Protein AF-0000000065806830 (afdb_homodimer)

Nearest PDB structures (foldseek):
  2q0o-assembly1_B  TM=5.823E-01  e=2.367E-11  Sinorhizobium fredii NGR234
  1l3l-assembly2_C  TM=5.482E-01  e=2.672E-09  Agrobacterium tumefaciens
  1l3l-assembly2_A  TM=5.047E-01  e=4.049E-09  Agrobacterium tumefaciens
  1h0m-assembly2_D  TM=5.345E-01  e=2.026E-08  Agrobacterium tumefaciens
  1h0m-assembly1_A  TM=5.020E-01  e=5.824E-09  Agrobacterium tumefaciens

Sequence (484 aa):
MSAVDYGREALDFIEGLGVYRKVPDAMNALEAAFGRFGFETIIVTGLPNPDQRFAQMVLAKRWPAGWFNLYTQNNYDRFDPVVRLCRQSVNPFEWSEAPYDAELEPSAAEVMNRAGDFRMSRGFIVPIHGLTGYEAAVSLGGVHLDLNPRSKPALHLMAMYGFDHIRRLLEPTPYPSTRLTPREREVISWASQGKSAWEIGEILHITQRTAEEHLATAARKLGAVNRTHAVALAIRHKIINPMSAVDYGREALDFIEGLGVYRKVPDAMNALEAAFGRFGFETIIVTGLPNPDQRFAQMVLAKRWPAGWFNLYTQNNYDRFDPVVRLCRQSVNPFEWSEAPYDAELEPSAAEVMNRAGDFRMSRGFIVPIHGLTGYEAAVSLGGVHLDLNPRSKPALHLMAMYGFDHIRRLLEPTPYPSTRLTPREREVISWASQGKSAWEIGEILHITQRTAEEHLATAARKLGAVNRTHAVALAIRHKIINP

Structure (mmCIF, N/CA/C/O backbone):
data_AF-0000000065806830-model_v1
#
loop_
_entity.id
_entity.type
_entity.pdbx_description
1 polymer 'Transcriptional activator protein BjaR1'
#
loop_
_atom_site.group_PDB
_atom_site.id
_atom_site.type_symbol
_atom_site.label_atom_id
_atom_site.label_alt_id
_atom_site.label_comp_id
_atom_site.label_asym_id
_atom_site.label_entity_id
_atom_site.label_seq_id
_atom_site.pdbx_PDB_ins_code
_atom_site.Cartn_x
_atom_site.Cartn_y
_atom_site.Cartn_z
_atom_site.occupancy
_atom_site.B_iso_or_equiv
_atom_site.auth_seq_id
_atom_site.auth_comp_id
_atom_site.auth_asym_id
_atom_site.auth_atom_id
_atom_site.pdbx_PDB_model_num
ATOM 1 N N . MET A 1 1 ? -0.466 -34.75 -9.484 1 36.22 1 MET A N 1
ATOM 2 C CA . MET A 1 1 ? -0.962 -33.438 -9.961 1 36.22 1 MET A CA 1
ATOM 3 C C . MET A 1 1 ? 0.112 -32.375 -9.844 1 36.22 1 MET A C 1
ATOM 5 O O . MET A 1 1 ? 0.771 -32.25 -8.805 1 36.22 1 MET A O 1
ATOM 9 N N . SER A 1 2 ? 0.752 -32.031 -10.906 1 46.97 2 SER A N 1
ATOM 10 C CA . SER A 1 2 ? 2.01 -31.297 -10.992 1 46.97 2 SER A CA 1
ATOM 11 C C . SER A 1 2 ? 1.993 -30.062 -10.094 1 46.97 2 SER A C 1
ATOM 13 O O . SER A 1 2 ? 0.976 -29.375 -10 1 46.97 2 SER A O 1
ATOM 15 N N . ALA A 1 3 ? 2.791 -30.031 -9.125 1 61.47 3 ALA A N 1
ATOM 16 C CA . ALA A 1 3 ? 2.844 -29 -8.078 1 61.47 3 ALA A CA 1
ATOM 17 C C . ALA A 1 3 ? 2.742 -27.609 -8.68 1 61.47 3 ALA A C 1
ATOM 19 O O . ALA A 1 3 ? 3.457 -27.281 -9.625 1 61.47 3 ALA A O 1
ATOM 20 N N . VAL A 1 4 ? 1.528 -27.031 -8.617 1 78.06 4 VAL A N 1
ATOM 21 C CA . VAL A 1 4 ? 1.275 -25.703 -9.141 1 78.06 4 VAL A CA 1
ATOM 22 C C . VAL A 1 4 ? 2.471 -24.797 -8.852 1 78.06 4 VAL A C 1
ATOM 24 O O . VAL A 1 4 ? 2.973 -24.766 -7.727 1 78.06 4 VAL A O 1
ATOM 27 N N . ASP A 1 5 ? 3.148 -24.391 -10 1 90.12 5 ASP A N 1
ATOM 28 C CA . ASP A 1 5 ? 4.168 -23.359 -9.859 1 90.12 5 ASP A CA 1
ATOM 29 C C . ASP A 1 5 ? 3.529 -21.984 -9.648 1 90.12 5 ASP A C 1
ATOM 31 O O . ASP A 1 5 ? 3.25 -21.266 -10.617 1 90.12 5 ASP A O 1
ATOM 35 N N . TYR A 1 6 ? 3.316 -21.641 -8.391 1 93.06 6 TYR A N 1
ATOM 36 C CA . TYR A 1 6 ? 2.582 -20.438 -8.016 1 93.06 6 TYR A CA 1
ATOM 37 C C . TYR A 1 6 ? 3.25 -19.188 -8.578 1 93.06 6 TYR A C 1
ATOM 39 O O . TYR A 1 6 ? 2.572 -18.266 -9.039 1 93.06 6 TYR A O 1
ATOM 47 N N . GLY A 1 7 ? 4.605 -19.188 -8.547 1 92.38 7 GLY A N 1
ATOM 48 C CA . GLY A 1 7 ? 5.336 -18.047 -9.078 1 92.38 7 GLY A CA 1
ATOM 49 C C . GLY A 1 7 ? 5.137 -17.859 -10.57 1 92.38 7 GLY A C 1
ATOM 50 O O . GLY A 1 7 ? 4.934 -16.734 -11.039 1 92.38 7 GLY A O 1
ATOM 51 N N . ARG A 1 8 ? 5.184 -18.938 -11.242 1 90.81 8 ARG A N 1
ATOM 52 C CA . ARG A 1 8 ? 4.98 -18.875 -12.688 1 90.81 8 ARG A CA 1
ATOM 53 C C . ARG A 1 8 ? 3.562 -18.438 -13.023 1 90.81 8 ARG A C 1
ATOM 55 O O . ARG A 1 8 ? 3.361 -17.625 -13.93 1 90.81 8 ARG A O 1
ATOM 62 N N . GLU A 1 9 ? 2.59 -18.984 -12.328 1 92.38 9 GLU A N 1
ATOM 63 C CA . GLU A 1 9 ? 1.198 -18.609 -12.555 1 92.38 9 GLU A CA 1
ATOM 64 C C . GLU A 1 9 ? 0.989 -17.109 -12.336 1 92.38 9 GLU A C 1
ATOM 66 O O . GLU A 1 9 ? 0.324 -16.438 -13.133 1 92.38 9 GLU A O 1
ATOM 71 N N . ALA A 1 10 ? 1.582 -16.641 -11.289 1 94.81 10 ALA A N 1
ATOM 72 C CA . ALA A 1 10 ? 1.413 -15.227 -10.953 1 94.81 10 ALA A CA 1
ATOM 73 C C . ALA A 1 10 ? 2.051 -14.328 -12.008 1 94.81 10 ALA A C 1
ATOM 75 O O . ALA A 1 10 ? 1.421 -13.383 -12.492 1 94.81 10 ALA A O 1
ATOM 76 N N . LEU A 1 11 ? 3.271 -14.648 -12.422 1 94.06 11 LEU A N 1
ATOM 77 C CA . LEU A 1 11 ? 3.99 -13.797 -13.367 1 94.06 11 LEU A CA 1
ATOM 78 C C . LEU A 1 11 ? 3.383 -13.898 -14.758 1 94.06 11 LEU A C 1
ATOM 80 O O . LEU A 1 11 ? 3.348 -12.906 -15.5 1 94.06 11 LEU A O 1
ATOM 84 N N . ASP A 1 12 ? 2.906 -15.102 -15.141 1 93.94 12 ASP A N 1
ATOM 85 C CA . ASP A 1 12 ? 2.203 -15.258 -16.406 1 93.94 12 ASP A CA 1
ATOM 86 C C . ASP A 1 12 ? 0.93 -14.414 -16.438 1 93.94 12 ASP A C 1
ATOM 88 O O . ASP A 1 12 ? 0.632 -13.766 -17.453 1 93.94 12 ASP A O 1
ATOM 92 N N . PHE A 1 13 ? 0.23 -14.523 -15.383 1 94.75 13 PHE A N 1
ATOM 93 C CA . PHE A 1 13 ? -0.99 -13.734 -15.25 1 94.75 13 PHE A CA 1
ATOM 94 C C . PHE A 1 13 ? -0.694 -12.25 -15.414 1 94.75 13 PHE A C 1
ATOM 96 O O . PHE A 1 13 ? -1.342 -11.562 -16.203 1 94.75 13 PHE A O 1
ATOM 103 N N . ILE A 1 14 ? 0.285 -11.734 -14.719 1 95 14 ILE A N 1
ATOM 104 C CA . ILE A 1 14 ? 0.615 -10.312 -14.695 1 95 14 ILE A CA 1
ATOM 105 C C . ILE A 1 14 ? 1.078 -9.867 -16.078 1 95 14 ILE A C 1
ATOM 107 O O . ILE A 1 14 ? 0.663 -8.82 -16.578 1 95 14 ILE A O 1
ATOM 111 N N . GLU A 1 15 ? 1.884 -10.664 -16.656 1 91.81 15 GLU A N 1
ATOM 112 C CA . GLU A 1 15 ? 2.387 -10.344 -17.984 1 91.81 15 GLU A CA 1
ATOM 113 C C . GLU A 1 15 ? 1.25 -10.289 -19 1 91.81 15 GLU A C 1
ATOM 115 O O . GLU A 1 15 ? 1.298 -9.5 -19.953 1 91.81 15 GLU A O 1
ATOM 120 N N . GLY A 1 16 ? 0.19 -11.016 -18.797 1 92.69 16 GLY A N 1
ATOM 121 C CA . GLY A 1 16 ? -0.914 -11.117 -19.734 1 92.69 16 GLY A CA 1
ATOM 122 C C . GLY A 1 16 ? -1.986 -10.07 -19.516 1 92.69 16 GLY A C 1
ATOM 123 O O . GLY A 1 16 ? -2.857 -9.875 -20.375 1 92.69 16 GLY A O 1
ATOM 124 N N . LEU A 1 17 ? -1.942 -9.344 -18.406 1 93.31 17 LEU A N 1
ATOM 125 C CA . LEU A 1 17 ? -3.002 -8.406 -18.047 1 93.31 17 LEU A CA 1
ATOM 126 C C . LEU A 1 17 ? -3.123 -7.293 -19.078 1 93.31 17 LEU A C 1
ATOM 128 O O . LEU A 1 17 ? -4.223 -6.793 -19.328 1 93.31 17 LEU A O 1
ATOM 132 N N . GLY A 1 18 ? -1.998 -6.93 -19.719 1 90.38 18 GLY A N 1
ATOM 133 C CA . GLY A 1 18 ? -1.949 -5.781 -20.594 1 90.38 18 GLY A CA 1
ATOM 134 C C . GLY A 1 18 ? -2.791 -5.953 -21.844 1 90.38 18 GLY A C 1
ATOM 135 O O . GLY A 1 18 ? -3.15 -4.969 -22.5 1 90.38 18 GLY A O 1
ATOM 136 N N . VAL A 1 19 ? -3.176 -7.137 -22.188 1 92.5 19 VAL A N 1
ATOM 137 C CA . VAL A 1 19 ? -3.912 -7.43 -23.406 1 92.5 19 VAL A CA 1
ATOM 138 C C . VAL A 1 19 ? -5.387 -7.078 -23.219 1 92.5 19 VAL A C 1
ATOM 140 O O . VAL A 1 19 ? -6.086 -6.773 -24.188 1 92.5 19 VAL A O 1
ATOM 143 N N . TYR A 1 20 ? -5.832 -7.09 -22.016 1 94.5 20 TYR A N 1
ATOM 144 C CA . TYR A 1 20 ? -7.242 -6.836 -21.75 1 94.5 20 TYR A CA 1
ATOM 145 C C . TYR A 1 20 ? -7.516 -5.34 -21.641 1 94.5 20 TYR A C 1
ATOM 147 O O . TYR A 1 20 ? -6.949 -4.664 -20.766 1 94.5 20 TYR A O 1
ATOM 155 N N . ARG A 1 21 ? -8.461 -4.844 -22.469 1 93.19 21 ARG A N 1
ATOM 156 C CA . ARG A 1 21 ? -8.688 -3.404 -22.547 1 93.19 21 ARG A CA 1
ATOM 157 C C . ARG A 1 21 ? -10.07 -3.033 -22.031 1 93.19 21 ARG A C 1
ATOM 159 O O . ARG A 1 21 ? -10.445 -1.859 -22.031 1 93.19 21 ARG A O 1
ATOM 166 N N . LYS A 1 22 ? -10.797 -4.039 -21.703 1 94.62 22 LYS A N 1
ATOM 167 C CA . LYS A 1 22 ? -12.117 -3.84 -21.109 1 94.62 22 LYS A CA 1
ATOM 168 C C . LYS A 1 22 ? -12.234 -4.586 -19.781 1 94.62 22 LYS A C 1
ATOM 170 O O . LYS A 1 22 ? -11.703 -5.688 -19.625 1 94.62 22 LYS A O 1
ATOM 175 N N . VAL A 1 23 ? -12.984 -4.027 -18.891 1 95.56 23 VAL A N 1
ATOM 176 C CA . VAL A 1 23 ? -13.102 -4.555 -17.547 1 95.56 23 VAL A CA 1
ATOM 177 C C . VAL A 1 23 ? -13.656 -5.977 -17.594 1 95.56 23 VAL A C 1
ATOM 179 O O . VAL A 1 23 ? -13.117 -6.883 -16.953 1 95.56 23 VAL A O 1
ATOM 182 N N . PRO A 1 24 ? -14.695 -6.277 -18.375 1 96.06 24 PRO A N 1
ATOM 183 C CA . PRO A 1 24 ? -15.219 -7.645 -18.375 1 96.06 24 PRO A CA 1
ATOM 184 C C . PRO A 1 24 ? -14.188 -8.672 -18.828 1 96.06 24 PRO A C 1
ATOM 186 O O . PRO A 1 24 ? -14.117 -9.773 -18.266 1 96.06 24 PRO A O 1
ATOM 189 N N . ASP A 1 25 ? -13.391 -8.336 -19.797 1 96.62 25 ASP A N 1
ATOM 190 C CA . ASP A 1 25 ? -12.352 -9.242 -20.266 1 96.62 25 ASP A CA 1
ATOM 191 C C . ASP A 1 25 ? -11.281 -9.461 -19.203 1 96.62 25 ASP A C 1
ATOM 193 O O . ASP A 1 25 ? -10.82 -10.586 -18.984 1 96.62 25 ASP A O 1
ATOM 197 N N . ALA A 1 26 ? -10.898 -8.352 -18.562 1 97 26 ALA A N 1
ATOM 198 C CA . ALA A 1 26 ? -9.93 -8.445 -17.484 1 97 26 ALA A CA 1
ATOM 199 C C . ALA A 1 26 ? -10.469 -9.312 -16.344 1 97 26 ALA A C 1
ATOM 201 O O . ALA A 1 26 ? -9.734 -10.125 -15.773 1 97 26 ALA A O 1
ATOM 202 N N . MET A 1 27 ? -11.727 -9.164 -16.016 1 97.38 27 MET A N 1
ATOM 203 C CA . MET A 1 27 ? -12.328 -9.93 -14.93 1 97.38 27 MET A CA 1
ATOM 204 C C . MET A 1 27 ? -12.414 -11.406 -15.289 1 97.38 27 MET A C 1
ATOM 206 O O . MET A 1 27 ? -12.281 -12.273 -14.422 1 97.38 27 MET A O 1
ATOM 210 N N . ASN A 1 28 ? -12.625 -11.727 -16.578 1 97.06 28 ASN A N 1
ATOM 211 C CA . ASN A 1 28 ? -12.57 -13.117 -17.016 1 97.06 28 ASN A CA 1
ATOM 212 C C . ASN A 1 28 ? -11.195 -13.727 -16.766 1 97.06 28 ASN A C 1
ATOM 214 O O . ASN A 1 28 ? -11.094 -14.875 -16.328 1 97.06 28 ASN A O 1
ATOM 218 N N . ALA A 1 29 ? -10.227 -12.953 -17.078 1 96.38 29 ALA A N 1
ATOM 219 C CA . ALA A 1 29 ? -8.859 -13.414 -16.859 1 96.38 29 ALA A CA 1
ATOM 220 C C . ALA A 1 29 ? -8.578 -13.617 -15.375 1 96.38 29 ALA A C 1
ATOM 222 O O . ALA A 1 29 ? -7.953 -14.602 -14.984 1 96.38 29 ALA A O 1
ATOM 223 N N . LEU A 1 30 ? -9.031 -12.656 -14.508 1 97.19 30 LEU A N 1
ATOM 224 C CA . LEU A 1 30 ? -8.875 -12.773 -13.062 1 97.19 30 LEU A CA 1
ATOM 225 C C . LEU A 1 30 ? -9.578 -14.023 -12.539 1 97.19 30 LEU A C 1
ATOM 227 O O . LEU A 1 30 ? -9 -14.797 -11.766 1 97.19 30 LEU A O 1
ATOM 231 N N . GLU A 1 31 ? -10.75 -14.18 -13 1 96.75 31 GLU A N 1
ATOM 232 C CA . GLU A 1 31 ? -11.539 -15.336 -12.586 1 96.75 31 GLU A CA 1
ATOM 233 C C . GLU A 1 31 ? -10.836 -16.641 -12.945 1 96.75 31 GLU A C 1
ATOM 235 O O . GLU A 1 31 ? -10.773 -17.562 -12.125 1 96.75 31 GLU A O 1
ATOM 240 N N . ALA A 1 32 ? -10.344 -16.75 -14.172 1 96.5 32 ALA A N 1
ATOM 241 C CA . ALA A 1 32 ? -9.648 -17.953 -14.625 1 96.5 32 ALA A CA 1
ATOM 242 C C . ALA A 1 32 ? -8.375 -18.172 -13.82 1 96.5 32 ALA A C 1
ATOM 244 O O . ALA A 1 32 ? -8.094 -19.297 -13.383 1 96.5 32 ALA A O 1
ATOM 245 N N . ALA A 1 33 ? -7.633 -17.141 -13.602 1 96.5 33 ALA A N 1
ATOM 246 C CA . ALA A 1 33 ? -6.352 -17.25 -12.898 1 96.5 33 ALA A CA 1
ATOM 247 C C . ALA A 1 33 ? -6.555 -17.641 -11.438 1 96.5 33 ALA A C 1
ATOM 249 O O . ALA A 1 33 ? -5.922 -18.578 -10.945 1 96.5 33 ALA A O 1
ATOM 250 N N . PHE A 1 34 ? -7.457 -16.938 -10.719 1 97.06 34 PHE A N 1
ATOM 251 C CA . PHE A 1 34 ? -7.699 -17.234 -9.312 1 97.06 34 PHE A CA 1
ATOM 252 C C . PHE A 1 34 ? -8.414 -18.562 -9.156 1 97.06 34 PHE A C 1
ATOM 254 O O . PHE A 1 34 ? -8.281 -19.234 -8.125 1 97.06 34 PHE A O 1
ATOM 261 N N . GLY A 1 35 ? -9.18 -18.938 -10.211 1 96.25 35 GLY A N 1
ATOM 262 C CA . GLY A 1 35 ? -9.828 -20.234 -10.211 1 96.25 35 GLY A CA 1
ATOM 263 C C . GLY A 1 35 ? -8.859 -21.391 -10.102 1 96.25 35 GLY A C 1
ATOM 264 O O . GLY A 1 35 ? -9.188 -22.438 -9.539 1 96.25 35 GLY A O 1
ATOM 265 N N . ARG A 1 36 ? -7.66 -21.234 -10.602 1 94.44 36 ARG A N 1
ATOM 266 C CA . ARG A 1 36 ? -6.629 -22.266 -10.547 1 94.44 36 ARG A CA 1
ATOM 267 C C . ARG A 1 36 ? -6.176 -22.5 -9.109 1 94.44 36 ARG A C 1
ATOM 269 O O . ARG A 1 36 ? -5.59 -23.547 -8.812 1 94.44 36 ARG A O 1
ATOM 276 N N . PHE A 1 37 ? -6.52 -21.516 -8.273 1 95.75 37 PHE A N 1
ATOM 277 C CA . PHE A 1 37 ? -6.172 -21.641 -6.867 1 95.75 37 PHE A CA 1
ATOM 278 C C . PHE A 1 37 ? -7.387 -22.047 -6.043 1 95.75 37 PHE A C 1
ATOM 280 O O . PHE A 1 37 ? -7.324 -22.094 -4.812 1 95.75 37 PHE A O 1
ATOM 287 N N . GLY A 1 38 ? -8.547 -22.297 -6.691 1 95.19 38 GLY A N 1
ATOM 288 C CA . GLY A 1 38 ? -9.734 -22.797 -6.023 1 95.19 38 GLY A CA 1
ATOM 289 C C . GLY A 1 38 ? -10.758 -21.719 -5.723 1 95.19 38 GLY A C 1
ATOM 290 O O . GLY A 1 38 ? -11.82 -22 -5.176 1 95.19 38 GLY A O 1
ATOM 291 N N . PHE A 1 39 ? -10.461 -20.484 -6.066 1 96.62 39 PHE A N 1
ATOM 292 C CA . PHE A 1 39 ? -11.383 -19.391 -5.746 1 96.62 39 PHE A CA 1
ATOM 293 C C . PHE A 1 39 ? -12.555 -19.375 -6.719 1 96.62 39 PHE A C 1
ATOM 295 O O . PHE A 1 39 ? -12.383 -19.625 -7.914 1 96.62 39 PHE A O 1
ATOM 302 N N . GLU A 1 40 ? -13.688 -18.984 -6.219 1 96.88 40 GLU A N 1
ATOM 303 C CA . GLU A 1 40 ? -14.93 -19 -6.992 1 96.88 40 GLU A CA 1
ATOM 304 C C . GLU A 1 40 ? -15.531 -17.594 -7.094 1 96.88 40 GLU A C 1
ATOM 306 O O . GLU A 1 40 ? -16.359 -17.328 -7.969 1 96.88 40 GLU A O 1
ATOM 311 N N . THR A 1 41 ? -15.188 -16.812 -6.191 1 97.38 41 THR A N 1
ATOM 312 C CA . THR A 1 41 ? -15.742 -15.461 -6.172 1 97.38 41 THR A CA 1
ATOM 313 C C . THR A 1 41 ? -14.625 -14.43 -6.051 1 97.38 41 THR A C 1
ATOM 315 O O . THR A 1 41 ? -13.547 -14.727 -5.52 1 97.38 41 THR A O 1
ATOM 318 N N . ILE A 1 42 ? -14.875 -13.273 -6.602 1 98.12 42 ILE A N 1
ATOM 319 C CA . ILE A 1 42 ? -13.93 -12.164 -6.551 1 98.12 42 ILE A CA 1
ATOM 320 C C . ILE A 1 42 ? -14.695 -10.844 -6.426 1 98.12 42 ILE A C 1
ATOM 322 O O . ILE A 1 42 ? -15.734 -10.656 -7.059 1 98.12 42 ILE A O 1
ATOM 326 N N . ILE A 1 43 ? -14.18 -9.984 -5.59 1 98.25 43 ILE A N 1
ATOM 327 C CA . ILE A 1 43 ? -14.664 -8.609 -5.633 1 98.25 43 ILE A CA 1
ATOM 328 C C . ILE A 1 43 ? -13.492 -7.645 -5.547 1 98.25 43 ILE A C 1
ATOM 330 O O . ILE A 1 43 ? -12.547 -7.867 -4.781 1 98.25 43 ILE A O 1
ATOM 334 N N . VAL A 1 44 ? -13.422 -6.691 -6.465 1 97.31 44 VAL A N 1
ATOM 335 C CA . VAL A 1 44 ? -12.508 -5.555 -6.496 1 97.31 44 VAL A CA 1
ATOM 336 C C . VAL A 1 44 ? -13.25 -4.285 -6.098 1 97.31 44 VAL A C 1
ATOM 338 O O . VAL A 1 44 ? -14.133 -3.816 -6.828 1 97.31 44 VAL A O 1
ATOM 341 N N . THR A 1 45 ? -12.859 -3.725 -4.895 1 95.69 45 THR A N 1
ATOM 342 C CA . THR A 1 45 ? -13.727 -2.67 -4.391 1 95.69 45 THR A CA 1
ATOM 343 C C . THR A 1 45 ? -12.938 -1.68 -3.535 1 95.69 45 THR A C 1
ATOM 345 O O . THR A 1 45 ? -11.961 -2.055 -2.889 1 95.69 45 THR A O 1
ATOM 348 N N . GLY A 1 46 ? -13.359 -0.474 -3.648 1 91.81 46 GLY A N 1
ATOM 349 C CA . GLY A 1 46 ? -13.016 0.437 -2.57 1 91.81 46 GLY A CA 1
ATOM 350 C C . GLY A 1 46 ? -13.766 0.153 -1.283 1 91.81 46 GLY A C 1
ATOM 351 O O . GLY A 1 46 ? -14.781 -0.544 -1.292 1 91.81 46 GLY A O 1
ATOM 352 N N . LEU A 1 47 ? -13.172 0.591 -0.196 1 88.75 47 LEU A N 1
ATOM 353 C CA . LEU A 1 47 ? -13.859 0.507 1.085 1 88.75 47 LEU A CA 1
ATOM 354 C C . LEU A 1 47 ? -14.57 1.819 1.408 1 88.75 47 LEU A C 1
ATOM 356 O O . LEU A 1 47 ? -13.938 2.877 1.442 1 88.75 47 LEU A O 1
ATOM 360 N N . PRO A 1 48 ? -15.836 1.727 1.625 1 83.5 48 PRO A N 1
ATOM 361 C CA . PRO A 1 48 ? -16.609 2.957 1.775 1 83.5 48 PRO A CA 1
ATOM 362 C C . PRO A 1 48 ? -16.344 3.67 3.1 1 83.5 48 PRO A C 1
ATOM 364 O O . PRO A 1 48 ? -16.234 3.021 4.141 1 83.5 48 PRO A O 1
ATOM 367 N N . ASN A 1 49 ? -16.297 4.961 2.92 1 72.62 49 ASN A N 1
ATOM 368 C CA . ASN A 1 49 ? -16.391 5.793 4.117 1 72.62 49 ASN A CA 1
ATOM 369 C C . ASN A 1 49 ? -17.797 5.797 4.695 1 72.62 49 ASN A C 1
ATOM 371 O O . ASN A 1 49 ? -18.734 5.305 4.062 1 72.62 49 ASN A O 1
ATOM 375 N N . PRO A 1 50 ? -17.922 6.363 5.871 1 68.69 50 PRO A N 1
ATOM 376 C CA . PRO A 1 50 ? -19.234 6.316 6.504 1 68.69 50 PRO A CA 1
ATOM 377 C C . PRO A 1 50 ? -20.328 6.949 5.645 1 68.69 50 PRO A C 1
ATOM 379 O O . PRO A 1 50 ? -21.5 6.547 5.727 1 68.69 50 PRO A O 1
ATOM 382 N N . ASP A 1 51 ? -19.953 7.82 4.828 1 71.12 51 ASP A N 1
ATOM 383 C CA . ASP A 1 51 ? -20.953 8.531 4.023 1 71.12 51 ASP A CA 1
ATOM 384 C C . ASP A 1 51 ? -21.125 7.867 2.66 1 71.12 51 ASP A C 1
ATOM 386 O O . ASP A 1 51 ? -21.953 8.297 1.858 1 71.12 51 ASP A O 1
ATOM 390 N N . GLN A 1 52 ? -20.453 6.875 2.443 1 78.81 52 GLN A N 1
ATOM 391 C CA . GLN A 1 52 ? -20.5 6.195 1.152 1 78.81 52 GLN A CA 1
ATOM 392 C C . GLN A 1 52 ? -21.203 4.84 1.27 1 78.81 52 GLN A C 1
ATOM 394 O O . GLN A 1 52 ? -21.156 4.207 2.326 1 78.81 52 GLN A O 1
ATOM 399 N N . ARG A 1 53 ? -21.859 4.555 0.133 1 89.69 53 ARG A N 1
ATOM 400 C CA . ARG A 1 53 ? -22.469 3.234 0.045 1 89.69 53 ARG A CA 1
ATOM 401 C C . ARG A 1 53 ? -21.516 2.227 -0.58 1 89.69 53 ARG A C 1
ATOM 403 O O . ARG A 1 53 ? -20.797 2.549 -1.53 1 89.69 53 ARG A O 1
ATOM 410 N N . PHE A 1 54 ? -21.531 1.04 -0.055 1 92.75 54 PHE A N 1
ATOM 411 C CA . PHE A 1 54 ? -20.625 -0.016 -0.519 1 92.75 54 PHE A CA 1
ATOM 412 C C . PHE A 1 54 ? -20.797 -0.242 -2.018 1 92.75 54 PHE A C 1
ATOM 414 O O . PHE A 1 54 ? -19.797 -0.367 -2.74 1 92.75 54 PHE A O 1
ATOM 421 N N . ALA A 1 55 ? -22.047 -0.292 -2.48 1 93 55 ALA A N 1
ATOM 422 C CA . ALA A 1 55 ? -22.344 -0.597 -3.877 1 93 55 ALA A CA 1
ATOM 423 C C . ALA A 1 55 ? -21.656 0.398 -4.812 1 93 55 ALA A C 1
ATOM 425 O O . ALA A 1 55 ? -21.266 0.044 -5.926 1 93 55 ALA A O 1
ATOM 426 N N . GLN A 1 56 ? -21.422 1.545 -4.352 1 90.88 56 GLN A N 1
ATOM 427 C CA . GLN A 1 56 ? -20.828 2.6 -5.172 1 90.88 56 GLN A CA 1
ATOM 428 C C . GLN A 1 56 ? -19.312 2.461 -5.242 1 90.88 56 GLN A C 1
ATOM 430 O O . GLN A 1 56 ? -18.672 3.061 -6.105 1 90.88 56 GLN A O 1
ATOM 435 N N . MET A 1 57 ? -18.781 1.717 -4.34 1 91.38 57 MET A N 1
ATOM 436 C CA . MET A 1 57 ? -17.328 1.604 -4.246 1 91.38 57 MET A CA 1
ATOM 437 C C . MET A 1 57 ? -16.812 0.423 -5.066 1 91.38 57 MET A C 1
ATOM 439 O O . MET A 1 57 ? -15.617 0.319 -5.34 1 91.38 57 MET A O 1
ATOM 443 N N . VAL A 1 58 ? -17.734 -0.455 -5.473 1 95.31 58 VAL A N 1
ATOM 444 C CA . VAL A 1 58 ? -17.359 -1.681 -6.168 1 95.31 58 VAL A CA 1
ATOM 445 C C . VAL A 1 58 ? -16.906 -1.351 -7.59 1 95.31 58 VAL A C 1
ATOM 447 O O . VAL A 1 58 ? -17.656 -0.765 -8.367 1 95.31 58 VAL A O 1
ATOM 450 N N . LEU A 1 59 ? -15.703 -1.734 -7.902 1 93.06 59 LEU A N 1
ATOM 451 C CA . LEU A 1 59 ? -15.164 -1.52 -9.242 1 93.06 59 LEU A CA 1
ATOM 452 C C . LEU A 1 59 ? -15.555 -2.662 -10.172 1 93.06 59 LEU A C 1
ATOM 454 O O . LEU A 1 59 ? -15.922 -2.43 -11.328 1 93.06 59 LEU A O 1
ATOM 458 N N . ALA A 1 60 ? -15.461 -3.879 -9.734 1 95.69 60 ALA A N 1
ATOM 459 C CA . ALA A 1 60 ? -15.812 -5.086 -10.469 1 95.69 60 ALA A CA 1
ATOM 460 C C . ALA A 1 60 ? -16.016 -6.27 -9.523 1 95.69 60 ALA A C 1
ATOM 462 O O . ALA A 1 60 ? -15.445 -6.301 -8.43 1 95.69 60 ALA A O 1
ATOM 463 N N . LYS A 1 61 ? -16.844 -7.184 -9.922 1 96.88 61 LYS A N 1
ATOM 464 C CA . LYS A 1 61 ? -17.109 -8.305 -9.023 1 96.88 61 LYS A CA 1
ATOM 465 C C . LYS A 1 61 ? -17.594 -9.531 -9.797 1 96.88 61 LYS A C 1
ATOM 467 O O . LYS A 1 61 ? -18.062 -9.406 -10.93 1 96.88 61 LYS A O 1
ATOM 472 N N . ARG A 1 62 ? -17.438 -10.695 -9.188 1 97.38 62 ARG A N 1
ATOM 473 C CA . ARG A 1 62 ? -18.031 -11.977 -9.562 1 97.38 62 ARG A CA 1
ATOM 474 C C . ARG A 1 62 ? -18.734 -12.633 -8.375 1 97.38 62 ARG A C 1
ATOM 476 O O . ARG A 1 62 ? -18.672 -13.852 -8.219 1 97.38 62 ARG A O 1
ATOM 483 N N . TRP A 1 63 ? -19.297 -11.789 -7.516 1 97.25 63 TRP A N 1
ATOM 484 C CA . TRP A 1 63 ? -20.094 -12.281 -6.398 1 97.25 63 TRP A CA 1
ATOM 485 C C . TRP A 1 63 ? -21.438 -12.805 -6.887 1 97.25 63 TRP A C 1
ATOM 487 O O . TRP A 1 63 ? -22 -12.289 -7.852 1 97.25 63 TRP A O 1
ATOM 497 N N . PRO A 1 64 ? -21.922 -13.891 -6.152 1 96.75 64 PRO A N 1
ATOM 498 C CA . PRO A 1 64 ? -23.328 -14.227 -6.438 1 96.75 64 PRO A CA 1
ATOM 499 C C . PRO A 1 64 ? -24.281 -13.055 -6.223 1 96.75 64 PRO A C 1
ATOM 501 O O . PRO A 1 64 ? -24.141 -12.312 -5.242 1 96.75 64 PRO A O 1
ATOM 504 N N . ALA A 1 65 ? -25.25 -12.938 -7.137 1 96.5 65 ALA A N 1
ATOM 505 C CA . ALA A 1 65 ? -26.172 -11.805 -7.09 1 96.5 65 ALA A CA 1
ATOM 506 C C . ALA A 1 65 ? -26.906 -11.75 -5.754 1 96.5 65 ALA A C 1
ATOM 508 O O . ALA A 1 65 ? -27.078 -10.68 -5.18 1 96.5 65 ALA A O 1
ATOM 509 N N . GLY A 1 66 ? -27.328 -12.898 -5.297 1 97.06 66 GLY A N 1
ATOM 510 C CA . GLY A 1 66 ? -28.031 -12.953 -4.027 1 97.06 66 GLY A CA 1
ATOM 511 C C . GLY A 1 66 ? -27.219 -12.422 -2.865 1 97.06 66 GLY A C 1
ATOM 512 O O . GLY A 1 66 ? -27.734 -11.688 -2.02 1 97.06 66 GLY A O 1
ATOM 513 N N . TRP A 1 67 ? -26 -12.773 -2.818 1 97.56 67 TRP A N 1
ATOM 514 C CA . TRP A 1 67 ? -25.125 -12.305 -1.745 1 97.56 67 TRP A CA 1
ATOM 515 C C . TRP A 1 67 ? -24.859 -10.812 -1.87 1 97.56 67 TRP A C 1
ATOM 517 O O . TRP A 1 67 ? -24.922 -10.078 -0.88 1 97.56 67 TRP A O 1
ATOM 527 N N . PHE A 1 68 ? -24.578 -10.383 -3.078 1 97.75 68 PHE A N 1
ATOM 528 C CA . PHE A 1 68 ? -24.312 -8.961 -3.277 1 97.75 68 PHE A CA 1
ATOM 529 C C . PHE A 1 68 ? -25.5 -8.125 -2.838 1 97.75 68 PHE A C 1
ATOM 531 O O . PHE A 1 68 ? -25.344 -7.102 -2.17 1 97.75 68 PHE A O 1
ATOM 538 N N . ASN A 1 69 ? -26.672 -8.547 -3.195 1 97.12 69 ASN A N 1
ATOM 539 C CA . ASN A 1 69 ? -27.891 -7.828 -2.826 1 97.12 69 ASN A CA 1
ATOM 540 C C . ASN A 1 69 ? -28.094 -7.805 -1.314 1 97.12 69 ASN A C 1
ATOM 542 O O . ASN A 1 69 ? -28.391 -6.758 -0.739 1 97.12 69 ASN A O 1
ATOM 546 N N . LEU A 1 70 ? -27.922 -8.922 -0.74 1 97.25 70 LEU A N 1
ATOM 547 C CA . LEU A 1 70 ? -28.078 -9.031 0.707 1 97.25 70 LEU A CA 1
ATOM 548 C C . LEU A 1 70 ? -27.047 -8.156 1.423 1 97.25 70 LEU A C 1
ATOM 550 O O . LEU A 1 70 ? -27.375 -7.438 2.361 1 97.25 70 LEU A O 1
ATOM 554 N N . TYR A 1 71 ? -25.812 -8.203 0.985 1 97.75 71 TYR A N 1
ATOM 555 C CA . TYR A 1 71 ? -24.688 -7.488 1.582 1 97.75 71 TYR A CA 1
ATOM 556 C C . TYR A 1 71 ? -24.906 -5.984 1.529 1 97.75 71 TYR A C 1
ATOM 558 O O . TYR A 1 71 ? -24.656 -5.277 2.508 1 97.75 71 TYR A O 1
ATOM 566 N N . THR A 1 72 ? -25.438 -5.527 0.392 1 96.5 72 THR A N 1
ATOM 567 C CA . THR A 1 72 ? -25.641 -4.102 0.181 1 96.5 72 THR A CA 1
ATOM 568 C C . THR A 1 72 ? -26.906 -3.619 0.904 1 96.5 72 THR A C 1
ATOM 570 O O . THR A 1 72 ? -26.891 -2.553 1.521 1 96.5 72 THR A O 1
ATOM 573 N N . GLN A 1 73 ? -27.906 -4.355 0.854 1 95.62 73 GLN A N 1
ATOM 574 C CA . GLN A 1 73 ? -29.188 -3.969 1.451 1 95.62 73 GLN A CA 1
ATOM 575 C C . GLN A 1 73 ? -29.078 -3.885 2.971 1 95.62 73 GLN A C 1
ATOM 577 O O . GLN A 1 73 ? -29.703 -3.02 3.594 1 95.62 73 GLN A O 1
ATOM 582 N N . ASN A 1 74 ? -28.266 -4.754 3.494 1 95.88 74 ASN A N 1
ATOM 583 C CA . ASN A 1 74 ? -28.172 -4.82 4.949 1 95.88 74 ASN A CA 1
ATOM 584 C C . ASN A 1 74 ? -26.953 -4.047 5.461 1 95.88 74 ASN A C 1
ATOM 586 O O . ASN A 1 74 ? -26.625 -4.121 6.645 1 95.88 74 ASN A O 1
ATOM 590 N N . ASN A 1 75 ? -26.219 -3.414 4.609 1 94.19 75 ASN A N 1
ATOM 591 C CA . ASN A 1 75 ? -25.016 -2.666 4.961 1 94.19 75 ASN A CA 1
ATOM 592 C C . ASN A 1 75 ? -24.016 -3.529 5.734 1 94.19 75 ASN A C 1
ATOM 594 O O . ASN A 1 75 ? -23.516 -3.123 6.789 1 94.19 75 ASN A O 1
ATOM 598 N N . TYR A 1 76 ? -23.812 -4.703 5.262 1 96.56 76 TYR A N 1
ATOM 599 C CA . TYR A 1 76 ? -22.953 -5.668 5.938 1 96.56 76 TYR A CA 1
ATOM 600 C C . TYR A 1 76 ? -21.531 -5.141 6.055 1 96.56 76 TYR A C 1
ATOM 602 O O . TYR A 1 76 ? -20.781 -5.535 6.953 1 96.56 76 TYR A O 1
ATOM 610 N N . ASP A 1 77 ? -21.156 -4.238 5.148 1 94.94 77 ASP A N 1
ATOM 611 C CA . ASP A 1 77 ? -19.812 -3.674 5.172 1 94.94 77 ASP A CA 1
ATOM 612 C C . ASP A 1 77 ? -19.531 -2.963 6.492 1 94.94 77 ASP A C 1
ATOM 614 O O . ASP A 1 77 ? -18.375 -2.867 6.922 1 94.94 77 ASP A O 1
ATOM 618 N N . ARG A 1 78 ? -20.5 -2.498 7.129 1 89.44 78 ARG A N 1
ATOM 619 C CA . ARG A 1 78 ? -20.359 -1.751 8.375 1 89.44 78 ARG A CA 1
ATOM 620 C C . ARG A 1 78 ? -20.094 -2.688 9.547 1 89.44 78 ARG A C 1
ATOM 622 O O . ARG A 1 78 ? -19.578 -2.264 10.578 1 89.44 78 ARG A O 1
ATOM 629 N N . PHE A 1 79 ? -20.422 -3.971 9.359 1 92.19 79 PHE A N 1
ATOM 630 C CA . PHE A 1 79 ? -20.328 -4.926 10.461 1 92.19 79 PHE A CA 1
ATOM 631 C C . PHE A 1 79 ? -19.359 -6.051 10.125 1 92.19 79 PHE A C 1
ATOM 633 O O . PHE A 1 79 ? -19.016 -6.859 10.992 1 92.19 79 PHE A O 1
ATOM 640 N N . ASP A 1 80 ? -18.875 -6.09 8.953 1 96.31 80 ASP A N 1
ATOM 641 C CA . ASP A 1 80 ? -18.031 -7.164 8.445 1 96.31 80 ASP A CA 1
ATOM 642 C C . ASP A 1 80 ? -16.672 -7.156 9.125 1 96.31 80 ASP A C 1
ATOM 644 O O . ASP A 1 80 ? -15.883 -6.223 8.93 1 96.31 80 ASP A O 1
ATOM 648 N N . PRO A 1 81 ? -16.359 -8.203 9.914 1 94.69 81 PRO A N 1
ATOM 649 C CA . PRO A 1 81 ? -15.062 -8.227 10.586 1 94.69 81 PRO A CA 1
ATOM 650 C C . PRO A 1 81 ? -13.891 -8.242 9.602 1 94.69 81 PRO A C 1
ATOM 652 O O . PRO A 1 81 ? -12.797 -7.785 9.93 1 94.69 81 PRO A O 1
ATOM 655 N N . VAL A 1 82 ? -14.117 -8.75 8.43 1 97.25 82 VAL A N 1
ATOM 656 C CA . VAL A 1 82 ? -13.078 -8.805 7.406 1 97.25 82 VAL A CA 1
ATOM 657 C C . VAL A 1 82 ? -12.758 -7.387 6.922 1 97.25 82 VAL A C 1
ATOM 659 O O . VAL A 1 82 ? -11.594 -7.023 6.777 1 97.25 82 VAL A O 1
ATOM 662 N N . VAL A 1 83 ? -13.773 -6.59 6.699 1 95 83 VAL A N 1
ATOM 663 C CA . VAL A 1 83 ? -13.586 -5.199 6.305 1 95 83 VAL A CA 1
ATOM 664 C C . VAL A 1 83 ? -12.875 -4.434 7.418 1 95 83 VAL A C 1
ATOM 666 O O . VAL A 1 83 ? -11.969 -3.645 7.152 1 95 83 VAL A O 1
ATOM 669 N N . ARG A 1 84 ? -13.289 -4.688 8.609 1 89.5 84 ARG A N 1
ATOM 670 C CA . ARG A 1 84 ? -12.68 -4.031 9.758 1 89.5 84 ARG A CA 1
ATOM 671 C C . ARG A 1 84 ? -11.188 -4.328 9.828 1 89.5 84 ARG A C 1
ATOM 673 O O . ARG A 1 84 ? -10.367 -3.416 9.984 1 89.5 84 ARG A O 1
ATOM 680 N N . LEU A 1 85 ? -10.867 -5.578 9.719 1 91.38 85 LEU A N 1
ATOM 681 C CA . LEU A 1 85 ? -9.461 -5.945 9.773 1 91.38 85 LEU A CA 1
ATOM 682 C C . LEU A 1 85 ? -8.711 -5.426 8.547 1 91.38 85 LEU A C 1
ATOM 684 O O . LEU A 1 85 ? -7.547 -5.047 8.641 1 91.38 85 LEU A O 1
ATOM 688 N N . CYS A 1 86 ? -9.344 -5.422 7.438 1 93 86 CYS A N 1
ATOM 689 C CA . CYS A 1 86 ? -8.742 -4.949 6.191 1 93 86 CYS A CA 1
ATOM 690 C C . CYS A 1 86 ? -8.266 -3.508 6.328 1 93 86 CYS A C 1
ATOM 692 O O . CYS A 1 86 ? -7.199 -3.152 5.832 1 93 86 CYS A O 1
ATOM 694 N N . ARG A 1 87 ? -8.984 -2.719 7.004 1 85.38 87 ARG A N 1
ATOM 695 C CA . ARG A 1 87 ? -8.656 -1.312 7.199 1 85.38 87 ARG A CA 1
ATOM 696 C C . ARG A 1 87 ? -7.453 -1.157 8.133 1 85.38 87 ARG A C 1
ATOM 698 O O . ARG A 1 87 ? -6.797 -0.115 8.133 1 85.38 87 ARG A O 1
ATOM 705 N N . GLN A 1 88 ? -7.219 -2.217 8.812 1 80.69 88 GLN A N 1
ATOM 706 C CA . GLN A 1 88 ? -6.18 -2.141 9.836 1 80.69 88 GLN A CA 1
ATOM 707 C C . GLN A 1 88 ? -4.941 -2.936 9.422 1 80.69 88 GLN A C 1
ATOM 709 O O . GLN A 1 88 ? -3.992 -3.062 10.195 1 80.69 88 GLN A O 1
ATOM 714 N N . SER A 1 89 ? -5.012 -3.447 8.273 1 85.38 89 SER A N 1
ATOM 715 C CA . SER A 1 89 ? -3.926 -4.328 7.859 1 85.38 89 SER A CA 1
ATOM 716 C C . SER A 1 89 ? -3.316 -3.863 6.539 1 85.38 89 SER A C 1
ATOM 718 O O . SER A 1 89 ? -4.008 -3.287 5.699 1 85.38 89 SER A O 1
ATOM 720 N N . VAL A 1 90 ? -2.061 -4.09 6.406 1 83.94 90 VAL A N 1
ATOM 721 C CA . VAL A 1 90 ? -1.388 -3.873 5.129 1 83.94 90 VAL A CA 1
ATOM 722 C C . VAL A 1 90 ? -1.181 -5.207 4.418 1 83.94 90 VAL A C 1
ATOM 724 O O . VAL A 1 90 ? -1.281 -5.285 3.191 1 83.94 90 VAL A O 1
ATOM 727 N N . ASN A 1 91 ? -0.962 -6.238 5.203 1 89.19 91 ASN A N 1
ATOM 728 C CA . ASN A 1 91 ? -0.733 -7.57 4.66 1 89.19 91 ASN A CA 1
ATOM 729 C C . ASN A 1 91 ? -2.047 -8.305 4.398 1 89.19 91 ASN A C 1
ATOM 731 O O . ASN A 1 91 ? -3.027 -8.102 5.117 1 89.19 91 ASN A O 1
ATOM 735 N N . PRO A 1 92 ? -2.021 -9.109 3.338 1 96.31 92 PRO A N 1
ATOM 736 C CA . PRO A 1 92 ? -3.207 -9.93 3.098 1 96.31 92 PRO A CA 1
ATOM 737 C C . PRO A 1 92 ? -3.486 -10.914 4.238 1 96.31 92 PRO A C 1
ATOM 739 O O . PRO A 1 92 ? -2.582 -11.234 5.012 1 96.31 92 PRO A O 1
ATOM 742 N N . PHE A 1 93 ? -4.715 -11.359 4.324 1 95.94 93 PHE A N 1
ATOM 743 C CA . PHE A 1 93 ? -5.07 -12.312 5.363 1 95.94 93 PHE A CA 1
ATOM 744 C C . PHE A 1 93 ? -6.27 -13.156 4.938 1 95.94 93 PHE A C 1
ATOM 746 O O . PHE A 1 93 ? -6.98 -12.797 3.994 1 95.94 93 PHE A O 1
ATOM 753 N N . GLU A 1 94 ? -6.367 -14.281 5.578 1 97.81 94 GLU A N 1
ATOM 754 C CA . GLU A 1 94 ? -7.547 -15.117 5.387 1 97.81 94 GLU A CA 1
ATOM 755 C C . GLU A 1 94 ? -8.75 -14.555 6.133 1 97.81 94 GLU A C 1
ATOM 757 O O . GLU A 1 94 ? -8.602 -13.992 7.223 1 97.81 94 GLU A O 1
ATOM 762 N N . TRP A 1 95 ? -9.984 -14.734 5.578 1 97.88 95 TRP A N 1
ATOM 763 C CA . TRP A 1 95 ? -11.195 -14.242 6.219 1 97.88 95 TRP A CA 1
ATOM 764 C C . TRP A 1 95 ? -11.289 -14.727 7.66 1 97.88 95 TRP A C 1
ATOM 766 O O . TRP A 1 95 ? -11.711 -13.977 8.547 1 97.88 95 TRP A O 1
ATOM 776 N N . SER A 1 96 ? -10.836 -15.906 7.898 1 95.56 96 SER A N 1
ATOM 777 C CA . SER A 1 96 ? -10.969 -16.547 9.203 1 95.56 96 SER A CA 1
ATOM 778 C C . SER A 1 96 ? -10.102 -15.844 10.25 1 95.56 96 SER A C 1
ATOM 780 O O . SER A 1 96 ? -10.281 -16.047 11.453 1 95.56 96 SER A O 1
ATOM 782 N N . GLU A 1 97 ? -9.156 -15.078 9.836 1 94.81 97 GLU A N 1
ATOM 783 C CA . GLU A 1 97 ? -8.258 -14.375 10.75 1 94.81 97 GLU A CA 1
ATOM 784 C C . GLU A 1 97 ? -8.898 -13.102 11.289 1 94.81 97 GLU A C 1
ATOM 786 O O . GLU A 1 97 ? -8.391 -12.492 12.234 1 94.81 97 GLU A O 1
ATOM 791 N N . ALA A 1 98 ? -10.008 -12.664 10.688 1 94.69 98 ALA A N 1
ATOM 792 C CA . ALA A 1 98 ? -10.695 -11.477 11.172 1 94.69 98 ALA A CA 1
ATOM 793 C C . ALA A 1 98 ? -11.406 -11.75 12.5 1 94.69 98 ALA A C 1
ATOM 795 O O . ALA A 1 98 ? -12.312 -12.578 12.562 1 94.69 98 ALA A O 1
ATOM 796 N N . PRO A 1 99 ? -11.008 -11.055 13.469 1 89.25 99 PRO A N 1
ATOM 797 C CA . PRO A 1 99 ? -11.57 -11.375 14.781 1 89.25 99 PRO A CA 1
ATOM 798 C C . PRO A 1 99 ? -12.961 -10.773 14.992 1 89.25 99 PRO A C 1
ATOM 800 O O . PRO A 1 99 ? -13.227 -9.656 14.547 1 89.25 99 PRO A O 1
ATOM 803 N N . TYR A 1 100 ? -13.797 -11.508 15.594 1 90.12 100 TYR A N 1
ATOM 804 C CA . TYR A 1 100 ? -15.07 -11.016 16.125 1 90.12 100 TYR A CA 1
ATOM 805 C C . TYR A 1 100 ? -15.641 -11.969 17.156 1 90.12 100 TYR A C 1
ATOM 807 O O . TYR A 1 100 ? -15.281 -13.148 17.188 1 90.12 100 TYR A O 1
ATOM 815 N N . ASP A 1 101 ? -16.406 -11.414 18.109 1 91.19 101 ASP A N 1
ATOM 816 C CA . ASP A 1 101 ? -17.141 -12.203 19.094 1 91.19 101 ASP A CA 1
ATOM 817 C C . ASP A 1 101 ? -18.562 -12.469 18.641 1 91.19 101 ASP A C 1
ATOM 819 O O . ASP A 1 101 ? -19.406 -11.562 18.641 1 91.19 101 ASP A O 1
ATOM 823 N N . ALA A 1 102 ? -18.844 -13.688 18.438 1 92.19 102 ALA A N 1
ATOM 824 C CA . ALA A 1 102 ? -20.141 -14.039 17.859 1 92.19 102 ALA A CA 1
ATOM 825 C C . ALA A 1 102 ? -21.281 -13.656 18.797 1 92.19 102 ALA A C 1
ATOM 827 O O . ALA A 1 102 ? -22.375 -13.297 18.344 1 92.19 102 ALA A O 1
ATOM 828 N N . GLU A 1 103 ? -21.047 -13.742 20.078 1 91.81 103 GLU A N 1
ATOM 829 C CA . GLU A 1 103 ? -22.078 -13.422 21.078 1 91.81 103 GLU A CA 1
ATOM 830 C C . GLU A 1 103 ? -22.234 -11.914 21.25 1 91.81 103 GLU A C 1
ATOM 832 O O . GLU A 1 103 ? -23.344 -11.406 21.328 1 91.81 103 GLU A O 1
ATOM 837 N N . LEU A 1 104 ? -21.156 -11.227 21.234 1 91.44 104 LEU A N 1
ATOM 838 C CA . LEU A 1 104 ? -21.172 -9.789 21.5 1 91.44 104 LEU A CA 1
ATOM 839 C C . LEU A 1 104 ? -21.359 -8.992 20.219 1 91.44 104 LEU A C 1
ATOM 841 O O . LEU A 1 104 ? -21.766 -7.824 20.266 1 91.44 104 LEU A O 1
ATOM 845 N N . GLU A 1 105 ? -21.109 -9.625 19.094 1 91.5 105 GLU A N 1
ATOM 846 C CA . GLU A 1 105 ? -21.234 -8.969 17.797 1 91.5 105 GLU A CA 1
ATOM 847 C C . GLU A 1 105 ? -22.109 -9.797 16.844 1 91.5 105 GLU A C 1
ATOM 849 O O . GLU A 1 105 ? -21.641 -10.242 15.797 1 91.5 105 GLU A O 1
ATOM 854 N N . PRO A 1 106 ? -23.328 -9.867 17.125 1 93.5 106 PRO A N 1
ATOM 855 C CA . PRO A 1 106 ? -24.219 -10.727 16.328 1 93.5 106 PRO A CA 1
ATOM 856 C C . PRO A 1 106 ? -24.281 -10.297 14.859 1 93.5 106 PRO A C 1
ATOM 858 O O . PRO A 1 106 ? -24.453 -11.141 13.977 1 93.5 106 PRO A O 1
ATOM 861 N N . SER A 1 107 ? -24.188 -9.023 14.641 1 95 107 SER A N 1
ATOM 862 C CA . SER A 1 107 ? -24.188 -8.555 13.258 1 95 107 SER A CA 1
ATOM 863 C C . SER A 1 107 ? -22.984 -9.055 12.492 1 95 107 SER A C 1
ATOM 865 O O . SER A 1 107 ? -23.094 -9.445 11.328 1 95 107 SER A O 1
ATOM 867 N N . ALA A 1 108 ? -21.844 -9.047 13.133 1 94.75 108 ALA A N 1
ATOM 868 C CA . ALA A 1 108 ? -20.641 -9.594 12.531 1 94.75 108 ALA A CA 1
ATOM 869 C C . ALA A 1 108 ? -20.781 -11.086 12.258 1 94.75 108 ALA A C 1
ATOM 871 O O . ALA A 1 108 ? -20.422 -11.57 11.188 1 94.75 108 ALA A O 1
ATOM 872 N N . ALA A 1 109 ? -21.328 -11.742 13.211 1 96 109 ALA A N 1
ATOM 873 C CA . ALA A 1 109 ? -21.562 -13.18 13.062 1 96 109 ALA A CA 1
ATOM 874 C C . ALA A 1 109 ? -22.516 -13.469 11.914 1 96 109 ALA A C 1
ATOM 876 O O . ALA A 1 109 ? -22.344 -14.438 11.18 1 96 109 ALA A O 1
ATOM 877 N N . GLU A 1 110 ? -23.484 -12.664 11.836 1 96.94 110 GLU A N 1
ATOM 878 C CA . GLU A 1 110 ? -24.453 -12.836 10.766 1 96.94 110 GLU A CA 1
ATOM 879 C C . GLU A 1 110 ? -23.797 -12.727 9.398 1 96.94 110 GLU A C 1
ATOM 881 O O . GLU A 1 110 ? -24.062 -13.523 8.5 1 96.94 110 GLU A O 1
ATOM 886 N N . VAL A 1 111 ? -22.984 -11.734 9.18 1 97.38 111 VAL A N 1
ATOM 887 C CA . VAL A 1 111 ? -22.281 -11.539 7.914 1 97.38 111 VAL A CA 1
ATOM 888 C C . VAL A 1 111 ? -21.5 -12.805 7.547 1 97.38 111 VAL A C 1
ATOM 890 O O . VAL A 1 111 ? -21.641 -13.32 6.438 1 97.38 111 VAL A O 1
ATOM 893 N N . MET A 1 112 ? -20.75 -13.289 8.492 1 96.62 112 MET A N 1
ATOM 894 C CA . MET A 1 112 ? -19.875 -14.43 8.242 1 96.62 112 MET A CA 1
ATOM 895 C C . MET A 1 112 ? -20.688 -15.695 7.988 1 96.62 112 MET A C 1
ATOM 897 O O . MET A 1 112 ? -20.359 -16.484 7.109 1 96.62 112 MET A O 1
ATOM 901 N N . ASN A 1 113 ? -21.75 -15.867 8.75 1 96 113 ASN A N 1
ATOM 902 C CA . ASN A 1 113 ? -22.594 -17.031 8.594 1 96 113 ASN A CA 1
ATOM 903 C C . ASN A 1 113 ? -23.328 -17.016 7.254 1 96 113 ASN A C 1
ATOM 905 O O . ASN A 1 113 ? -23.375 -18.016 6.543 1 96 113 ASN A O 1
ATOM 909 N N . ARG A 1 114 ? -23.891 -15.875 6.93 1 96.81 114 ARG A N 1
ATOM 910 C CA . ARG A 1 114 ? -24.672 -15.766 5.699 1 96.81 114 ARG A CA 1
ATOM 911 C C . ARG A 1 114 ? -23.781 -15.945 4.473 1 96.81 114 ARG A C 1
ATOM 913 O O . ARG A 1 114 ? -24.219 -16.484 3.451 1 96.81 114 ARG A O 1
ATOM 920 N N . ALA A 1 115 ? -22.578 -15.453 4.539 1 96.31 115 ALA A N 1
ATOM 921 C CA . ALA A 1 115 ? -21.641 -15.664 3.439 1 96.31 115 ALA A CA 1
ATOM 922 C C . ALA A 1 115 ? -21.5 -17.156 3.117 1 96.31 115 ALA A C 1
ATOM 924 O O . ALA A 1 115 ? -21.391 -17.531 1.949 1 96.31 115 ALA A O 1
ATOM 925 N N . GLY A 1 116 ? -21.516 -17.938 4.188 1 95.12 116 GLY A N 1
ATOM 926 C CA . GLY A 1 116 ? -21.422 -19.391 4.012 1 95.12 116 GLY A CA 1
ATOM 927 C C . GLY A 1 116 ? -22.547 -19.953 3.176 1 95.12 116 GLY A C 1
ATOM 928 O O . GLY A 1 116 ? -22.359 -20.953 2.467 1 95.12 116 GLY A O 1
ATOM 929 N N . ASP A 1 117 ? -23.672 -19.359 3.258 1 95.62 117 ASP A N 1
ATOM 930 C CA . ASP A 1 117 ? -24.844 -19.797 2.498 1 95.62 117 ASP A CA 1
ATOM 931 C C . ASP A 1 117 ? -24.625 -19.625 0.998 1 95.62 117 ASP A C 1
ATOM 933 O O . ASP A 1 117 ? -25.328 -20.234 0.187 1 95.62 117 ASP A O 1
ATOM 937 N N . PHE A 1 118 ? -23.703 -18.938 0.604 1 95.94 118 PHE A N 1
ATOM 938 C CA . PHE A 1 118 ? -23.438 -18.641 -0.802 1 95.94 118 PHE A CA 1
ATOM 939 C C . PHE A 1 118 ? -22.078 -19.188 -1.231 1 95.94 118 PHE A C 1
ATOM 941 O O . PHE A 1 118 ? -21.469 -18.656 -2.158 1 95.94 118 PHE A O 1
ATOM 948 N N . ARG A 1 119 ? -21.516 -20.141 -0.537 1 93.38 119 ARG A N 1
ATOM 949 C CA . ARG A 1 119 ? -20.25 -20.844 -0.806 1 93.38 119 ARG A CA 1
ATOM 950 C C . ARG A 1 119 ? -19.062 -19.906 -0.594 1 93.38 119 ARG A C 1
ATOM 952 O O . ARG A 1 119 ? -18.031 -20.062 -1.255 1 93.38 119 ARG A O 1
ATOM 959 N N . MET A 1 120 ? -19.219 -18.891 0.201 1 94.94 120 MET A N 1
ATOM 960 C CA . MET A 1 120 ? -18.156 -17.969 0.597 1 94.94 120 MET A CA 1
ATOM 961 C C . MET A 1 120 ? -17.734 -18.219 2.039 1 94.94 120 MET A C 1
ATOM 963 O O . MET A 1 120 ? -17.688 -17.297 2.848 1 94.94 120 MET A O 1
ATOM 967 N N . SER A 1 121 ? -17.406 -19.5 2.258 1 94.12 121 SER A N 1
ATOM 968 C CA . SER A 1 121 ? -17.094 -19.938 3.615 1 94.12 121 SER A CA 1
ATOM 969 C C . SER A 1 121 ? -15.633 -19.641 3.957 1 94.12 121 SER A C 1
ATOM 971 O O . SER A 1 121 ? -15.289 -19.453 5.125 1 94.12 121 SER A O 1
ATOM 973 N N . ARG A 1 122 ? -14.766 -19.688 2.955 1 96.5 122 ARG A N 1
ATOM 974 C CA . ARG A 1 122 ? -13.352 -19.344 3.111 1 96.5 122 ARG A CA 1
ATOM 975 C C . ARG A 1 122 ? -12.945 -18.266 2.115 1 96.5 122 ARG A C 1
ATOM 977 O O . ARG A 1 122 ? -13.57 -18.109 1.06 1 96.5 122 ARG A O 1
ATOM 984 N N . GLY A 1 123 ? -11.984 -17.484 2.518 1 97.94 123 GLY A N 1
ATOM 985 C CA . GLY A 1 123 ? -11.555 -16.453 1.599 1 97.94 123 GLY A CA 1
ATOM 986 C C . GLY A 1 123 ? -10.211 -15.844 1.968 1 97.94 123 GLY A C 1
ATOM 987 O O . GLY A 1 123 ? -9.641 -16.188 3.004 1 97.94 123 GLY A O 1
ATOM 988 N N . PHE A 1 124 ? -9.711 -15.117 1.105 1 98.5 124 PHE A N 1
ATOM 989 C CA . PHE A 1 124 ? -8.445 -14.406 1.177 1 98.5 124 PHE A CA 1
ATOM 990 C C . PHE A 1 124 ? -8.594 -12.969 0.679 1 98.5 124 PHE A C 1
ATOM 992 O O . PHE A 1 124 ? -9.188 -12.734 -0.378 1 98.5 124 PHE A O 1
ATOM 999 N N . ILE A 1 125 ? -8.188 -12.047 1.506 1 98.5 125 ILE A N 1
ATOM 1000 C CA . ILE A 1 125 ? -8.391 -10.648 1.127 1 98.5 125 ILE A CA 1
ATOM 1001 C C . ILE A 1 125 ? -7.051 -9.922 1.097 1 98.5 125 ILE A C 1
ATOM 1003 O O . ILE A 1 125 ? -6.191 -10.156 1.95 1 98.5 125 ILE A O 1
ATOM 1007 N N . VAL A 1 126 ? -6.852 -9.109 0.097 1 97.44 126 VAL A N 1
ATOM 1008 C CA . VAL A 1 126 ? -5.664 -8.281 -0.089 1 97.44 126 VAL A CA 1
ATOM 1009 C C . VAL A 1 126 ? -6.023 -6.809 0.078 1 97.44 126 VAL A C 1
ATOM 1011 O O . VAL A 1 126 ? -6.645 -6.211 -0.804 1 97.44 126 VAL A O 1
ATOM 1014 N N . PRO A 1 127 ? -5.582 -6.246 1.192 1 93.88 127 PRO A N 1
ATOM 1015 C CA . PRO A 1 127 ? -5.793 -4.805 1.345 1 9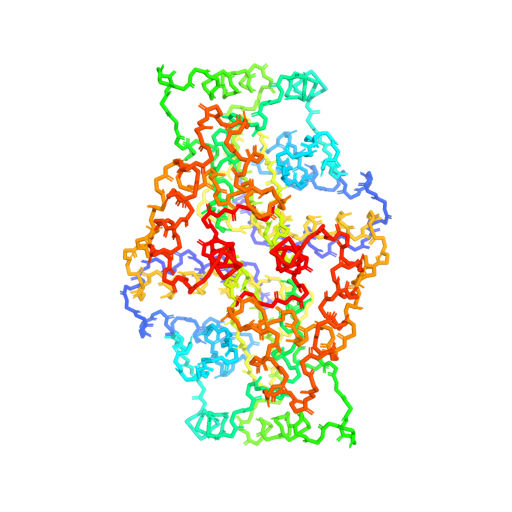3.88 127 PRO A CA 1
ATOM 1016 C C . PRO A 1 127 ? -4.957 -3.98 0.37 1 93.88 127 PRO A C 1
ATOM 1018 O O . PRO A 1 127 ? -3.805 -4.324 0.096 1 93.88 127 PRO A O 1
ATOM 1021 N N . ILE A 1 128 ? -5.582 -3.018 -0.152 1 89.25 128 ILE A N 1
ATOM 1022 C CA . ILE A 1 128 ? -4.895 -2.072 -1.025 1 89.25 128 ILE A CA 1
ATOM 1023 C C . ILE A 1 128 ? -5.027 -0.659 -0.463 1 89.25 128 ILE A C 1
ATOM 1025 O O . ILE A 1 128 ? -6.141 -0.135 -0.341 1 89.25 128 ILE A O 1
ATOM 1029 N N . HIS A 1 129 ? -3.887 -0.169 -0.101 1 80.44 129 HIS A N 1
ATOM 1030 C CA . HIS A 1 129 ? -3.859 1.203 0.393 1 80.44 129 HIS A CA 1
ATOM 1031 C C . HIS A 1 129 ? -3.199 2.139 -0.613 1 80.44 129 HIS A C 1
ATOM 1033 O O . HIS A 1 129 ? -2.113 1.846 -1.119 1 80.44 129 HIS A O 1
ATOM 1039 N N . GLY A 1 130 ? -3.98 3.082 -1.017 1 72.81 130 GLY A N 1
ATOM 1040 C CA . GLY A 1 130 ? -3.477 4.055 -1.973 1 72.81 130 GLY A CA 1
ATOM 1041 C C . GLY A 1 130 ? -2.986 5.336 -1.321 1 72.81 130 GLY A C 1
ATOM 1042 O O . GLY A 1 130 ? -2.67 5.348 -0.13 1 72.81 130 GLY A O 1
ATOM 1043 N N . LEU A 1 131 ? -2.713 6.102 -2.367 1 63.41 131 LEU A N 1
ATOM 1044 C CA . LEU A 1 131 ? -2.25 7.418 -1.942 1 63.41 131 LEU A CA 1
ATOM 1045 C C . LEU A 1 131 ? -3.383 8.211 -1.296 1 63.41 131 LEU A C 1
ATOM 1047 O O . LEU A 1 131 ? -4.559 7.969 -1.585 1 63.41 131 LEU A O 1
ATOM 1051 N N . THR A 1 132 ? -3.17 9 -0.391 1 56.97 132 THR A N 1
ATOM 1052 C CA . THR A 1 132 ? -4.09 9.977 0.185 1 56.97 132 THR A CA 1
ATOM 1053 C C . THR A 1 132 ? -5.215 9.281 0.941 1 56.97 132 THR A C 1
ATOM 1055 O O . THR A 1 132 ? -6.379 9.664 0.826 1 56.97 132 THR A O 1
ATOM 1058 N N . GLY A 1 133 ? -5.016 8.055 1.429 1 62.88 133 GLY A N 1
ATOM 1059 C CA . GLY A 1 133 ? -5.988 7.387 2.277 1 62.88 133 GLY A CA 1
ATOM 1060 C C . GLY A 1 133 ? -6.922 6.469 1.509 1 62.88 133 GLY A C 1
ATOM 1061 O O . GLY A 1 133 ? -7.867 5.918 2.078 1 62.88 133 GLY A O 1
ATOM 1062 N N . TYR A 1 134 ? -6.762 6.344 0.288 1 75 134 TYR A N 1
ATOM 1063 C CA . TYR A 1 134 ? -7.559 5.41 -0.495 1 75 134 TYR A CA 1
ATOM 1064 C C . TYR A 1 134 ? -7.461 3.998 0.073 1 75 134 TYR A C 1
ATOM 1066 O O . TYR A 1 134 ? -6.363 3.512 0.351 1 75 134 TYR A O 1
ATOM 1074 N N . GLU A 1 135 ? -8.625 3.514 0.378 1 83.81 135 GLU A N 1
ATOM 1075 C CA . GLU A 1 135 ? -8.711 2.146 0.886 1 83.81 135 GLU A CA 1
ATOM 1076 C C . GLU A 1 135 ? -9.5 1.251 -0.065 1 83.81 135 GLU A C 1
ATOM 1078 O O . GLU A 1 135 ? -10.617 1.592 -0.463 1 83.81 135 GLU A O 1
ATOM 1083 N N . ALA A 1 136 ? -8.922 0.262 -0.423 1 90.88 136 ALA A N 1
ATOM 1084 C CA . ALA A 1 136 ? -9.539 -0.706 -1.326 1 90.88 136 ALA A CA 1
ATOM 1085 C C . ALA A 1 136 ? -9.117 -2.131 -0.972 1 90.88 136 ALA A C 1
ATOM 1087 O O . ALA A 1 136 ? -8.359 -2.342 -0.027 1 90.88 136 ALA A O 1
ATOM 1088 N N . ALA A 1 137 ? -9.734 -3.084 -1.664 1 96.38 137 ALA A N 1
ATOM 1089 C CA . ALA A 1 137 ? -9.391 -4.48 -1.409 1 96.38 137 ALA A CA 1
ATOM 1090 C C . ALA A 1 137 ? -9.773 -5.363 -2.594 1 96.38 137 ALA A C 1
ATOM 1092 O O . ALA A 1 137 ? -10.672 -5.023 -3.367 1 96.38 137 ALA A O 1
ATOM 1093 N N . VAL A 1 138 ? -9.047 -6.367 -2.73 1 98 138 VAL A N 1
ATOM 1094 C CA . VAL A 1 138 ? -9.461 -7.523 -3.525 1 98 138 VAL A CA 1
ATOM 1095 C C . VAL A 1 138 ? -9.766 -8.703 -2.604 1 98 138 VAL A C 1
ATOM 1097 O O . VAL A 1 138 ? -8.891 -9.164 -1.868 1 98 138 VAL A O 1
ATOM 1100 N N . SER A 1 139 ? -10.969 -9.102 -2.604 1 98.31 139 SER A N 1
ATOM 1101 C CA . SER A 1 139 ? -11.383 -10.211 -1.757 1 98.31 139 SER A CA 1
ATOM 1102 C C . SER A 1 139 ? -11.789 -11.422 -2.592 1 98.31 139 SER A C 1
ATOM 1104 O O . SER A 1 139 ? -12.602 -11.297 -3.514 1 98.31 139 SER A O 1
ATOM 1106 N N . LEU A 1 140 ? -11.195 -12.484 -2.266 1 98 140 LEU A N 1
ATOM 1107 C CA . LEU A 1 140 ? -11.398 -13.742 -2.975 1 98 140 LEU A CA 1
ATOM 1108 C C . LEU A 1 140 ? -12.047 -14.781 -2.066 1 98 140 LEU A C 1
ATOM 1110 O O . LEU A 1 140 ? -11.703 -14.883 -0.888 1 98 140 LEU A O 1
ATOM 1114 N N . GLY A 1 141 ? -13.062 -15.477 -2.615 1 97.38 141 GLY A N 1
ATOM 1115 C CA . GLY A 1 141 ? -13.75 -16.453 -1.799 1 97.38 141 GLY A CA 1
ATOM 1116 C C . GLY A 1 141 ? -13.992 -17.766 -2.521 1 97.38 141 GLY A C 1
ATOM 1117 O O . GLY A 1 141 ? -13.883 -17.844 -3.748 1 97.38 141 GLY A O 1
ATOM 1118 N N . GLY A 1 142 ? -14.234 -18.828 -1.733 1 95.75 142 GLY A N 1
ATOM 1119 C CA . GLY A 1 142 ? -14.547 -20.172 -2.199 1 95.75 142 GLY A CA 1
ATOM 1120 C C . GLY A 1 142 ? -14.609 -21.188 -1.077 1 95.75 142 GLY A C 1
ATOM 1121 O O . GLY A 1 142 ? -14.719 -20.828 0.095 1 95.75 142 GLY A O 1
ATOM 1122 N N . VAL A 1 143 ? -14.633 -22.422 -1.499 1 94 143 VAL A N 1
ATOM 1123 C CA . VAL A 1 143 ? -14.805 -23.5 -0.523 1 94 143 VAL A CA 1
ATOM 1124 C C . VAL A 1 143 ? -13.484 -24.234 -0.325 1 94 143 VAL A C 1
ATOM 1126 O O . VAL A 1 143 ? -13.016 -24.391 0.806 1 94 143 VAL A O 1
ATOM 1129 N N . HIS A 1 144 ? -12.852 -24.719 -1.398 1 92.69 144 HIS A N 1
ATOM 1130 C CA . HIS A 1 144 ? -11.586 -25.438 -1.349 1 92.69 144 HIS A CA 1
ATOM 1131 C C . HIS A 1 144 ? -10.445 -24.609 -1.922 1 92.69 144 HIS A C 1
ATOM 1133 O O . HIS A 1 144 ? -10.117 -24.734 -3.104 1 92.69 144 HIS A O 1
ATOM 1139 N N . LEU A 1 145 ? -9.859 -23.875 -1.019 1 94.94 145 LEU A N 1
ATOM 1140 C CA . LEU A 1 145 ? -8.844 -22.906 -1.446 1 94.94 145 LEU A CA 1
ATOM 1141 C C . LEU A 1 145 ? -7.441 -23.469 -1.239 1 94.94 145 LEU A C 1
ATOM 1143 O O . LEU A 1 145 ? -7.18 -24.141 -0.237 1 94.94 145 LEU A O 1
ATOM 1147 N N . ASP A 1 146 ? -6.609 -23.266 -2.203 1 94.94 146 ASP A N 1
ATOM 1148 C CA . ASP A 1 146 ? -5.195 -23.609 -2.078 1 94.94 146 ASP A CA 1
ATOM 1149 C C . ASP A 1 146 ? -4.41 -22.469 -1.439 1 94.94 146 ASP A C 1
ATOM 1151 O O . ASP A 1 146 ? -3.758 -21.688 -2.137 1 94.94 146 ASP A O 1
ATOM 1155 N N . LEU A 1 147 ? -4.5 -22.344 -0.121 1 95.06 147 LEU A N 1
ATOM 1156 C CA . LEU A 1 147 ? -3.801 -21.312 0.636 1 95.06 147 LEU A CA 1
ATOM 1157 C C . LEU A 1 147 ? -2.654 -21.922 1.44 1 95.06 147 LEU A C 1
ATOM 1159 O O . LEU A 1 147 ? -2.879 -22.75 2.332 1 95.06 147 LEU A O 1
ATOM 1163 N N . ASN A 1 148 ? -1.55 -21.609 1.094 1 93.75 148 ASN A N 1
ATOM 1164 C CA . ASN A 1 148 ? -0.327 -22.031 1.761 1 93.75 148 ASN A CA 1
ATOM 1165 C C . ASN A 1 148 ? 0.761 -20.969 1.686 1 93.75 148 ASN A C 1
ATOM 1167 O O . ASN A 1 148 ? 0.571 -19.922 1.057 1 93.75 148 ASN A O 1
ATOM 1171 N N . PRO A 1 149 ? 1.887 -21.141 2.256 1 90.94 149 PRO A N 1
ATOM 1172 C CA . PRO A 1 149 ? 2.918 -20.094 2.336 1 90.94 149 PRO A CA 1
ATOM 1173 C C . PRO A 1 149 ? 3.449 -19.688 0.966 1 90.94 149 PRO A C 1
ATOM 1175 O O . PRO A 1 149 ? 4.008 -18.594 0.819 1 90.94 149 PRO A O 1
ATOM 1178 N N . ARG A 1 150 ? 3.277 -20.469 -0.041 1 91.75 150 ARG A N 1
ATOM 1179 C CA . ARG A 1 150 ? 3.779 -20.125 -1.368 1 91.75 150 ARG A CA 1
ATOM 1180 C C . ARG A 1 150 ? 2.68 -19.516 -2.229 1 91.75 150 ARG A C 1
ATOM 1182 O O . ARG A 1 150 ? 2.941 -18.625 -3.037 1 91.75 150 ARG A O 1
ATOM 1189 N N . SER A 1 151 ? 1.46 -20.016 -2.023 1 95.5 151 SER A N 1
ATOM 1190 C CA . SER A 1 151 ? 0.38 -19.484 -2.846 1 95.5 151 SER A CA 1
ATOM 1191 C C . SER A 1 151 ? -0.046 -18.109 -2.363 1 95.5 151 SER A C 1
ATOM 1193 O O . SER A 1 151 ? -0.44 -17.25 -3.166 1 95.5 151 SER A O 1
ATOM 1195 N N . LYS A 1 152 ? 0.092 -17.828 -1.082 1 96.69 152 LYS A N 1
ATOM 1196 C CA . LYS A 1 152 ? -0.407 -16.562 -0.518 1 96.69 152 LYS A CA 1
ATOM 1197 C C . LYS A 1 152 ? 0.334 -15.367 -1.101 1 96.69 152 LYS A C 1
ATOM 1199 O O . LYS A 1 152 ? -0.29 -14.43 -1.602 1 96.69 152 LYS A O 1
ATOM 1204 N N . PRO A 1 153 ? 1.635 -15.438 -1.148 1 95.31 153 PRO A N 1
ATOM 1205 C CA . PRO A 1 153 ? 2.312 -14.297 -1.775 1 95.31 153 PRO A CA 1
ATOM 1206 C C . PRO A 1 153 ? 2.012 -14.18 -3.268 1 95.31 153 PRO A C 1
ATOM 1208 O O . PRO A 1 153 ? 1.94 -13.07 -3.803 1 95.31 153 PRO A O 1
ATOM 1211 N N . ALA A 1 154 ? 1.89 -15.266 -3.953 1 95.44 154 ALA A N 1
ATOM 1212 C CA . ALA A 1 154 ? 1.531 -15.242 -5.371 1 95.44 154 ALA A CA 1
ATOM 1213 C C . ALA A 1 154 ? 0.165 -14.602 -5.582 1 95.44 154 ALA A C 1
ATOM 1215 O O . ALA A 1 154 ? 0.003 -13.75 -6.461 1 95.44 154 ALA A O 1
ATOM 1216 N N . LEU A 1 155 ? -0.752 -14.984 -4.738 1 97.25 155 LEU A N 1
ATOM 1217 C CA . LEU A 1 155 ? -2.1 -14.422 -4.793 1 97.25 155 LEU A CA 1
ATOM 1218 C C . LEU A 1 155 ? -2.084 -12.93 -4.477 1 97.25 155 LEU A C 1
ATOM 1220 O O . LEU A 1 155 ? -2.836 -12.156 -5.074 1 97.25 155 LEU A O 1
ATOM 1224 N N . HIS A 1 156 ? -1.249 -12.594 -3.537 1 96.81 156 HIS A N 1
ATOM 1225 C CA . HIS A 1 156 ? -1.077 -11.188 -3.178 1 96.81 156 HIS A CA 1
ATOM 1226 C C . HIS A 1 156 ? -0.666 -10.359 -4.387 1 96.81 156 HIS A C 1
ATOM 1228 O O . HIS A 1 156 ? -1.293 -9.344 -4.688 1 96.81 156 HIS A O 1
ATOM 1234 N N . LEU A 1 157 ? 0.323 -10.836 -5.016 1 95.56 157 LEU A N 1
ATOM 1235 C CA . LEU A 1 157 ? 0.847 -10.141 -6.188 1 95.56 157 LEU A CA 1
ATOM 1236 C C . LEU A 1 157 ? -0.206 -10.062 -7.289 1 95.56 157 LEU A C 1
ATOM 1238 O O . LEU A 1 157 ? -0.423 -9 -7.871 1 95.56 157 LEU A O 1
ATOM 1242 N N . MET A 1 158 ? -0.848 -11.141 -7.586 1 96.88 158 MET A N 1
ATOM 1243 C CA . MET A 1 158 ? -1.881 -11.20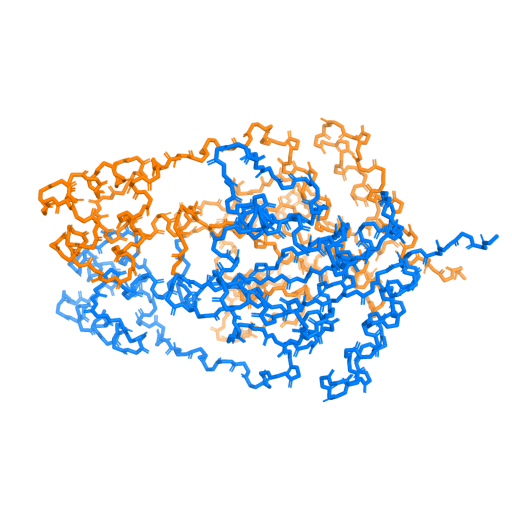3 -8.617 1 96.88 158 MET A CA 1
ATOM 1244 C C . MET A 1 158 ? -3.01 -10.227 -8.312 1 96.88 158 MET A C 1
ATOM 1246 O O . MET A 1 158 ? -3.484 -9.516 -9.203 1 96.88 158 MET A O 1
ATOM 1250 N N . ALA A 1 159 ? -3.412 -10.195 -7.066 1 97.62 159 ALA A N 1
ATOM 1251 C CA . ALA A 1 159 ? -4.504 -9.32 -6.652 1 97.62 159 ALA A CA 1
ATOM 1252 C C . ALA A 1 159 ? -4.117 -7.848 -6.801 1 97.62 159 ALA A C 1
ATOM 1254 O O . ALA A 1 159 ? -4.906 -7.039 -7.293 1 97.62 159 ALA A O 1
ATOM 1255 N N . MET A 1 160 ? -2.951 -7.516 -6.406 1 95.38 160 MET A N 1
ATOM 1256 C CA . MET A 1 160 ? -2.475 -6.141 -6.496 1 95.38 160 MET A CA 1
ATOM 1257 C C . MET A 1 160 ? -2.447 -5.668 -7.945 1 95.38 160 MET A C 1
ATOM 1259 O O . MET A 1 160 ? -2.963 -4.594 -8.266 1 95.38 160 MET A O 1
ATOM 1263 N N . TYR A 1 161 ? -1.879 -6.441 -8.781 1 95.06 161 TYR A N 1
ATOM 1264 C CA . TYR A 1 161 ? -1.749 -6.051 -10.18 1 95.06 161 TYR A CA 1
ATOM 1265 C C . TYR A 1 161 ? -3.094 -6.121 -10.891 1 95.06 161 TYR A C 1
ATOM 1267 O O . TYR A 1 161 ? -3.371 -5.324 -11.789 1 95.06 161 TYR A O 1
ATOM 1275 N N . GLY A 1 162 ? -3.863 -7.145 -10.539 1 96.88 162 GLY A N 1
ATOM 1276 C CA . GLY A 1 162 ? -5.223 -7.18 -11.062 1 96.88 162 GLY A CA 1
ATOM 1277 C C . GLY A 1 162 ? -6.031 -5.949 -10.703 1 96.88 162 GLY A C 1
ATOM 1278 O O . GLY A 1 162 ? -6.707 -5.375 -11.555 1 96.88 162 GLY A O 1
ATOM 1279 N N . PHE A 1 163 ? -5.949 -5.566 -9.477 1 95.25 163 PHE A N 1
ATOM 1280 C CA . PHE A 1 163 ? -6.625 -4.355 -9.023 1 95.25 163 PHE A CA 1
ATOM 1281 C C . PHE A 1 163 ? -6.176 -3.148 -9.844 1 95.25 163 PHE A C 1
ATOM 1283 O O . PHE A 1 163 ? -7.008 -2.375 -10.32 1 95.25 163 PHE A O 1
ATOM 1290 N N . ASP A 1 164 ? -4.906 -2.982 -9.914 1 91.44 164 ASP A N 1
ATOM 1291 C CA . ASP A 1 164 ? -4.355 -1.832 -10.625 1 91.44 164 ASP A CA 1
ATOM 1292 C C . ASP A 1 164 ? -4.84 -1.796 -12.07 1 91.44 164 ASP A C 1
ATOM 1294 O O . ASP A 1 164 ? -5.16 -0.729 -12.602 1 91.44 164 ASP A O 1
ATOM 1298 N N . HIS A 1 165 ? -4.879 -2.9 -12.672 1 94.25 165 HIS A N 1
ATOM 1299 C CA . HIS A 1 165 ? -5.32 -2.979 -14.062 1 94.25 165 HIS A CA 1
ATOM 1300 C C . HIS A 1 165 ? -6.789 -2.592 -14.203 1 94.25 165 HIS A C 1
ATOM 1302 O O . HIS A 1 165 ? -7.145 -1.785 -15.062 1 94.25 165 HIS A O 1
ATOM 1308 N N . ILE A 1 166 ? -7.633 -3.137 -13.336 1 95.12 166 ILE A N 1
ATOM 1309 C CA . ILE A 1 166 ? -9.062 -2.83 -13.352 1 95.12 166 ILE A CA 1
ATOM 1310 C C . ILE A 1 166 ? -9.273 -1.337 -13.117 1 95.12 166 ILE A C 1
ATOM 1312 O O . ILE A 1 166 ? -10.062 -0.697 -13.82 1 95.12 166 ILE A O 1
ATOM 1316 N N . ARG A 1 167 ? -8.617 -0.863 -12.141 1 90.62 167 ARG A N 1
ATOM 1317 C CA . ARG A 1 167 ? -8.734 0.554 -11.812 1 90.62 167 ARG A CA 1
ATOM 1318 C C . ARG A 1 167 ? -8.352 1.426 -13.008 1 90.62 167 ARG A C 1
ATOM 1320 O O . ARG A 1 167 ? -9.023 2.416 -13.297 1 90.62 167 ARG A O 1
ATOM 1327 N N . ARG A 1 168 ? -7.242 1.125 -13.656 1 87.38 168 ARG A N 1
ATOM 1328 C CA . ARG A 1 168 ? -6.777 1.887 -14.812 1 87.38 168 ARG A CA 1
ATOM 1329 C C . ARG A 1 168 ? -7.793 1.839 -15.945 1 87.38 168 ARG A C 1
ATOM 1331 O O . ARG A 1 168 ? -7.98 2.828 -16.656 1 87.38 168 ARG A O 1
ATOM 1338 N N . LEU A 1 169 ? -8.359 0.694 -16.156 1 90.5 169 LEU A N 1
ATOM 1339 C CA . LEU A 1 169 ? -9.352 0.542 -17.219 1 90.5 169 LEU A CA 1
ATOM 1340 C C . LEU A 1 169 ? -10.578 1.405 -16.938 1 90.5 169 LEU A C 1
ATOM 1342 O O . LEU A 1 169 ? -11.25 1.854 -17.875 1 90.5 169 LEU A O 1
ATOM 1346 N N . LEU A 1 170 ? -10.984 1.568 -15.664 1 87.5 170 LEU A N 1
ATOM 1347 C CA . LEU A 1 170 ? -12.164 2.34 -15.297 1 87.5 170 LEU A CA 1
ATOM 1348 C C . LEU A 1 170 ? -11.852 3.832 -15.273 1 87.5 170 LEU A C 1
ATOM 1350 O O . LEU A 1 170 ? -12.758 4.66 -15.406 1 87.5 170 LEU A O 1
ATOM 1354 N N . GLU A 1 171 ? -10.844 4.297 -14.633 1 67.69 171 GLU A N 1
ATOM 1355 C CA . GLU A 1 171 ? -10.477 5.699 -14.484 1 67.69 171 GLU A CA 1
ATOM 1356 C C . GLU A 1 171 ? -9.367 6.086 -15.453 1 67.69 171 GLU A C 1
ATOM 1358 O O . GLU A 1 171 ? -8.188 6.062 -15.094 1 67.69 171 GLU A O 1
ATOM 1363 N N . PRO A 1 172 ? -9.656 6.066 -16.891 1 49.31 172 PRO A N 1
ATOM 1364 C CA . PRO A 1 172 ? -8.469 6.473 -17.641 1 49.31 172 PRO A CA 1
ATOM 1365 C C . PRO A 1 172 ? -7.664 7.559 -16.938 1 49.31 172 PRO A C 1
ATOM 1367 O O . PRO A 1 172 ? -6.434 7.469 -16.844 1 49.31 172 PRO A O 1
ATOM 1370 N N . THR A 1 173 ? -8.172 8.883 -17.062 1 44.5 173 THR A N 1
ATOM 1371 C CA . THR A 1 173 ? -7.344 10.047 -16.781 1 44.5 173 THR A CA 1
ATOM 1372 C C . THR A 1 173 ? -7.117 10.195 -15.281 1 44.5 173 THR A C 1
ATOM 1374 O O . THR A 1 173 ? -8.07 10.148 -14.5 1 44.5 173 THR A O 1
ATOM 1377 N N . PRO A 1 174 ? -6.062 9.875 -14.844 1 43.22 174 PRO A N 1
ATOM 1378 C CA . PRO A 1 174 ? -5.785 10.102 -13.422 1 43.22 174 PRO A CA 1
ATOM 1379 C C . PRO A 1 174 ? -6.625 11.227 -12.828 1 43.22 174 PRO A C 1
ATOM 1381 O O . PRO A 1 174 ? -7.023 12.148 -13.539 1 43.22 174 PRO A O 1
ATOM 1384 N N . TYR A 1 175 ? -7.555 11 -11.945 1 36.84 175 TYR A N 1
ATOM 1385 C CA . TYR A 1 175 ? -8.25 12.07 -11.234 1 36.84 175 TYR A CA 1
ATOM 1386 C C . TYR A 1 175 ? -7.469 13.375 -11.312 1 36.84 175 TYR A C 1
ATOM 1388 O O . TYR A 1 175 ? -6.242 13.375 -11.203 1 36.84 175 TYR A O 1
ATOM 1396 N N . PRO A 1 176 ? -8.016 14.344 -12.016 1 36 176 PRO A N 1
ATOM 1397 C CA . PRO A 1 176 ? -7.406 15.664 -11.898 1 36 176 PRO A CA 1
ATOM 1398 C C . PRO A 1 176 ? -6.902 15.961 -10.492 1 36 176 PRO A C 1
ATOM 1400 O O . PRO A 1 176 ? -7.645 15.797 -9.516 1 36 176 PRO A O 1
ATOM 1403 N N . SER A 1 177 ? -5.867 15.586 -10.07 1 38.66 177 SER A N 1
ATOM 1404 C CA . SER A 1 177 ? -5.324 16.219 -8.875 1 38.66 177 SER A CA 1
ATOM 1405 C C . SER A 1 177 ? -5.949 17.594 -8.656 1 38.66 177 SER A C 1
ATOM 1407 O O . SER A 1 177 ? -5.918 18.453 -9.539 1 38.66 177 SER A O 1
ATOM 1409 N N . THR A 1 178 ? -7.273 17.812 -8.383 1 45.34 178 THR A N 1
ATOM 1410 C CA . THR A 1 178 ? -7.609 19.141 -7.867 1 45.34 178 THR A CA 1
ATOM 1411 C C . THR A 1 178 ? -6.352 19.875 -7.422 1 45.34 178 THR A C 1
ATOM 1413 O O . THR A 1 178 ? -5.898 19.719 -6.285 1 45.34 178 THR A O 1
ATOM 1416 N N . ARG A 1 179 ? -5.441 20.078 -8.281 1 53.06 179 ARG A N 1
ATOM 1417 C CA . ARG A 1 179 ? -4.043 20.484 -8.164 1 53.06 179 ARG A CA 1
ATOM 1418 C C . ARG A 1 179 ? -3.916 21.812 -7.43 1 53.06 179 ARG A C 1
ATOM 1420 O O . ARG A 1 179 ? -4.379 22.844 -7.922 1 53.06 179 ARG A O 1
ATOM 1427 N N . LEU A 1 180 ? -4.055 21.781 -6.098 1 63.97 180 LEU A N 1
ATOM 1428 C CA . LEU A 1 180 ? -3.561 22.953 -5.387 1 63.97 180 LEU A CA 1
ATOM 1429 C C . LEU A 1 180 ? -2.301 23.5 -6.051 1 63.97 180 LEU A C 1
ATOM 1431 O O . LEU A 1 180 ? -1.472 22.734 -6.547 1 63.97 180 LEU A O 1
ATOM 1435 N N . THR A 1 181 ? -2.42 24.875 -6.348 1 65.88 181 THR A N 1
ATOM 1436 C CA . THR A 1 181 ? -1.152 25.484 -6.742 1 65.88 181 THR A CA 1
ATOM 1437 C C . THR A 1 181 ? -0.056 25.156 -5.734 1 65.88 181 THR A C 1
ATOM 1439 O O . THR A 1 181 ? -0.344 24.734 -4.613 1 65.88 181 THR A O 1
ATOM 1442 N N . PRO A 1 182 ? 1.111 25.297 -6.16 1 68.81 182 PRO A N 1
ATOM 1443 C CA . PRO A 1 182 ? 2.205 25.031 -5.223 1 68.81 182 PRO A CA 1
ATOM 1444 C C . PRO A 1 182 ? 2.076 25.828 -3.93 1 68.81 182 PRO A C 1
ATOM 1446 O O . PRO A 1 182 ? 2.305 25.297 -2.842 1 68.81 182 PRO A O 1
ATOM 1449 N N . ARG A 1 183 ? 1.636 27.031 -4.066 1 78.94 183 ARG A N 1
ATOM 1450 C CA . ARG A 1 183 ? 1.51 27.875 -2.883 1 78.94 183 ARG A CA 1
ATOM 1451 C C . ARG A 1 183 ? 0.357 27.422 -1.998 1 78.94 183 ARG A C 1
ATOM 1453 O O . ARG A 1 183 ? 0.472 27.422 -0.771 1 78.94 183 ARG A O 1
ATOM 1460 N N . GLU A 1 184 ? -0.774 26.969 -2.57 1 80.31 184 GLU A N 1
ATOM 1461 C CA . GLU A 1 184 ? -1.914 26.453 -1.817 1 80.31 184 GLU A CA 1
ATOM 1462 C C . GLU A 1 184 ? -1.551 25.156 -1.076 1 80.31 184 GLU A C 1
ATOM 1464 O O . GLU A 1 184 ? -1.952 24.969 0.073 1 80.31 184 GLU A O 1
ATOM 1469 N N . ARG A 1 185 ? -0.796 24.438 -1.729 1 78.69 185 ARG A N 1
ATOM 1470 C CA . ARG A 1 185 ? -0.343 23.188 -1.122 1 78.69 185 ARG A CA 1
ATOM 1471 C C . ARG A 1 185 ? 0.573 23.469 0.067 1 78.69 185 ARG A C 1
ATOM 1473 O O . ARG A 1 185 ? 0.494 22.781 1.086 1 78.69 185 ARG A O 1
ATOM 1480 N N . GLU A 1 186 ? 1.424 24.422 -0.102 1 80.19 186 GLU A N 1
ATOM 1481 C CA . GLU A 1 186 ? 2.344 24.797 0.966 1 80.19 186 GLU A CA 1
ATOM 1482 C C . GLU A 1 186 ? 1.589 25.266 2.203 1 80.19 186 GLU A C 1
ATOM 1484 O O . GLU A 1 186 ? 1.893 24.844 3.322 1 80.19 186 GLU A O 1
ATOM 1489 N N . VAL A 1 187 ? 0.605 26.109 2 1 87.19 187 VAL A N 1
ATOM 1490 C CA . VAL A 1 187 ? -0.104 26.703 3.135 1 87.19 187 VAL A CA 1
ATOM 1491 C C . VAL A 1 187 ? -0.923 25.625 3.842 1 87.19 187 VAL A C 1
ATOM 1493 O O . VAL A 1 187 ? -0.993 25.594 5.074 1 87.19 187 VAL A O 1
ATOM 1496 N N . ILE A 1 188 ? -1.505 24.734 3.059 1 85.94 188 ILE A N 1
ATOM 1497 C CA . ILE A 1 188 ? -2.309 23.672 3.654 1 85.94 188 ILE A CA 1
ATOM 1498 C C . ILE A 1 188 ? -1.403 22.703 4.418 1 85.94 188 ILE A C 1
ATOM 1500 O O . ILE A 1 188 ? -1.792 22.172 5.461 1 85.94 188 ILE A O 1
ATOM 1504 N N . SER A 1 189 ? -0.235 22.562 3.91 1 82.25 189 SER A N 1
ATOM 1505 C CA . SER A 1 189 ? 0.735 21.703 4.57 1 82.25 189 SER A CA 1
ATOM 1506 C C . SER A 1 189 ? 1.136 22.25 5.934 1 82.25 189 SER A C 1
ATOM 1508 O O . SER A 1 189 ? 1.172 21.516 6.922 1 82.25 189 SER A O 1
ATOM 1510 N N . TRP A 1 190 ? 1.442 23.516 5.992 1 83.25 190 TRP A N 1
ATOM 1511 C CA . TRP A 1 190 ? 1.778 24.156 7.258 1 83.25 190 TRP A CA 1
ATOM 1512 C C . TRP A 1 190 ? 0.594 24.109 8.219 1 83.25 190 TRP A C 1
ATOM 1514 O O . TRP A 1 190 ? 0.767 23.891 9.422 1 83.25 190 TRP A O 1
ATOM 1524 N N . ALA A 1 191 ? -0.655 24.312 7.723 1 87.31 191 ALA A N 1
ATOM 1525 C CA . ALA A 1 191 ? -1.854 24.234 8.555 1 87.31 191 ALA A CA 1
ATOM 1526 C C . ALA A 1 191 ? -1.998 22.859 9.172 1 87.31 191 ALA A C 1
ATOM 1528 O O . ALA A 1 191 ? -2.387 22.719 10.336 1 87.31 191 ALA A O 1
ATOM 1529 N N . SER A 1 192 ? -1.653 21.875 8.359 1 84 192 SER A N 1
ATOM 1530 C CA . SER A 1 192 ? -1.753 20.5 8.828 1 84 192 SER A CA 1
ATOM 1531 C C . SER A 1 192 ? -0.789 20.234 9.977 1 84 192 SER A C 1
ATOM 1533 O O . SER A 1 192 ? -0.96 19.266 10.727 1 84 192 SER A O 1
ATOM 1535 N N . GLN A 1 193 ? 0.21 21.078 10.062 1 78.19 193 GLN A N 1
ATOM 1536 C CA . GLN A 1 193 ? 1.204 20.984 11.133 1 78.19 193 GLN A CA 1
ATOM 1537 C C . GLN A 1 193 ? 0.858 21.891 12.297 1 78.19 193 GLN A C 1
ATOM 1539 O O . GLN A 1 193 ? 1.703 22.156 13.156 1 78.19 193 GLN A O 1
ATOM 1544 N N . GLY A 1 194 ? -0.306 22.391 12.227 1 82.56 194 GLY A N 1
ATOM 1545 C CA . GLY A 1 194 ? -0.816 23.141 13.359 1 82.56 194 GLY A CA 1
ATOM 1546 C C . GLY A 1 194 ? -0.461 24.625 13.305 1 82.56 194 GLY A C 1
ATOM 1547 O O . GLY A 1 194 ? -0.736 25.375 14.242 1 82.56 194 GLY A O 1
ATOM 1548 N N . LYS A 1 195 ? 0.163 24.969 12.273 1 85.44 195 LYS A N 1
ATOM 1549 C CA . LYS A 1 195 ? 0.543 26.375 12.188 1 85.44 195 LYS A CA 1
ATOM 1550 C C . LYS A 1 195 ? -0.672 27.266 11.914 1 85.44 195 LYS A C 1
ATOM 1552 O O . LYS A 1 195 ? -1.53 26.906 11.102 1 85.44 195 LYS A O 1
ATOM 1557 N N . SER A 1 196 ? -0.742 28.359 12.672 1 87.31 196 SER A N 1
ATOM 1558 C CA . SER A 1 196 ? -1.781 29.359 12.438 1 87.31 196 SER A CA 1
ATOM 1559 C C . SER A 1 196 ? -1.512 30.141 11.164 1 87.31 196 SER A C 1
ATOM 1561 O O . SER A 1 196 ? -0.404 30.109 10.617 1 87.31 196 SER A O 1
ATOM 1563 N N . ALA A 1 197 ? -2.574 30.844 10.719 1 88.69 197 ALA A N 1
ATOM 1564 C CA . ALA A 1 197 ? -2.41 31.688 9.531 1 88.69 197 ALA A CA 1
ATOM 1565 C C . ALA A 1 197 ? -1.301 32.719 9.734 1 88.69 197 ALA A C 1
ATOM 1567 O O . ALA A 1 197 ? -0.556 33.031 8.805 1 88.69 197 ALA A O 1
ATOM 1568 N N . TRP A 1 198 ? -1.232 33.188 10.906 1 90.25 198 TRP A N 1
ATOM 1569 C CA . TRP A 1 198 ? -0.178 34.156 11.219 1 90.25 198 TRP A CA 1
ATOM 1570 C C . TRP A 1 198 ? 1.198 33.5 11.102 1 90.25 198 TRP A C 1
ATOM 1572 O O . TRP A 1 198 ? 2.09 34.062 10.445 1 90.25 198 TRP A O 1
ATOM 1582 N N . GLU A 1 199 ? 1.391 32.375 11.719 1 90.19 199 GLU A N 1
ATOM 1583 C CA . GLU A 1 199 ? 2.652 31.641 11.664 1 90.19 199 GLU A CA 1
ATOM 1584 C C . GLU A 1 199 ? 3.014 31.266 10.227 1 90.19 199 GLU A C 1
ATOM 1586 O O . GLU A 1 199 ? 4.176 31.359 9.828 1 90.19 199 GLU A O 1
ATOM 1591 N N . ILE A 1 200 ? 2.033 30.859 9.461 1 90.19 200 ILE A N 1
ATOM 1592 C CA . ILE A 1 200 ? 2.254 30.484 8.07 1 90.19 200 ILE A CA 1
ATOM 1593 C C . ILE A 1 200 ? 2.738 31.703 7.281 1 90.19 200 ILE A C 1
ATOM 1595 O O . ILE A 1 200 ? 3.656 31.594 6.465 1 90.19 200 ILE A O 1
ATOM 1599 N N . GLY A 1 201 ? 2.166 32.844 7.551 1 88.19 201 GLY A N 1
ATOM 1600 C CA . GLY A 1 201 ? 2.629 34.094 6.938 1 88.19 201 GLY A CA 1
ATOM 1601 C C . GLY A 1 201 ? 4.094 34.375 7.203 1 88.19 201 GLY A C 1
ATOM 1602 O O . GLY A 1 201 ? 4.844 34.719 6.285 1 88.19 201 GLY A O 1
ATOM 1603 N N . GLU A 1 202 ? 4.496 34.188 8.359 1 85.38 202 GLU A N 1
ATOM 1604 C CA . GLU A 1 202 ? 5.883 34.406 8.742 1 85.38 202 GLU A CA 1
ATOM 1605 C C . GLU A 1 202 ? 6.828 33.438 8.047 1 85.38 202 GLU A C 1
ATOM 1607 O O . GLU A 1 202 ? 7.895 33.844 7.566 1 85.38 202 GLU A O 1
ATOM 1612 N N . ILE A 1 203 ? 6.402 32.281 8 1 83.12 203 ILE A N 1
ATOM 1613 C CA . ILE A 1 203 ? 7.23 31.203 7.453 1 83.12 203 ILE A CA 1
ATOM 1614 C C . ILE A 1 203 ? 7.438 31.422 5.957 1 83.12 203 ILE A C 1
ATOM 1616 O O . ILE A 1 203 ? 8.547 31.25 5.445 1 83.12 203 ILE A O 1
ATOM 1620 N N . LEU A 1 204 ? 6.387 31.812 5.32 1 84.81 204 LEU A N 1
ATOM 1621 C CA . LEU A 1 204 ? 6.406 31.906 3.867 1 84.81 204 LEU A CA 1
ATOM 1622 C C . LEU A 1 204 ? 6.68 33.344 3.418 1 84.81 204 LEU A C 1
ATOM 1624 O O . LEU A 1 204 ? 6.688 33.625 2.221 1 84.81 204 LEU A O 1
ATOM 1628 N N . HIS A 1 205 ? 6.844 34.188 4.43 1 87.06 205 HIS A N 1
ATOM 1629 C CA . HIS A 1 205 ? 7.141 35.594 4.184 1 87.06 205 HIS A CA 1
ATOM 1630 C C . HIS A 1 205 ? 6.031 36.25 3.373 1 87.06 205 HIS A C 1
ATOM 1632 O O . HIS A 1 205 ? 6.301 36.906 2.369 1 87.06 205 HIS A O 1
ATOM 1638 N N . ILE A 1 206 ? 4.828 36.062 3.828 1 88.69 206 ILE A N 1
ATOM 1639 C CA . ILE A 1 206 ? 3.633 36.719 3.326 1 88.69 206 ILE A CA 1
ATOM 1640 C C . ILE A 1 206 ? 2.795 37.25 4.5 1 88.69 206 ILE A C 1
ATOM 1642 O O . ILE A 1 206 ? 3.119 36.969 5.66 1 88.69 206 ILE A O 1
ATOM 1646 N N . THR A 1 207 ? 1.854 38.031 4.152 1 89.69 207 THR A N 1
ATOM 1647 C CA . THR A 1 207 ? 1.007 38.562 5.219 1 89.69 207 THR A CA 1
ATOM 1648 C C . THR A 1 207 ? 0.03 37.469 5.707 1 89.69 207 THR A C 1
ATOM 1650 O O . THR A 1 207 ? -0.279 36.531 4.977 1 89.69 207 THR A O 1
ATOM 1653 N N . GLN A 1 208 ? -0.435 37.688 6.879 1 92 208 GLN A N 1
ATOM 1654 C CA . GLN A 1 208 ? -1.451 36.781 7.426 1 92 208 GLN A CA 1
ATOM 1655 C C . GLN A 1 208 ? -2.682 36.75 6.523 1 92 208 GLN A C 1
ATOM 1657 O O . GLN A 1 208 ? -3.271 35.688 6.324 1 92 208 GLN A O 1
ATOM 1662 N N . ARG A 1 209 ? -2.99 37.906 6.016 1 91.12 209 ARG A N 1
ATOM 1663 C CA . ARG A 1 209 ? -4.156 38 5.145 1 91.12 209 ARG A CA 1
ATOM 1664 C C . ARG A 1 209 ? -3.98 37.125 3.898 1 91.12 209 ARG A C 1
ATOM 1666 O O . ARG A 1 209 ? -4.895 36.406 3.508 1 91.12 209 ARG A O 1
ATOM 1673 N N . THR A 1 210 ? -2.893 37.188 3.314 1 91.06 210 THR A N 1
ATOM 1674 C CA . THR A 1 210 ? -2.594 36.406 2.127 1 91.06 210 THR A CA 1
ATOM 1675 C C . THR A 1 210 ? -2.611 34.906 2.455 1 91.06 210 THR A C 1
ATOM 1677 O O . THR A 1 210 ? -3.125 34.094 1.676 1 91.06 210 THR A O 1
ATOM 1680 N N . ALA A 1 211 ? -2.037 34.562 3.6 1 92 211 ALA A N 1
ATOM 1681 C CA . ALA A 1 211 ? -2.07 33.188 4.031 1 92 211 ALA A CA 1
ATOM 1682 C C . ALA A 1 211 ? -3.508 32.688 4.18 1 92 211 ALA A C 1
ATOM 1684 O O . ALA A 1 211 ? -3.836 31.562 3.752 1 92 211 ALA A O 1
ATOM 1685 N N . GLU A 1 212 ? -4.309 33.5 4.766 1 92.5 212 GLU A N 1
ATOM 1686 C CA . GLU A 1 212 ? -5.719 33.156 4.945 1 92.5 212 GLU A CA 1
ATOM 1687 C C . GLU A 1 212 ? -6.422 33 3.604 1 92.5 212 GLU A C 1
ATOM 1689 O O . GLU A 1 212 ? -7.254 32.094 3.449 1 92.5 212 GLU A O 1
ATOM 1694 N N . GLU A 1 213 ? -6.102 33.812 2.705 1 90.88 213 GLU A N 1
ATOM 1695 C CA . GLU A 1 213 ? -6.695 33.719 1.373 1 90.88 213 GLU A CA 1
ATOM 1696 C C . GLU A 1 213 ? -6.305 32.438 0.687 1 90.88 213 GLU A C 1
ATOM 1698 O O . GLU A 1 213 ? -7.152 31.75 0.088 1 90.88 213 GLU A O 1
ATOM 1703 N N . HIS A 1 214 ? -5.031 32.031 0.744 1 89.31 214 HIS A N 1
ATOM 1704 C CA . HIS A 1 214 ? -4.578 30.781 0.158 1 89.31 214 HIS A CA 1
ATOM 1705 C C . HIS A 1 214 ? -5.277 29.578 0.804 1 89.31 214 HIS A C 1
ATOM 1707 O O . HIS A 1 214 ? -5.656 28.641 0.116 1 89.31 214 HIS A O 1
ATOM 1713 N N . LEU A 1 215 ? -5.406 29.656 2.086 1 90.12 215 LEU A N 1
ATOM 1714 C CA . LEU A 1 215 ? -6.082 28.578 2.803 1 90.12 215 LEU A CA 1
ATOM 1715 C C . LEU A 1 215 ? -7.539 28.469 2.365 1 90.12 215 LEU A C 1
ATOM 1717 O O . LEU A 1 215 ? -8.039 27.359 2.154 1 90.12 215 LEU A O 1
ATOM 1721 N N . ALA A 1 216 ? -8.172 29.656 2.25 1 88.38 216 ALA A N 1
ATOM 1722 C CA . ALA A 1 216 ? -9.57 29.688 1.837 1 88.38 216 ALA A CA 1
ATOM 1723 C C . ALA A 1 216 ? -9.742 29.172 0.415 1 88.38 216 ALA A C 1
ATOM 1725 O O . ALA A 1 216 ? -10.664 28.406 0.135 1 88.38 216 ALA A O 1
ATOM 1726 N N . THR A 1 217 ? -8.891 29.578 -0.458 1 84.88 217 THR A N 1
ATOM 1727 C CA . THR A 1 217 ? -8.938 29.109 -1.842 1 84.88 217 THR A CA 1
ATOM 1728 C C . THR A 1 217 ? -8.688 27.609 -1.921 1 84.88 217 THR A C 1
ATOM 1730 O O . THR A 1 217 ? -9.383 26.906 -2.652 1 84.88 217 THR A O 1
ATOM 1733 N N . ALA A 1 218 ? -7.695 27.172 -1.186 1 83.19 218 ALA A N 1
ATOM 1734 C CA . ALA A 1 218 ? -7.41 25.734 -1.144 1 83.19 218 ALA A CA 1
ATOM 1735 C C . ALA A 1 218 ? -8.625 24.953 -0.658 1 83.19 218 ALA A C 1
ATOM 1737 O O . ALA A 1 218 ? -8.969 23.922 -1.225 1 83.19 218 ALA A O 1
ATOM 1738 N N . ALA A 1 219 ? -9.258 25.516 0.399 1 84.25 219 ALA A N 1
ATOM 1739 C CA . ALA A 1 219 ? -10.43 24.859 0.953 1 84.25 219 ALA A CA 1
ATOM 1740 C C . ALA A 1 219 ? -11.555 24.766 -0.082 1 84.25 219 ALA A C 1
ATOM 1742 O O . ALA A 1 219 ? -12.188 23.719 -0.235 1 84.25 219 ALA A O 1
ATOM 1743 N N . ARG A 1 220 ? -11.734 25.797 -0.79 1 80.56 220 ARG A N 1
ATOM 1744 C CA . ARG A 1 220 ? -12.766 25.844 -1.823 1 80.56 220 ARG A CA 1
ATOM 1745 C C . ARG A 1 220 ? -12.469 24.828 -2.93 1 80.56 220 ARG A C 1
ATOM 1747 O O . ARG A 1 220 ? -13.359 24.078 -3.34 1 80.56 220 ARG A O 1
ATOM 1754 N N . LYS A 1 221 ? -11.219 24.766 -3.363 1 77.31 221 LYS A N 1
ATOM 1755 C CA . LYS A 1 221 ? -10.828 23.859 -4.434 1 77.31 221 LYS A CA 1
ATOM 1756 C C . LYS A 1 221 ? -11.008 22.406 -4.008 1 77.31 221 LYS A C 1
ATOM 1758 O O . LYS A 1 221 ? -11.312 21.531 -4.836 1 77.31 221 LYS A O 1
ATOM 1763 N N . LEU A 1 222 ? -10.875 22.297 -2.732 1 75.88 222 LEU A N 1
ATOM 1764 C CA . LEU A 1 222 ? -10.961 20.938 -2.213 1 75.88 222 LEU A CA 1
ATOM 1765 C C . LEU A 1 222 ? -12.398 20.578 -1.85 1 75.88 222 LEU A C 1
ATOM 1767 O O . LEU A 1 222 ? -12.688 19.438 -1.478 1 75.88 222 LEU A O 1
ATOM 1771 N N . GLY A 1 223 ? -13.289 21.594 -1.808 1 75.25 223 GLY A N 1
ATOM 1772 C CA . GLY A 1 223 ? -14.672 21.391 -1.404 1 75.25 223 GLY A CA 1
ATOM 1773 C C . GLY A 1 223 ? -14.852 21.281 0.099 1 75.25 223 GLY A C 1
ATOM 1774 O O . GLY A 1 223 ? -15.727 20.562 0.579 1 75.25 223 GLY A O 1
ATOM 1775 N N . ALA A 1 224 ? -13.938 21.906 0.804 1 80.31 224 ALA A N 1
ATOM 1776 C CA . ALA A 1 224 ? -13.977 21.828 2.262 1 80.31 224 ALA A CA 1
ATOM 1777 C C . ALA A 1 224 ? -14.836 22.938 2.854 1 80.31 224 ALA A C 1
ATOM 1779 O O . ALA A 1 224 ? -14.938 24.031 2.283 1 80.31 224 ALA A O 1
ATOM 1780 N N . VAL A 1 225 ? -15.438 22.641 3.938 1 78 225 VAL A N 1
ATOM 1781 C CA . VAL A 1 225 ? -16.328 23.625 4.551 1 78 225 VAL A CA 1
ATOM 1782 C C . VAL A 1 225 ? -15.531 24.484 5.531 1 78 225 VAL A C 1
ATOM 1784 O O . VAL A 1 225 ? -15.977 25.578 5.902 1 78 225 VAL A O 1
ATOM 1787 N N . ASN A 1 226 ? -14.422 23.969 6.059 1 80.44 226 ASN A N 1
ATOM 1788 C CA . ASN A 1 226 ? -13.547 24.734 6.945 1 80.44 226 ASN A CA 1
ATOM 1789 C C . ASN A 1 226 ? -12.102 24.25 6.852 1 80.44 226 ASN A C 1
ATOM 1791 O O . ASN A 1 226 ? -11.805 23.328 6.094 1 80.44 226 ASN A O 1
ATOM 1795 N N . ARG A 1 227 ? -11.211 24.984 7.582 1 83.38 227 ARG A N 1
ATOM 1796 C CA . ARG A 1 227 ? -9.773 24.734 7.531 1 83.38 227 ARG A CA 1
ATOM 1797 C C . ARG A 1 227 ? -9.469 23.281 7.918 1 83.38 227 ARG A C 1
ATOM 1799 O O . ARG A 1 227 ? -8.633 22.641 7.281 1 83.38 227 ARG A O 1
ATOM 1806 N N . THR A 1 228 ? -10.133 22.844 8.953 1 80.75 228 THR A N 1
ATOM 1807 C CA . THR A 1 228 ? -9.914 21.484 9.43 1 80.75 228 THR A CA 1
ATOM 1808 C C . THR A 1 228 ? -10.297 20.469 8.359 1 80.75 228 THR A C 1
ATOM 1810 O O . THR A 1 228 ? -9.547 19.531 8.086 1 80.75 228 THR A O 1
ATOM 1813 N N . HIS A 1 229 ? -11.406 20.703 7.797 1 80.88 229 HIS A N 1
ATOM 1814 C CA . HIS A 1 229 ? -11.891 19.875 6.703 1 80.88 229 HIS A CA 1
ATOM 1815 C C . HIS A 1 229 ? -10.961 19.938 5.5 1 80.88 229 HIS A C 1
ATOM 1817 O O . HIS A 1 229 ? -10.672 18.906 4.871 1 80.88 229 HIS A O 1
ATOM 1823 N N . ALA A 1 230 ? -10.523 21.109 5.199 1 82.75 230 ALA A N 1
ATOM 1824 C CA . ALA A 1 230 ? -9.617 21.297 4.07 1 82.75 230 ALA A CA 1
ATOM 1825 C C . ALA A 1 230 ? -8.336 20.484 4.25 1 82.75 230 ALA A C 1
ATOM 1827 O O . ALA A 1 230 ? -7.887 19.812 3.322 1 82.75 230 ALA A O 1
ATOM 1828 N N . VAL A 1 231 ? -7.777 20.641 5.461 1 82.75 231 VAL A N 1
ATOM 1829 C CA . VAL A 1 231 ? -6.562 19.891 5.758 1 82.75 231 VAL A CA 1
ATOM 1830 C C . VAL A 1 231 ? -6.84 18.391 5.668 1 82.75 231 VAL A C 1
ATOM 1832 O O . VAL A 1 231 ? -6.051 17.641 5.09 1 82.75 231 VAL A O 1
ATOM 1835 N N . ALA A 1 232 ? -7.98 18.016 6.188 1 75.75 232 ALA A N 1
ATOM 1836 C CA . ALA A 1 232 ? -8.367 16.609 6.113 1 75.75 232 ALA A CA 1
ATOM 1837 C C . ALA A 1 232 ? -8.469 16.141 4.664 1 75.75 232 ALA A C 1
ATOM 1839 O O . ALA A 1 232 ? -7.941 15.094 4.301 1 75.75 232 ALA A O 1
ATOM 1840 N N . LEU A 1 233 ? -9.164 16.938 3.912 1 73.12 233 LEU A N 1
ATOM 1841 C CA . LEU A 1 233 ? -9.352 16.594 2.506 1 73.12 233 LEU A CA 1
ATOM 1842 C C . LEU A 1 233 ? -8.016 16.594 1.766 1 73.12 233 LEU A C 1
ATOM 1844 O O . LEU A 1 233 ? -7.777 15.727 0.917 1 73.12 233 LEU A O 1
ATOM 1848 N N . ALA A 1 234 ? -7.195 17.625 2.074 1 75.94 234 ALA A N 1
ATOM 1849 C CA . ALA A 1 234 ? -5.887 17.719 1.426 1 75.94 234 ALA A CA 1
ATOM 1850 C C . ALA A 1 234 ? -5.051 16.469 1.718 1 75.94 234 ALA A C 1
ATOM 1852 O O . ALA A 1 234 ? -4.352 15.969 0.836 1 75.94 234 ALA A O 1
ATOM 1853 N N . ILE A 1 235 ? -5.176 16.078 2.951 1 69.38 235 ILE A N 1
ATOM 1854 C CA . ILE A 1 235 ? -4.461 14.867 3.344 1 69.38 235 ILE A CA 1
ATOM 1855 C C . ILE A 1 235 ? -5.086 13.648 2.664 1 69.38 235 ILE A C 1
ATOM 1857 O O . ILE A 1 235 ? -4.375 12.812 2.102 1 69.38 235 ILE A O 1
ATOM 1861 N N . ARG A 1 236 ? -6.477 13.68 2.67 1 64.44 236 ARG A N 1
ATOM 1862 C CA . ARG A 1 236 ? -7.234 12.578 2.078 1 64.44 236 ARG A CA 1
ATOM 1863 C C . ARG A 1 236 ? -6.914 12.43 0.594 1 64.44 236 ARG A C 1
ATOM 1865 O O . ARG A 1 236 ? -6.773 11.312 0.092 1 64.44 236 ARG A O 1
ATOM 1872 N N . HIS A 1 237 ? -6.785 13.656 0.057 1 62.91 237 HIS A N 1
ATOM 1873 C CA . HIS A 1 237 ? -6.586 13.664 -1.388 1 62.91 237 HIS A CA 1
ATOM 1874 C C . HIS A 1 237 ? -5.105 13.695 -1.74 1 62.91 237 HIS A C 1
ATOM 1876 O O . HIS A 1 237 ? -4.742 13.914 -2.898 1 62.91 237 HIS A O 1
ATOM 1882 N N . LYS A 1 238 ? -4.254 13.547 -0.641 1 58.88 238 LYS A N 1
ATOM 1883 C CA . LYS A 1 238 ? -2.801 13.438 -0.727 1 58.88 238 LYS A CA 1
ATOM 1884 C C . LYS A 1 238 ? -2.195 14.656 -1.417 1 58.88 238 LYS A C 1
ATOM 1886 O O . LYS A 1 238 ? -1.25 14.523 -2.197 1 58.88 238 LYS A O 1
ATOM 1891 N N . ILE A 1 239 ? -2.914 15.711 -1.281 1 63.72 239 ILE A N 1
ATOM 1892 C CA . ILE A 1 239 ? -2.408 16.984 -1.764 1 63.72 239 ILE A CA 1
ATOM 1893 C C . ILE A 1 239 ? -1.255 17.453 -0.878 1 63.72 239 ILE A C 1
ATOM 1895 O O . ILE A 1 239 ? -0.301 18.078 -1.361 1 63.72 239 ILE A O 1
ATOM 1899 N N . ILE A 1 240 ? -1.427 17.094 0.392 1 65.31 240 ILE A N 1
ATOM 1900 C CA . ILE A 1 240 ? -0.348 17.406 1.325 1 65.31 240 ILE A CA 1
ATOM 1901 C C . ILE A 1 240 ? -0.031 16.172 2.17 1 65.31 240 ILE A C 1
ATOM 1903 O O . ILE A 1 240 ? -0.859 15.266 2.293 1 65.31 240 ILE A O 1
ATOM 1907 N N . ASN A 1 241 ? 1.219 16.047 2.42 1 55.56 241 ASN A N 1
ATOM 1908 C CA . ASN A 1 2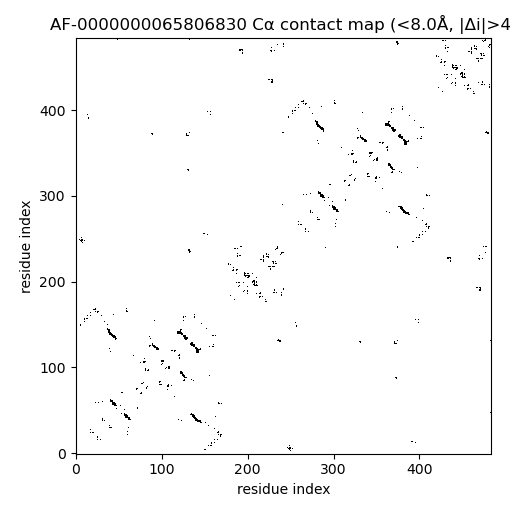41 ? 1.625 14.969 3.314 1 55.56 241 ASN A CA 1
ATOM 1909 C C . ASN A 1 241 ? 1.333 15.312 4.773 1 55.56 241 ASN A C 1
ATOM 1911 O O . ASN A 1 241 ? 1.484 16.469 5.188 1 55.56 241 ASN A O 1
ATOM 1915 N N . PRO A 1 242 ? 0.657 14.453 5.512 1 54.19 242 PRO A N 1
ATOM 1916 C CA . PRO A 1 242 ? 0.397 14.75 6.922 1 54.19 242 PRO A CA 1
ATOM 1917 C C . PRO A 1 242 ? 1.671 15.07 7.703 1 54.19 242 PRO A C 1
ATOM 1919 O O . PRO A 1 242 ? 2.76 14.641 7.312 1 54.19 242 PRO A O 1
ATOM 1922 N N . MET B 1 1 ? 22.531 -19.578 -20.391 1 35.94 1 MET B N 1
ATOM 1923 C CA . MET B 1 1 ? 22.375 -19.172 -19 1 35.94 1 MET B CA 1
ATOM 1924 C C . MET B 1 1 ? 20.922 -19.312 -18.547 1 35.94 1 MET B C 1
ATOM 1926 O O . MET B 1 1 ? 20.016 -18.859 -19.25 1 35.94 1 MET B O 1
ATOM 1930 N N . SER B 1 2 ? 20.547 -20.391 -17.922 1 45.22 2 SER B N 1
ATOM 1931 C CA . SER B 1 2 ? 19.203 -20.875 -17.656 1 45.22 2 SER B CA 1
ATOM 1932 C C . SER B 1 2 ? 18.281 -19.75 -17.234 1 45.22 2 SER B C 1
ATOM 1934 O O . SER B 1 2 ? 18.688 -18.844 -16.5 1 45.22 2 SER B O 1
ATOM 1936 N N . ALA B 1 3 ? 17.359 -19.469 -18.062 1 60.34 3 ALA B N 1
ATOM 1937 C CA . ALA B 1 3 ? 16.422 -18.359 -17.891 1 60.34 3 ALA B CA 1
ATOM 1938 C C . ALA B 1 3 ? 15.93 -18.281 -16.438 1 60.34 3 ALA B C 1
ATOM 1940 O O . ALA B 1 3 ? 15.453 -19.266 -15.883 1 60.34 3 ALA B O 1
ATOM 1941 N N . VAL B 1 4 ? 16.531 -17.375 -15.523 1 78.44 4 VAL B N 1
ATOM 1942 C CA . VAL B 1 4 ? 16.156 -17.125 -14.133 1 78.44 4 VAL B CA 1
ATOM 1943 C C . VAL B 1 4 ? 14.641 -17.234 -13.984 1 78.44 4 VAL B C 1
ATOM 1945 O O . VAL B 1 4 ? 13.891 -16.672 -14.781 1 78.44 4 VAL B O 1
ATOM 1948 N N . ASP B 1 5 ? 14.227 -18.281 -13.125 1 90.19 5 ASP B N 1
ATOM 1949 C CA . ASP B 1 5 ? 12.82 -18.344 -12.75 1 90.19 5 ASP B CA 1
ATOM 1950 C C . ASP B 1 5 ? 12.492 -17.328 -11.664 1 90.19 5 ASP B C 1
ATOM 1952 O O . ASP B 1 5 ? 12.602 -17.625 -10.477 1 90.19 5 ASP B O 1
ATOM 1956 N N . TYR B 1 6 ? 12.07 -16.125 -12.102 1 93.06 6 TYR B N 1
ATOM 1957 C CA . TYR B 1 6 ? 11.859 -14.992 -11.219 1 93.06 6 TYR B CA 1
ATOM 1958 C C . TYR B 1 6 ? 10.82 -15.312 -10.156 1 93.06 6 TYR B C 1
ATOM 1960 O O . TYR B 1 6 ? 10.969 -14.93 -8.992 1 93.06 6 TYR B O 1
ATOM 1968 N N . GLY B 1 7 ? 9.75 -16.031 -10.578 1 92.38 7 GLY B N 1
ATOM 1969 C CA . GLY B 1 7 ? 8.711 -16.406 -9.633 1 92.38 7 GLY B CA 1
ATOM 1970 C C . GLY B 1 7 ? 9.203 -17.344 -8.539 1 92.38 7 GLY B C 1
ATOM 1971 O O . GLY B 1 7 ? 8.883 -17.156 -7.367 1 92.38 7 GLY B O 1
ATOM 1972 N N . ARG B 1 8 ? 9.961 -18.266 -8.945 1 90.94 8 ARG B N 1
ATOM 1973 C CA . ARG B 1 8 ? 10.516 -19.203 -7.984 1 90.94 8 ARG B CA 1
ATOM 1974 C C . ARG B 1 8 ? 11.477 -18.516 -7.027 1 90.94 8 ARG B C 1
ATOM 1976 O O . ARG B 1 8 ? 11.453 -18.766 -5.82 1 90.94 8 ARG B O 1
ATOM 1983 N N . GLU B 1 9 ? 12.328 -17.656 -7.559 1 92.19 9 GLU B N 1
ATOM 1984 C CA . GLU B 1 9 ? 13.273 -16.922 -6.727 1 92.19 9 GLU B CA 1
ATOM 1985 C C . GLU B 1 9 ? 12.555 -16.078 -5.68 1 92.19 9 GLU B C 1
ATOM 1987 O O . GLU B 1 9 ? 12.945 -16.062 -4.512 1 92.19 9 GLU B O 1
ATOM 1992 N N . ALA B 1 10 ? 11.516 -15.453 -6.129 1 94.81 10 ALA B N 1
ATOM 1993 C CA . ALA B 1 10 ? 10.766 -14.578 -5.227 1 94.81 10 ALA B CA 1
ATOM 1994 C C . ALA B 1 10 ? 10.094 -15.383 -4.117 1 94.81 10 ALA B C 1
ATOM 1996 O O . ALA B 1 10 ? 10.203 -15.039 -2.938 1 94.81 10 ALA B O 1
ATOM 1997 N N . LEU B 1 11 ? 9.445 -16.484 -4.477 1 94.12 11 LEU B N 1
ATOM 1998 C CA . LEU B 1 11 ? 8.695 -17.266 -3.494 1 94.12 11 LEU B CA 1
ATOM 1999 C C . LEU B 1 11 ? 9.641 -18 -2.553 1 94.12 11 LEU B C 1
ATOM 2001 O O . LEU B 1 11 ? 9.336 -18.172 -1.368 1 94.12 11 LEU B O 1
ATOM 2005 N N . ASP B 1 12 ? 10.789 -18.484 -3.086 1 93.94 12 ASP B N 1
ATOM 2006 C CA . ASP B 1 12 ? 11.805 -19.094 -2.234 1 93.94 12 ASP B CA 1
ATOM 2007 C C . ASP B 1 12 ? 12.336 -18.094 -1.208 1 93.94 12 ASP B C 1
ATOM 2009 O O . ASP B 1 12 ? 12.508 -18.438 -0.036 1 93.94 12 ASP B O 1
ATOM 2013 N N . PHE B 1 13 ? 12.617 -16.953 -1.702 1 94.88 13 PHE B N 1
ATOM 2014 C CA . PHE B 1 13 ? 13.094 -15.891 -0.827 1 94.88 13 PHE B CA 1
ATOM 2015 C C . PHE B 1 13 ? 12.094 -15.617 0.289 1 94.88 13 PHE B C 1
ATOM 2017 O O . PHE B 1 13 ? 12.461 -15.594 1.466 1 94.88 13 PHE B O 1
ATOM 2024 N N . ILE B 1 14 ? 10.836 -15.445 -0.043 1 95.06 14 ILE B N 1
ATOM 2025 C CA . ILE B 1 14 ? 9.789 -15.078 0.905 1 95.06 14 ILE B CA 1
ATOM 2026 C C . ILE B 1 14 ? 9.602 -16.203 1.924 1 95.06 14 ILE B C 1
ATOM 2028 O O . ILE B 1 14 ? 9.492 -15.945 3.125 1 95.06 14 ILE B O 1
ATOM 2032 N N . GLU B 1 15 ? 9.586 -17.375 1.432 1 91.94 15 GLU B N 1
ATOM 2033 C CA . GLU B 1 15 ? 9.422 -18.516 2.312 1 91.94 15 GLU B CA 1
ATOM 2034 C C . GLU B 1 15 ? 10.578 -18.625 3.301 1 91.94 15 GLU B C 1
ATOM 2036 O O . GLU B 1 15 ? 10.398 -19.062 4.441 1 91.94 15 GLU B O 1
ATOM 2041 N N . GLY B 1 16 ? 11.742 -18.172 2.963 1 92.81 16 GLY B N 1
ATOM 2042 C CA . GLY B 1 16 ? 12.945 -18.297 3.775 1 92.81 16 GLY B CA 1
ATOM 2043 C C . GLY B 1 16 ? 13.125 -17.141 4.75 1 92.81 16 GLY B C 1
ATOM 2044 O O . GLY B 1 16 ? 13.953 -17.219 5.66 1 92.81 16 GLY B O 1
ATOM 2045 N N . LEU B 1 17 ? 12.359 -16.078 4.605 1 93.44 17 LEU B N 1
ATOM 2046 C CA . LEU B 1 17 ? 12.555 -14.867 5.402 1 93.44 17 LEU B CA 1
ATOM 2047 C C . LEU B 1 17 ? 12.336 -15.156 6.887 1 93.44 17 LEU B C 1
ATOM 2049 O O . LEU B 1 17 ? 12.984 -14.555 7.742 1 93.44 17 LEU B O 1
ATOM 2053 N N . GLY B 1 18 ? 11.453 -16.125 7.195 1 90.56 18 GLY B N 1
ATOM 2054 C CA . GLY B 1 18 ? 11.047 -16.391 8.562 1 90.56 18 GLY B CA 1
ATOM 2055 C C . GLY B 1 18 ? 12.172 -16.922 9.43 1 90.56 18 GLY B C 1
ATOM 2056 O O . GLY B 1 18 ? 12.102 -16.844 10.664 1 90.56 18 GLY B O 1
ATOM 2057 N N . VAL B 1 19 ? 13.227 -17.391 8.867 1 92.69 19 VAL B N 1
ATOM 2058 C CA . VAL B 1 19 ? 14.328 -18 9.602 1 92.69 19 VAL B CA 1
ATOM 2059 C C . VAL B 1 19 ? 15.219 -16.922 10.195 1 92.69 19 VAL B C 1
ATOM 2061 O O . VAL B 1 19 ? 15.883 -17.141 11.211 1 92.69 19 VAL B O 1
ATOM 2064 N N . TYR B 1 20 ? 15.219 -15.781 9.602 1 94.56 20 TYR B N 1
ATOM 2065 C CA . TYR B 1 20 ? 16.094 -14.703 10.055 1 94.56 20 TYR B CA 1
ATOM 2066 C C . TYR B 1 20 ? 15.445 -13.914 11.18 1 94.56 20 TYR B C 1
ATOM 2068 O O . TYR B 1 20 ? 14.375 -13.328 11.008 1 94.56 20 TYR B O 1
ATOM 2076 N N . ARG B 1 21 ? 16.172 -13.828 12.328 1 93.38 21 ARG B N 1
ATOM 2077 C CA . ARG B 1 21 ? 15.57 -13.227 13.516 1 93.38 21 ARG B CA 1
ATOM 2078 C C . ARG B 1 21 ? 16.281 -11.938 13.898 1 93.38 21 ARG B C 1
ATOM 2080 O O . ARG B 1 21 ? 15.938 -11.297 14.898 1 93.38 21 ARG B O 1
ATOM 2087 N N . LYS B 1 22 ? 17.297 -11.648 13.188 1 94.75 22 LYS B N 1
ATOM 2088 C CA . LYS B 1 22 ? 18.031 -10.398 13.367 1 94.75 22 LYS B CA 1
ATOM 2089 C C . LYS B 1 22 ? 18.141 -9.625 12.062 1 94.75 22 LYS B C 1
ATOM 2091 O O . LYS B 1 22 ? 18.297 -10.227 10.992 1 94.75 22 LYS B O 1
ATOM 2096 N N . VAL B 1 23 ? 18.156 -8.359 12.172 1 95.56 23 VAL B N 1
ATOM 2097 C CA . VAL B 1 23 ? 18.125 -7.48 11.008 1 95.56 23 VAL B CA 1
ATOM 2098 C C . VAL B 1 23 ? 19.359 -7.738 10.141 1 95.56 23 VAL B C 1
ATOM 2100 O O . VAL B 1 23 ? 19.25 -7.898 8.93 1 95.56 23 VAL B O 1
ATOM 2103 N N . PRO B 1 24 ? 20.578 -7.859 10.695 1 96.06 24 PRO B N 1
ATOM 2104 C CA . PRO B 1 24 ? 21.734 -8.086 9.844 1 96.06 24 PRO B CA 1
ATOM 2105 C C . PRO B 1 24 ? 21.641 -9.375 9.031 1 96.06 24 PRO B C 1
ATOM 2107 O O . PRO B 1 24 ? 22.031 -9.406 7.859 1 96.06 24 PRO B O 1
ATOM 2110 N N . ASP B 1 25 ? 21.109 -10.406 9.609 1 96.69 25 ASP B N 1
ATOM 2111 C CA . ASP B 1 25 ? 20.953 -11.672 8.898 1 96.69 25 ASP B CA 1
ATOM 2112 C C . ASP B 1 25 ? 19.922 -11.547 7.781 1 96.69 25 ASP B C 1
ATOM 2114 O O . ASP B 1 25 ? 20.125 -12.07 6.684 1 96.69 25 ASP B O 1
ATOM 2118 N N . ALA B 1 26 ? 18.828 -10.875 8.117 1 97 26 ALA B N 1
ATOM 2119 C CA . ALA B 1 26 ? 17.797 -10.641 7.105 1 97 26 ALA B CA 1
ATOM 2120 C C . ALA B 1 26 ? 18.359 -9.812 5.949 1 97 26 ALA B C 1
ATOM 2122 O O . ALA B 1 26 ? 18.062 -10.102 4.781 1 97 26 ALA B O 1
ATOM 2123 N N . MET B 1 27 ? 19.141 -8.812 6.25 1 97.31 27 MET B N 1
ATOM 2124 C CA . MET B 1 27 ? 19.719 -7.961 5.215 1 97.31 27 MET B CA 1
ATOM 2125 C C . MET B 1 27 ? 20.703 -8.742 4.352 1 97.31 27 MET B C 1
ATOM 2127 O O . MET B 1 27 ? 20.828 -8.484 3.15 1 97.31 27 MET B O 1
ATOM 2131 N N . ASN B 1 28 ? 21.438 -9.695 4.945 1 97.06 28 ASN B N 1
ATOM 2132 C CA . ASN B 1 28 ? 22.297 -10.57 4.156 1 97.06 28 ASN B CA 1
ATOM 2133 C C . ASN B 1 28 ? 21.484 -11.375 3.139 1 97.06 28 ASN B C 1
ATOM 2135 O O . ASN B 1 28 ? 21.906 -11.523 1.989 1 97.06 28 ASN B O 1
ATOM 2139 N N . ALA B 1 29 ? 20.391 -11.852 3.611 1 96.44 29 ALA B N 1
ATOM 2140 C CA . ALA B 1 29 ? 19.516 -12.625 2.729 1 96.44 29 ALA B CA 1
ATOM 2141 C C . ALA B 1 29 ? 18.969 -11.75 1.608 1 96.44 29 ALA B C 1
ATOM 2143 O O . ALA B 1 29 ? 18.922 -12.164 0.45 1 96.44 29 ALA B O 1
ATOM 2144 N N . LEU B 1 30 ? 18.531 -10.492 1.946 1 97.19 30 LEU B N 1
ATOM 2145 C CA . LEU B 1 30 ? 18.047 -9.547 0.946 1 97.19 30 LEU B CA 1
ATOM 2146 C C . LEU B 1 30 ? 19.125 -9.234 -0.083 1 97.19 30 LEU B C 1
ATOM 2148 O O . LEU B 1 30 ? 18.875 -9.266 -1.288 1 97.19 30 LEU B O 1
ATOM 2152 N N . GLU B 1 31 ? 20.266 -8.969 0.426 1 96.69 31 GLU B N 1
ATOM 2153 C CA . GLU B 1 31 ? 21.391 -8.656 -0.444 1 96.69 31 GLU B CA 1
ATOM 2154 C C . GLU B 1 31 ? 21.688 -9.797 -1.411 1 96.69 31 GLU B C 1
ATOM 2156 O O . GLU B 1 31 ? 21.891 -9.57 -2.604 1 96.69 31 GLU B O 1
ATOM 2161 N N . ALA B 1 32 ? 21.703 -11.047 -0.915 1 96.5 32 ALA B N 1
ATOM 2162 C CA . ALA B 1 32 ? 21.953 -12.211 -1.751 1 96.5 32 ALA B CA 1
ATOM 2163 C C . ALA B 1 32 ? 20.859 -12.406 -2.781 1 96.5 32 ALA B C 1
ATOM 2165 O O . ALA B 1 32 ? 21.125 -12.656 -3.957 1 96.5 32 ALA B O 1
ATOM 2166 N N . ALA B 1 33 ? 19.641 -12.266 -2.361 1 96.5 33 ALA B N 1
ATOM 2167 C CA . ALA B 1 33 ? 18.5 -12.492 -3.236 1 96.5 33 ALA B CA 1
ATOM 2168 C C . ALA B 1 33 ? 18.438 -11.438 -4.34 1 96.5 33 ALA B C 1
ATOM 2170 O O . ALA B 1 33 ? 18.312 -11.773 -5.52 1 96.5 33 ALA B O 1
ATOM 2171 N N . PHE B 1 34 ? 18.547 -10.141 -3.975 1 97.06 34 PHE B N 1
ATOM 2172 C CA . PHE B 1 34 ? 18.469 -9.07 -4.961 1 97.06 34 PHE B CA 1
ATOM 2173 C C . PHE B 1 34 ? 19.719 -9.055 -5.832 1 97.06 34 PHE B C 1
ATOM 2175 O O . PHE B 1 34 ? 19.672 -8.609 -6.98 1 97.06 34 PHE B O 1
ATOM 2182 N N . GLY B 1 35 ? 20.828 -9.555 -5.246 1 96.19 35 GLY B N 1
ATOM 2183 C CA . GLY B 1 35 ? 22.062 -9.672 -6.016 1 96.19 35 GLY B CA 1
ATOM 2184 C C . GLY B 1 35 ? 21.906 -10.57 -7.23 1 96.19 35 GLY B C 1
ATOM 2185 O O . GLY B 1 35 ? 22.578 -10.367 -8.242 1 96.19 35 GLY B O 1
ATOM 2186 N N . ARG B 1 36 ? 21.047 -11.539 -7.18 1 94.56 36 ARG B N 1
ATOM 2187 C CA . ARG B 1 36 ? 20.797 -12.453 -8.289 1 94.56 36 ARG B CA 1
ATOM 2188 C C . ARG B 1 36 ? 20.156 -11.727 -9.469 1 94.56 36 ARG B C 1
ATOM 2190 O O . ARG B 1 36 ? 20.188 -12.211 -10.602 1 94.56 36 ARG B O 1
ATOM 2197 N N . PHE B 1 37 ? 19.625 -10.547 -9.133 1 95.88 37 PHE B N 1
ATOM 2198 C CA . PHE B 1 37 ? 19 -9.742 -10.172 1 95.88 37 PHE B CA 1
ATOM 2199 C C . PHE B 1 37 ? 19.922 -8.602 -10.602 1 95.88 37 PHE B C 1
ATOM 2201 O O . PHE B 1 37 ? 19.516 -7.742 -11.391 1 95.88 37 PHE B O 1
ATOM 2208 N N . GLY B 1 38 ? 21.141 -8.531 -10.039 1 95.25 38 GLY B N 1
ATOM 2209 C CA . GLY B 1 38 ? 22.141 -7.566 -10.461 1 95.25 38 GLY B CA 1
ATOM 2210 C C . GLY B 1 38 ? 22.25 -6.375 -9.531 1 95.25 38 GLY B C 1
ATOM 2211 O O . GLY B 1 38 ? 23.094 -5.488 -9.742 1 95.25 38 GLY B O 1
ATOM 2212 N N . PHE B 1 39 ? 21.438 -6.332 -8.484 1 96.62 39 PHE B N 1
ATOM 2213 C CA . PHE B 1 39 ? 21.469 -5.18 -7.59 1 96.62 39 PHE B CA 1
ATOM 2214 C C . PHE B 1 39 ? 22.656 -5.246 -6.645 1 96.62 39 PHE B C 1
ATOM 2216 O O . PHE B 1 39 ? 23.016 -6.324 -6.172 1 96.62 39 PHE B O 1
ATOM 2223 N N . GLU B 1 40 ? 23.188 -4.102 -6.328 1 96.88 40 GLU B N 1
ATOM 2224 C CA . GLU B 1 40 ? 24.391 -3.998 -5.504 1 96.88 40 GLU B CA 1
ATOM 2225 C C . GLU B 1 40 ? 24.109 -3.221 -4.219 1 96.88 40 GLU B C 1
ATOM 2227 O O . GLU B 1 40 ? 24.859 -3.316 -3.254 1 96.88 40 GLU B O 1
ATOM 2232 N N . THR B 1 41 ? 23.141 -2.449 -4.262 1 97.38 41 THR B N 1
ATOM 2233 C CA . THR B 1 41 ? 22.812 -1.63 -3.1 1 97.38 41 THR B CA 1
ATOM 2234 C C . THR B 1 41 ? 21.328 -1.769 -2.74 1 97.38 41 THR B C 1
ATOM 2236 O O . THR B 1 41 ? 20.5 -2.082 -3.6 1 97.38 41 THR B O 1
ATOM 2239 N N . ILE B 1 42 ? 21.047 -1.605 -1.478 1 98.12 42 ILE B N 1
ATOM 2240 C CA . ILE B 1 42 ? 19.688 -1.67 -0.963 1 98.12 42 ILE B CA 1
ATOM 2241 C C . ILE B 1 42 ? 19.516 -0.665 0.174 1 98.12 42 ILE B C 1
ATOM 2243 O O . ILE B 1 42 ? 20.406 -0.498 1.003 1 98.12 42 ILE B O 1
ATOM 2247 N N . ILE B 1 43 ? 18.391 -0.008 0.164 1 98.19 43 ILE B N 1
ATOM 2248 C CA . ILE B 1 43 ? 18.031 0.745 1.358 1 98.19 43 ILE B CA 1
ATOM 2249 C C . ILE B 1 43 ? 16.547 0.522 1.676 1 98.19 43 ILE B C 1
ATOM 2251 O O . ILE B 1 43 ? 15.711 0.49 0.771 1 98.19 43 ILE B O 1
ATOM 2255 N N . VAL B 1 44 ? 16.25 0.152 2.906 1 97.31 44 VAL B N 1
ATOM 2256 C CA . VAL B 1 44 ? 14.914 0.049 3.498 1 97.31 44 VAL B CA 1
ATOM 2257 C C . VAL B 1 44 ? 14.672 1.233 4.43 1 97.31 44 VAL B C 1
ATOM 2259 O O . VAL B 1 44 ? 15.32 1.351 5.477 1 97.31 44 VAL B O 1
ATOM 2262 N N . THR B 1 45 ? 13.695 2.129 4.012 1 95.62 45 THR B N 1
ATOM 2263 C CA . THR B 1 45 ? 13.641 3.381 4.758 1 95.62 45 THR B CA 1
ATOM 2264 C C . THR B 1 45 ? 12.227 3.949 4.75 1 95.62 45 THR B C 1
ATOM 2266 O O . THR B 1 45 ? 11.477 3.748 3.793 1 95.62 45 THR B O 1
ATOM 2269 N N . GLY B 1 46 ? 11.914 4.547 5.844 1 91.81 46 GLY B N 1
ATOM 2270 C CA . GLY B 1 46 ? 10.812 5.496 5.777 1 91.81 46 GLY B CA 1
ATOM 2271 C C . GLY B 1 46 ? 11.164 6.762 5.02 1 91.81 46 GLY B C 1
ATOM 2272 O O . GLY B 1 46 ? 12.344 7.059 4.809 1 91.81 46 GLY B O 1
ATOM 2273 N N . LEU B 1 47 ? 10.156 7.402 4.508 1 88.75 47 LEU B N 1
ATOM 2274 C CA . LEU B 1 47 ? 10.359 8.711 3.887 1 88.75 47 LEU B CA 1
ATOM 2275 C C . LEU B 1 47 ? 10.086 9.836 4.883 1 88.75 47 LEU B C 1
ATOM 2277 O O . LEU B 1 47 ? 9 9.906 5.461 1 88.75 47 LEU B O 1
ATOM 2281 N N . PRO B 1 48 ? 11.055 10.664 5.066 1 83.44 48 PRO B N 1
ATOM 2282 C CA . PRO B 1 48 ? 10.938 11.672 6.125 1 83.44 48 PRO B CA 1
ATOM 2283 C C . PRO B 1 48 ? 9.938 12.773 5.781 1 83.44 48 PRO B C 1
ATOM 2285 O O . PRO B 1 48 ? 9.898 13.242 4.641 1 83.44 48 PRO B O 1
ATOM 2288 N N . ASN B 1 49 ? 9.25 13.102 6.828 1 72.69 49 ASN B N 1
ATOM 2289 C CA . ASN B 1 49 ? 8.5 14.352 6.758 1 72.69 49 ASN B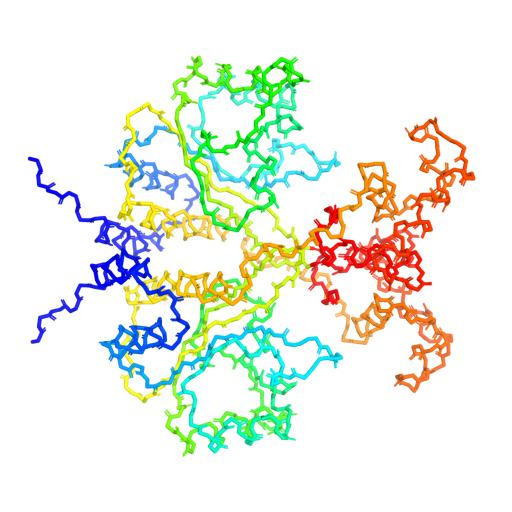 CA 1
ATOM 2290 C C . ASN B 1 49 ? 9.422 15.562 6.836 1 72.69 49 ASN B C 1
ATOM 2292 O O . ASN B 1 49 ? 10.609 15.43 7.129 1 72.69 49 ASN B O 1
ATOM 2296 N N . PRO B 1 50 ? 8.859 16.719 6.602 1 68.75 50 PRO B N 1
ATOM 2297 C CA . PRO B 1 50 ? 9.727 17.906 6.582 1 68.75 50 PRO B CA 1
ATOM 2298 C C . PRO B 1 50 ? 10.484 18.094 7.891 1 68.75 50 PRO B C 1
ATOM 2300 O O . PRO B 1 50 ? 11.578 18.656 7.895 1 68.75 50 PRO B O 1
ATOM 2303 N N . ASP B 1 51 ? 9.938 17.609 8.914 1 71.06 51 ASP B N 1
ATOM 2304 C CA . ASP B 1 51 ? 10.562 17.828 10.219 1 71.06 51 ASP B CA 1
ATOM 2305 C C . ASP B 1 51 ? 11.477 16.656 10.594 1 71.06 51 ASP B C 1
ATOM 2307 O O . ASP B 1 51 ? 12.125 16.688 11.641 1 71.06 51 ASP B O 1
ATOM 2311 N N . GLN B 1 52 ? 11.555 15.758 9.797 1 78.81 52 GLN B N 1
ATOM 2312 C CA . GLN B 1 52 ? 12.352 14.57 10.07 1 78.81 52 GLN B CA 1
ATOM 2313 C C . GLN B 1 52 ? 13.609 14.531 9.203 1 78.81 52 GLN B C 1
ATOM 2315 O O . GLN B 1 52 ? 13.609 15.062 8.094 1 78.81 52 GLN B O 1
ATOM 2320 N N . ARG B 1 53 ? 14.609 13.93 9.859 1 89.94 53 ARG B N 1
ATOM 2321 C CA . ARG B 1 53 ? 15.844 13.703 9.109 1 89.94 53 ARG B CA 1
ATOM 2322 C C . ARG B 1 53 ? 15.828 12.336 8.445 1 89.94 53 ARG B C 1
ATOM 2324 O O . ARG B 1 53 ? 15.375 11.352 9.039 1 89.94 53 ARG B O 1
ATOM 2331 N N . PHE B 1 54 ? 16.344 12.297 7.266 1 92.81 54 PHE B N 1
ATOM 2332 C CA . PHE B 1 54 ? 16.375 11.062 6.488 1 92.81 54 PHE B CA 1
ATOM 2333 C C . PHE B 1 54 ? 17.078 9.953 7.258 1 92.81 54 PHE B C 1
ATOM 2335 O O . PHE B 1 54 ? 16.594 8.82 7.301 1 92.81 54 PHE B O 1
ATOM 2342 N N . ALA B 1 55 ? 18.219 10.281 7.879 1 93 55 ALA B N 1
ATOM 2343 C CA . ALA B 1 55 ? 19.031 9.289 8.57 1 93 55 ALA B CA 1
ATOM 2344 C C . ALA B 1 55 ? 18.234 8.586 9.664 1 93 55 ALA B C 1
ATOM 2346 O O . ALA B 1 55 ? 18.453 7.402 9.938 1 93 55 ALA B O 1
ATOM 2347 N N . GLN B 1 56 ? 17.281 9.227 10.164 1 90.81 56 GLN B N 1
ATOM 2348 C CA . GLN B 1 56 ? 16.484 8.688 11.258 1 90.81 56 GLN B CA 1
ATOM 2349 C C . GLN B 1 56 ? 15.406 7.742 10.742 1 90.81 56 GLN B C 1
ATOM 2351 O O . GLN B 1 56 ? 14.836 6.969 11.516 1 90.81 56 GLN B O 1
ATOM 2356 N N . MET B 1 57 ? 15.117 7.84 9.5 1 91.38 57 MET B N 1
ATOM 2357 C CA . MET B 1 57 ? 14.023 7.062 8.93 1 91.38 57 MET B CA 1
ATOM 2358 C C . MET B 1 57 ? 14.531 5.73 8.383 1 91.38 57 MET B C 1
ATOM 2360 O O . MET B 1 57 ? 13.742 4.824 8.109 1 91.38 57 MET B O 1
ATOM 2364 N N . VAL B 1 58 ? 15.852 5.621 8.242 1 95.31 58 VAL B N 1
ATOM 2365 C CA . VAL B 1 58 ? 16.453 4.434 7.629 1 95.31 58 VAL B CA 1
ATOM 2366 C C . VAL B 1 58 ? 16.344 3.252 8.594 1 95.31 58 VAL B C 1
ATOM 2368 O O . VAL B 1 58 ? 16.828 3.314 9.719 1 95.31 58 VAL B O 1
ATOM 2371 N N . LEU B 1 59 ? 15.711 2.209 8.141 1 93 59 LEU B N 1
ATOM 2372 C CA . LEU B 1 59 ? 15.578 0.996 8.938 1 93 59 LEU B CA 1
ATOM 2373 C C . LEU B 1 59 ? 16.797 0.092 8.758 1 93 59 LEU B C 1
ATOM 2375 O O . LEU B 1 59 ? 17.297 -0.483 9.727 1 93 59 LEU B O 1
ATOM 2379 N N . ALA B 1 60 ? 17.266 -0.093 7.559 1 95.69 60 ALA B N 1
ATOM 2380 C CA . ALA B 1 60 ? 18.422 -0.899 7.203 1 95.69 60 ALA B CA 1
ATOM 2381 C C . ALA B 1 60 ? 18.953 -0.528 5.82 1 95.69 60 ALA B C 1
ATOM 2383 O O . ALA B 1 60 ? 18.203 -0.044 4.973 1 95.69 60 ALA B O 1
ATOM 2384 N N . LYS B 1 61 ? 20.219 -0.708 5.621 1 96.81 61 LYS B N 1
ATOM 2385 C CA . LYS B 1 61 ? 20.766 -0.312 4.332 1 96.81 61 LYS B CA 1
ATOM 2386 C C . LYS B 1 61 ? 22.047 -1.087 4.023 1 96.81 61 LYS B C 1
ATOM 2388 O O . LYS B 1 61 ? 22.688 -1.623 4.934 1 96.81 61 LYS B O 1
ATOM 2393 N N . ARG B 1 62 ? 22.406 -1.137 2.754 1 97.31 62 ARG B N 1
ATOM 2394 C CA . ARG B 1 62 ? 23.688 -1.573 2.211 1 97.31 62 ARG B CA 1
ATOM 2395 C C . ARG B 1 62 ? 24.234 -0.553 1.22 1 97.31 62 ARG B C 1
ATOM 2397 O O . ARG B 1 62 ? 24.828 -0.924 0.204 1 97.31 62 ARG B O 1
ATOM 2404 N N . TRP B 1 63 ? 23.938 0.71 1.494 1 97.25 63 TRP B N 1
ATOM 2405 C CA . TRP B 1 63 ? 24.5 1.797 0.698 1 97.25 63 TRP B CA 1
ATOM 2406 C C . TRP B 1 63 ? 25.984 1.982 1.001 1 97.25 63 TRP B C 1
ATOM 2408 O O . TRP B 1 63 ? 26.422 1.769 2.133 1 97.25 63 TRP B O 1
ATOM 2418 N N . PRO B 1 64 ? 26.75 2.393 -0.089 1 96.69 64 PRO B N 1
ATOM 2419 C CA . PRO B 1 64 ? 28.109 2.824 0.244 1 96.69 64 PRO B CA 1
ATOM 2420 C C . PRO B 1 64 ? 28.125 3.951 1.274 1 96.69 64 PRO B C 1
ATOM 2422 O O . PRO B 1 64 ? 27.328 4.879 1.2 1 96.69 64 PRO B O 1
ATOM 2425 N N . ALA B 1 65 ? 29.062 3.855 2.205 1 96.5 65 ALA B N 1
ATOM 2426 C CA . ALA B 1 65 ? 29.156 4.824 3.295 1 96.5 65 ALA B CA 1
ATOM 2427 C C . ALA B 1 65 ? 29.297 6.246 2.758 1 96.5 65 ALA B C 1
ATOM 2429 O O . ALA B 1 65 ? 28.672 7.176 3.268 1 96.5 65 ALA B O 1
ATOM 2430 N N . GLY B 1 66 ? 30.125 6.379 1.757 1 97 66 GLY B N 1
ATOM 2431 C CA . GLY B 1 66 ? 30.328 7.695 1.167 1 97 66 GLY B CA 1
ATOM 2432 C C . GLY B 1 66 ? 29.047 8.312 0.628 1 97 66 GLY B C 1
ATOM 2433 O O . GLY B 1 66 ? 28.797 9.5 0.821 1 97 66 GLY B O 1
ATOM 2434 N N . TRP B 1 67 ? 28.281 7.535 -0.035 1 97.56 67 TRP B N 1
ATOM 2435 C CA . TRP B 1 67 ? 27.031 8.031 -0.591 1 97.56 67 TRP B CA 1
ATOM 2436 C C . TRP B 1 67 ? 26.031 8.352 0.518 1 97.56 67 TRP B C 1
ATOM 2438 O O . TRP B 1 67 ? 25.391 9.406 0.49 1 97.56 67 TRP B O 1
ATOM 2448 N N . PHE B 1 68 ? 25.938 7.465 1.473 1 97.75 68 PHE B N 1
ATOM 2449 C CA . PHE B 1 68 ? 25.016 7.703 2.568 1 97.75 68 PHE B CA 1
ATOM 2450 C C . PHE B 1 68 ? 25.344 9 3.291 1 97.75 68 PHE B C 1
ATOM 2452 O O . PHE B 1 68 ? 24.453 9.789 3.602 1 97.75 68 PHE B O 1
ATOM 2459 N N . ASN B 1 69 ? 26.578 9.219 3.547 1 97.19 69 ASN B N 1
ATOM 2460 C CA . ASN B 1 69 ? 27.016 10.43 4.227 1 97.19 69 ASN B CA 1
ATOM 2461 C C . ASN B 1 69 ? 26.719 11.68 3.402 1 97.19 69 ASN B C 1
ATOM 2463 O O . ASN B 1 69 ? 26.203 12.664 3.93 1 97.19 69 ASN B O 1
ATOM 2467 N N . LEU B 1 70 ? 27.047 11.602 2.174 1 97.25 70 LEU B N 1
ATOM 2468 C CA . LEU B 1 70 ? 26.781 12.727 1.278 1 97.25 70 LEU B CA 1
ATOM 2469 C C . LEU B 1 70 ? 25.281 13.008 1.188 1 97.25 70 LEU B C 1
ATOM 2471 O O . LEU B 1 70 ? 24.859 14.164 1.261 1 97.25 70 LEU B O 1
ATOM 2475 N N . TYR B 1 71 ? 24.484 11.977 1.047 1 97.75 71 TYR B N 1
ATOM 2476 C CA . TYR B 1 71 ? 23.047 12.07 0.888 1 97.75 71 TYR B CA 1
ATOM 2477 C C . TYR B 1 71 ? 22.406 12.719 2.107 1 97.75 71 TYR B C 1
ATOM 2479 O O . TYR B 1 71 ? 21.516 13.578 1.973 1 97.75 71 TYR B O 1
ATOM 2487 N N . THR B 1 72 ? 22.891 12.336 3.283 1 96.5 72 THR B N 1
ATOM 2488 C CA . THR B 1 72 ? 22.312 12.828 4.531 1 96.5 72 THR B CA 1
ATOM 2489 C C . THR B 1 72 ? 22.812 14.242 4.832 1 96.5 72 THR B C 1
ATOM 2491 O O . THR B 1 72 ? 22.031 15.102 5.258 1 96.5 72 THR B O 1
ATOM 2494 N N . GLN B 1 73 ? 24.016 14.484 4.625 1 95.69 73 GLN B N 1
ATOM 2495 C CA . GLN B 1 73 ? 24.625 15.781 4.938 1 95.69 73 GLN B CA 1
ATOM 2496 C C . GLN B 1 73 ? 24.031 16.875 4.062 1 95.69 73 GLN B C 1
ATOM 2498 O O . GLN B 1 73 ? 23.859 18.016 4.52 1 95.69 73 GLN B O 1
ATOM 2503 N N . ASN B 1 74 ? 23.734 16.5 2.854 1 96 74 ASN B N 1
ATOM 2504 C CA . ASN B 1 74 ? 23.25 17.5 1.911 1 96 74 ASN B CA 1
ATOM 2505 C C . ASN B 1 74 ? 21.734 17.5 1.82 1 96 74 ASN B C 1
ATOM 2507 O O . ASN B 1 74 ? 21.156 18.188 0.962 1 96 74 ASN B O 1
ATOM 2511 N N . ASN B 1 75 ? 21.047 16.688 2.572 1 94.38 75 ASN B N 1
ATOM 2512 C CA . ASN B 1 75 ? 19.594 16.562 2.561 1 94.38 75 ASN B CA 1
ATOM 2513 C C . ASN B 1 75 ? 19.062 16.266 1.159 1 94.38 75 ASN B C 1
ATOM 2515 O O . ASN B 1 75 ? 18.141 16.922 0.689 1 94.38 75 ASN B O 1
ATOM 2519 N N . TYR B 1 76 ? 19.719 15.367 0.498 1 96.62 76 TYR B N 1
ATOM 2520 C CA . TYR B 1 76 ? 19.375 15.039 -0.881 1 96.62 76 TYR B CA 1
ATOM 2521 C C . TYR B 1 76 ? 17.953 14.539 -0.981 1 96.62 76 TYR B C 1
ATOM 2523 O O . TYR B 1 76 ? 17.312 14.648 -2.035 1 96.62 76 TYR B O 1
ATOM 2531 N N . ASP B 1 77 ? 17.422 13.984 0.12 1 95.06 77 ASP B N 1
ATOM 2532 C CA . ASP B 1 77 ? 16.062 13.469 0.13 1 95.06 77 ASP B CA 1
ATOM 2533 C C . ASP B 1 77 ? 15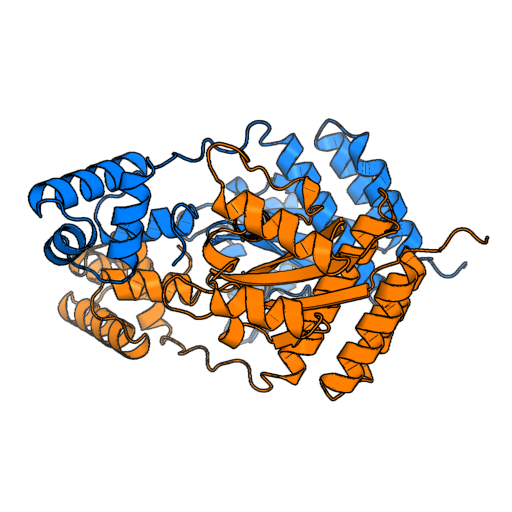.055 14.562 -0.214 1 95.06 77 ASP B C 1
ATOM 2535 O O . ASP B 1 77 ? 13.969 14.281 -0.738 1 95.06 77 ASP B O 1
ATOM 2539 N N . ARG B 1 78 ? 15.375 15.758 0.041 1 89.56 78 ARG B N 1
ATOM 2540 C CA . ARG B 1 78 ? 14.477 16.875 -0.188 1 89.56 78 ARG B CA 1
ATOM 2541 C C . ARG B 1 78 ? 14.438 17.266 -1.665 1 89.56 78 ARG B C 1
ATOM 2543 O O . ARG B 1 78 ? 13.484 17.906 -2.123 1 89.56 78 ARG B O 1
ATOM 2550 N N . PHE B 1 79 ? 15.445 16.828 -2.424 1 92.25 79 PHE B N 1
ATOM 2551 C CA . PHE B 1 79 ? 15.578 17.234 -3.816 1 92.25 79 PHE B CA 1
ATOM 2552 C C . PHE B 1 79 ? 15.547 16.031 -4.742 1 92.25 79 PHE B C 1
ATOM 2554 O O . PHE B 1 79 ? 15.469 16.172 -5.965 1 92.25 79 PHE B O 1
ATOM 2561 N N . ASP B 1 80 ? 15.539 14.875 -4.203 1 96.38 80 ASP B N 1
ATOM 2562 C CA . ASP B 1 80 ? 15.633 13.625 -4.953 1 96.38 80 ASP B CA 1
ATOM 2563 C C . ASP B 1 80 ? 14.359 13.375 -5.758 1 96.38 80 ASP B C 1
ATOM 2565 O O . ASP B 1 80 ? 13.289 13.148 -5.188 1 96.38 80 ASP B O 1
ATOM 2569 N N . PRO B 1 81 ? 14.477 13.406 -7.105 1 94.56 81 PRO B N 1
ATOM 2570 C CA . PRO B 1 81 ? 13.273 13.18 -7.914 1 94.56 81 PRO B CA 1
ATOM 2571 C C . PRO B 1 81 ? 12.672 11.797 -7.688 1 94.56 81 PRO B C 1
ATOM 2573 O O . PRO B 1 81 ? 11.461 11.609 -7.875 1 94.56 81 PRO B O 1
ATOM 2576 N N . VAL B 1 82 ? 13.469 10.852 -7.293 1 97.12 82 VAL B N 1
ATOM 2577 C CA . VAL B 1 82 ? 12.992 9.5 -7.027 1 97.12 82 VAL B CA 1
ATOM 2578 C C . VAL B 1 82 ? 12.109 9.492 -5.781 1 97.12 82 VAL B C 1
ATOM 2580 O O . VAL B 1 82 ? 11.039 8.875 -5.773 1 97.12 82 VAL B O 1
ATOM 2583 N N . VAL B 1 83 ? 12.523 10.188 -4.762 1 95 83 VAL B N 1
ATOM 2584 C CA . VAL B 1 83 ? 11.727 10.312 -3.545 1 95 83 VAL B CA 1
ATOM 2585 C C . VAL B 1 83 ? 10.422 11.039 -3.855 1 95 83 VAL B C 1
ATOM 2587 O O . VAL B 1 83 ? 9.352 10.633 -3.381 1 95 83 VAL B O 1
ATOM 2590 N N . ARG B 1 84 ? 10.523 12.055 -4.633 1 89.44 84 ARG B N 1
ATOM 2591 C CA . ARG B 1 84 ? 9.344 12.82 -5.012 1 89.44 84 ARG B CA 1
ATOM 2592 C C . ARG B 1 84 ? 8.32 11.938 -5.723 1 89.44 84 ARG B C 1
ATOM 2594 O O . ARG B 1 84 ? 7.141 11.945 -5.383 1 89.44 84 ARG B O 1
ATOM 2601 N N . LEU B 1 85 ? 8.789 11.211 -6.684 1 91.31 85 LEU B N 1
ATOM 2602 C CA . LEU B 1 85 ? 7.879 10.328 -7.41 1 91.31 85 LEU B CA 1
ATOM 2603 C C . LEU B 1 85 ? 7.379 9.203 -6.516 1 91.31 85 LEU B C 1
ATOM 2605 O O . LEU B 1 85 ? 6.23 8.773 -6.637 1 91.31 85 LEU B O 1
ATOM 2609 N N . CYS B 1 86 ? 8.203 8.727 -5.656 1 92.94 86 CYS B N 1
ATOM 2610 C CA . CYS B 1 86 ? 7.84 7.645 -4.742 1 92.94 86 CYS B CA 1
ATOM 2611 C C . CYS B 1 86 ? 6.633 8.031 -3.895 1 92.94 86 CYS B C 1
ATOM 2613 O O . CYS B 1 86 ? 5.754 7.203 -3.65 1 92.94 86 CYS B O 1
ATOM 2615 N N . ARG B 1 87 ? 6.566 9.227 -3.502 1 85.44 87 ARG B N 1
ATOM 2616 C CA . ARG B 1 87 ? 5.473 9.711 -2.672 1 85.44 87 ARG B CA 1
ATOM 2617 C C . ARG B 1 87 ? 4.176 9.805 -3.473 1 85.44 87 ARG B C 1
ATOM 2619 O O . ARG B 1 87 ? 3.086 9.844 -2.898 1 85.44 87 ARG B O 1
ATOM 2626 N N . GLN B 1 88 ? 4.367 9.781 -4.734 1 80.75 88 GLN B N 1
ATOM 2627 C CA . GLN B 1 88 ? 3.215 10 -5.602 1 80.75 88 GLN B CA 1
ATOM 2628 C C . GLN B 1 88 ? 2.814 8.711 -6.32 1 80.75 88 GLN B C 1
ATOM 2630 O O . GLN B 1 88 ? 1.91 8.719 -7.16 1 80.75 88 GLN B O 1
ATOM 2635 N N . SER B 1 89 ? 3.494 7.707 -6 1 85.38 89 SER B N 1
ATOM 2636 C CA . SER B 1 89 ? 3.258 6.469 -6.73 1 85.38 89 SER B CA 1
ATOM 2637 C C . SER B 1 89 ? 2.926 5.32 -5.785 1 85.38 89 SER B C 1
ATOM 2639 O O . SER B 1 89 ? 3.412 5.285 -4.652 1 85.38 89 SER B O 1
ATOM 2641 N N . VAL B 1 90 ? 2.119 4.441 -6.238 1 83.94 90 VAL B N 1
ATOM 2642 C CA . VAL B 1 90 ? 1.856 3.199 -5.516 1 83.94 90 VAL B CA 1
ATOM 2643 C C . VAL B 1 90 ? 2.648 2.057 -6.148 1 83.94 90 VAL B C 1
ATOM 2645 O O . VAL B 1 90 ? 3.135 1.168 -5.445 1 83.94 90 VAL B O 1
ATOM 2648 N N . ASN B 1 91 ? 2.814 2.137 -7.445 1 89.12 91 ASN B N 1
ATOM 2649 C CA . ASN B 1 91 ? 3.535 1.105 -8.188 1 89.12 91 ASN B CA 1
ATOM 2650 C C . ASN B 1 91 ? 5.039 1.358 -8.172 1 89.12 91 ASN B C 1
ATOM 2652 O O . ASN B 1 91 ? 5.48 2.51 -8.156 1 89.12 91 ASN B O 1
ATOM 2656 N N . PRO B 1 92 ? 5.781 0.259 -8.156 1 96.31 92 PRO B N 1
ATOM 2657 C CA . PRO B 1 92 ? 7.23 0.427 -8.273 1 96.31 92 PRO B CA 1
ATOM 2658 C C . PRO B 1 92 ? 7.648 1.064 -9.594 1 96.31 92 PRO B C 1
ATOM 2660 O O . PRO B 1 92 ? 6.895 1.021 -10.57 1 96.31 92 PRO B O 1
ATOM 2663 N N . PHE B 1 93 ? 8.82 1.646 -9.609 1 95.81 93 PHE B N 1
ATOM 2664 C CA . PHE B 1 93 ? 9.312 2.256 -10.836 1 95.81 93 PHE B CA 1
ATOM 2665 C C . PHE B 1 93 ? 10.844 2.285 -10.852 1 95.81 93 PHE B C 1
ATOM 2667 O O . PHE B 1 93 ? 11.477 2.113 -9.805 1 95.81 93 PHE B O 1
ATOM 2674 N N . GLU B 1 94 ? 11.352 2.389 -12.039 1 97.81 94 GLU B N 1
ATOM 2675 C CA . GLU B 1 94 ? 12.789 2.584 -12.188 1 97.81 94 GLU B CA 1
ATOM 2676 C C . GLU B 1 94 ? 13.188 4.02 -11.852 1 97.81 94 GLU B C 1
ATOM 2678 O O . GLU B 1 94 ? 12.438 4.957 -12.133 1 97.81 94 GLU B O 1
ATOM 2683 N N . TRP B 1 95 ? 14.406 4.219 -11.289 1 97.88 95 TRP B N 1
ATOM 2684 C CA . TRP B 1 95 ? 14.883 5.551 -10.938 1 97.88 95 TRP B CA 1
ATOM 2685 C C . TRP B 1 95 ? 14.789 6.496 -12.125 1 97.88 95 TRP B C 1
ATOM 2687 O O . TRP B 1 95 ? 14.43 7.664 -11.977 1 97.88 95 TRP B O 1
ATOM 2697 N N . SER B 1 96 ? 15.023 5.977 -13.289 1 95.5 96 SER B N 1
ATOM 2698 C CA . SER B 1 96 ? 15.078 6.785 -14.5 1 95.5 96 SER B CA 1
ATOM 2699 C C . SER B 1 96 ? 13.703 7.34 -14.867 1 95.5 96 SER B C 1
ATOM 2701 O O . SER B 1 96 ? 13.594 8.258 -15.68 1 95.5 96 SER B O 1
ATOM 2703 N N . GLU B 1 97 ? 12.672 6.785 -14.328 1 94.56 97 GLU B N 1
ATOM 2704 C CA . GLU B 1 97 ? 11.32 7.23 -14.625 1 94.56 97 GLU B CA 1
ATOM 2705 C C . GLU B 1 97 ? 10.945 8.461 -13.805 1 94.56 97 GLU B C 1
ATOM 2707 O O . GLU B 1 97 ? 9.93 9.109 -14.07 1 94.56 97 GLU B O 1
ATOM 2712 N N . ALA B 1 98 ? 11.75 8.805 -12.789 1 94.56 98 ALA B N 1
ATOM 2713 C CA . ALA B 1 98 ? 11.477 9.992 -11.984 1 94.56 98 ALA B CA 1
ATOM 2714 C C . ALA B 1 98 ? 11.789 11.266 -12.766 1 94.56 98 ALA B C 1
ATOM 2716 O O . ALA B 1 98 ? 12.938 11.508 -13.141 1 94.56 98 ALA B O 1
ATOM 2717 N N . PRO B 1 99 ? 10.805 12.031 -12.961 1 89.06 99 PRO B N 1
ATOM 2718 C CA . PRO B 1 99 ? 11.031 13.195 -13.82 1 89.06 99 PRO B CA 1
ATOM 2719 C C . PRO B 1 99 ? 11.711 14.344 -13.078 1 89.06 99 PRO B C 1
ATOM 2721 O O . PRO B 1 99 ? 11.43 14.578 -11.898 1 89.06 99 PRO B O 1
ATOM 2724 N N . TYR B 1 100 ? 12.594 14.977 -13.727 1 89.81 100 TYR B N 1
ATOM 2725 C CA . TYR B 1 100 ? 13.148 16.25 -13.289 1 89.81 100 TYR B CA 1
ATOM 2726 C C . TYR B 1 100 ? 13.812 16.984 -14.453 1 89.81 100 TYR B C 1
ATOM 2728 O O . TYR B 1 100 ? 14.18 16.375 -15.453 1 89.81 100 TYR B O 1
ATOM 2736 N N . ASP B 1 101 ? 13.805 18.328 -14.391 1 90.81 101 ASP B N 1
ATOM 2737 C CA . ASP B 1 101 ? 14.516 19.156 -15.352 1 90.81 101 ASP B CA 1
ATOM 2738 C C . ASP B 1 101 ? 15.914 19.516 -14.844 1 90.81 101 ASP B C 1
ATOM 2740 O O . ASP B 1 101 ? 16.062 20.328 -13.922 1 90.81 101 ASP B O 1
ATOM 2744 N N . ALA B 1 102 ? 16.859 19.047 -15.523 1 92 102 ALA B N 1
ATOM 2745 C CA . ALA B 1 102 ? 18.234 19.203 -15.047 1 92 102 ALA B CA 1
ATOM 2746 C C . ALA B 1 102 ? 18.625 20.672 -14.984 1 92 102 ALA B C 1
ATOM 2748 O O . ALA B 1 102 ? 19.422 21.078 -14.125 1 92 102 ALA B O 1
ATOM 2749 N N . GLU B 1 103 ? 18.109 21.469 -15.898 1 91.44 103 GLU B N 1
ATOM 2750 C CA . GLU B 1 103 ? 18.453 22.891 -15.945 1 91.44 103 GLU B CA 1
ATOM 2751 C C . GLU B 1 103 ? 17.672 23.672 -14.883 1 91.44 103 GLU B C 1
ATOM 2753 O O . GLU B 1 103 ? 18.234 24.547 -14.219 1 91.44 103 GLU B O 1
ATOM 2758 N N . LEU B 1 104 ? 16.469 23.344 -14.672 1 91.06 104 LEU B N 1
ATOM 2759 C CA . LEU B 1 104 ? 15.594 24.078 -13.773 1 91.06 104 LEU B CA 1
ATOM 2760 C C . LEU B 1 104 ? 15.695 23.547 -12.352 1 91.06 104 LEU B C 1
ATOM 2762 O O . LEU B 1 104 ? 15.344 24.234 -11.391 1 91.06 104 LEU B O 1
ATOM 2766 N N . GLU B 1 105 ? 16.188 22.328 -12.234 1 91.12 105 GLU B N 1
ATOM 2767 C CA . GLU B 1 105 ? 16.312 21.672 -10.93 1 91.12 105 GLU B CA 1
ATOM 2768 C C . GLU B 1 105 ? 17.734 21.141 -10.719 1 91.12 105 GLU B C 1
ATOM 2770 O O . GLU B 1 105 ? 17.922 19.938 -10.562 1 91.12 105 GLU B O 1
ATOM 2775 N N . PRO B 1 106 ? 18.656 22 -10.578 1 93.38 106 PRO B N 1
ATOM 2776 C CA . PRO B 1 106 ? 20.047 21.578 -10.477 1 93.38 106 PRO B CA 1
ATOM 2777 C C . PRO B 1 106 ? 20.312 20.688 -9.258 1 93.38 106 PRO B C 1
ATOM 2779 O O . PRO B 1 106 ? 21.172 19.797 -9.305 1 93.38 106 PRO B O 1
ATOM 2782 N N . SER B 1 107 ? 19.578 20.938 -8.211 1 95.06 107 SER B N 1
ATOM 2783 C CA . SER B 1 107 ? 19.75 20.094 -7.035 1 95.06 107 SER B CA 1
ATOM 2784 C C . SER B 1 107 ? 19.312 18.656 -7.312 1 95.06 107 SER B C 1
ATOM 2786 O O . SER B 1 107 ? 19.969 17.719 -6.871 1 95.06 107 SER B O 1
ATOM 2788 N N . ALA B 1 108 ? 18.234 18.516 -8.023 1 94.69 108 ALA B N 1
ATOM 2789 C CA . ALA B 1 108 ? 17.766 17.188 -8.43 1 94.69 108 ALA B CA 1
ATOM 2790 C C . ALA B 1 108 ? 18.797 16.516 -9.336 1 94.69 108 ALA B C 1
ATOM 2792 O O . ALA B 1 108 ? 19.094 15.328 -9.164 1 94.69 108 ALA B O 1
ATOM 2793 N N . ALA B 1 109 ? 19.297 17.281 -10.234 1 95.94 109 ALA B N 1
ATOM 2794 C CA . ALA B 1 109 ? 20.312 16.766 -11.148 1 95.94 109 ALA B CA 1
ATOM 2795 C C . ALA B 1 109 ? 21.562 16.328 -10.383 1 95.94 109 ALA B C 1
ATOM 2797 O O . ALA B 1 109 ? 22.188 15.32 -10.727 1 95.94 109 ALA B O 1
ATOM 2798 N N . GLU B 1 110 ? 21.891 17.109 -9.453 1 96.94 110 GLU B N 1
ATOM 2799 C CA . GLU B 1 110 ? 23.062 16.781 -8.648 1 96.94 110 GLU B CA 1
ATOM 2800 C C . GLU B 1 110 ? 22.906 15.438 -7.941 1 96.94 110 GLU B C 1
ATOM 2802 O O . GLU B 1 110 ? 23.828 14.625 -7.922 1 96.94 110 GLU B O 1
ATOM 2807 N N . VAL B 1 111 ? 21.781 15.188 -7.324 1 97.38 111 VAL B N 1
ATOM 2808 C CA . VAL B 1 111 ? 21.516 13.93 -6.625 1 97.38 111 VAL B CA 1
ATOM 2809 C C . VAL B 1 111 ? 21.719 12.758 -7.578 1 97.38 111 VAL B C 1
ATOM 2811 O O . VAL B 1 111 ? 22.438 11.812 -7.262 1 97.38 111 VAL B O 1
ATOM 2814 N N . MET B 1 112 ? 21.109 12.859 -8.727 1 96.62 112 MET B N 1
ATOM 2815 C CA . MET B 1 112 ? 21.141 11.766 -9.695 1 96.62 112 MET B CA 1
ATOM 2816 C C . MET B 1 112 ? 22.547 11.555 -10.234 1 96.62 112 MET B C 1
ATOM 2818 O O . MET B 1 112 ? 22.984 10.414 -10.398 1 96.62 112 MET B O 1
ATOM 2822 N N . ASN B 1 113 ? 23.234 12.641 -10.523 1 96.06 113 ASN B N 1
ATOM 2823 C CA . ASN B 1 113 ? 24.594 12.555 -11.039 1 96.06 113 ASN B CA 1
ATOM 2824 C C . ASN B 1 113 ? 25.547 11.977 -10 1 96.06 113 ASN B C 1
ATOM 2826 O O . ASN B 1 113 ? 26.344 11.094 -10.312 1 96.06 113 ASN B O 1
ATOM 2830 N N . ARG B 1 114 ? 25.438 12.469 -8.789 1 96.81 114 ARG B N 1
ATOM 2831 C CA . ARG B 1 114 ? 26.344 12.031 -7.738 1 96.81 114 ARG B CA 1
ATOM 2832 C C . ARG B 1 114 ? 26.125 10.555 -7.402 1 96.81 114 ARG B C 1
ATOM 2834 O O . ARG B 1 114 ? 27.062 9.844 -7.055 1 96.81 114 ARG B O 1
ATOM 2841 N N . ALA B 1 115 ? 24.906 10.117 -7.438 1 96.31 115 ALA B N 1
ATOM 2842 C CA . ALA B 1 115 ? 24.625 8.703 -7.223 1 96.31 115 ALA B CA 1
ATOM 2843 C C . ALA B 1 115 ? 25.438 7.828 -8.18 1 96.31 115 ALA B C 1
ATOM 2845 O O . ALA B 1 115 ? 25.906 6.758 -7.801 1 96.31 115 ALA B O 1
ATOM 2846 N N . GLY B 1 116 ? 25.547 8.336 -9.406 1 95.19 116 GLY B N 1
ATOM 2847 C CA . GLY B 1 116 ? 26.328 7.621 -10.406 1 95.19 116 GLY B CA 1
ATOM 2848 C C . GLY B 1 116 ? 27.766 7.406 -10 1 95.19 116 GLY B C 1
ATOM 2849 O O . GLY B 1 116 ? 28.391 6.406 -10.367 1 95.19 116 GLY B O 1
ATOM 2850 N N . ASP B 1 117 ? 28.297 8.32 -9.273 1 95.62 117 ASP B N 1
ATOM 2851 C CA . ASP B 1 117 ? 29.688 8.234 -8.805 1 95.62 117 ASP B CA 1
ATOM 2852 C C . ASP B 1 117 ? 29.859 7.059 -7.848 1 95.62 117 ASP B C 1
ATOM 2854 O O . ASP B 1 117 ? 30.984 6.621 -7.602 1 95.62 117 ASP B O 1
ATOM 2858 N N . PHE B 1 118 ? 28.875 6.523 -7.355 1 95.88 118 PHE B N 1
ATOM 2859 C CA . PHE B 1 118 ? 28.938 5.445 -6.375 1 95.88 118 PHE B CA 1
ATOM 2860 C C . PHE B 1 118 ? 28.312 4.172 -6.93 1 95.88 118 PHE B C 1
ATOM 2862 O O . PHE B 1 118 ? 27.812 3.34 -6.172 1 95.88 118 PHE B O 1
ATOM 2869 N N . ARG B 1 119 ? 28.172 4.023 -8.234 1 93.31 119 ARG B N 1
ATOM 2870 C CA . ARG B 1 119 ? 27.672 2.869 -8.969 1 93.31 119 ARG B CA 1
ATOM 2871 C C . ARG B 1 119 ? 26.156 2.711 -8.758 1 93.31 119 ARG B C 1
ATOM 2873 O O . ARG B 1 119 ? 25.641 1.595 -8.797 1 93.31 119 ARG B O 1
ATOM 2880 N N . MET B 1 120 ? 25.484 3.766 -8.406 1 94.88 120 MET B N 1
ATOM 2881 C CA . MET B 1 120 ? 24.031 3.816 -8.281 1 94.88 120 MET B CA 1
ATOM 2882 C C . MET B 1 120 ? 23.406 4.559 -9.453 1 94.88 120 MET B C 1
ATOM 2884 O O . MET B 1 120 ? 22.609 5.48 -9.258 1 94.88 120 MET B O 1
ATOM 2888 N N . SER B 1 121 ? 23.797 4.062 -10.633 1 94.06 121 SER B N 1
ATOM 2889 C CA . SER B 1 121 ? 23.391 4.73 -11.859 1 94.06 121 SER B CA 1
ATOM 2890 C C . SER B 1 121 ? 21.984 4.293 -12.281 1 94.06 121 SER B C 1
ATOM 2892 O O . SER B 1 121 ? 21.266 5.043 -12.945 1 94.06 121 SER B O 1
ATOM 2894 N N . ARG B 1 122 ? 21.641 3.041 -11.984 1 96.56 122 ARG B N 1
ATOM 2895 C CA . ARG B 1 122 ? 20.312 2.514 -12.242 1 96.56 122 ARG B CA 1
ATOM 2896 C C . ARG B 1 122 ? 19.688 1.951 -10.969 1 96.56 122 ARG B C 1
ATOM 2898 O O . ARG B 1 122 ? 20.406 1.562 -10.039 1 96.56 122 ARG B O 1
ATOM 2905 N N . GLY B 1 123 ? 18.391 2.01 -10.93 1 98 123 GLY B N 1
ATOM 2906 C CA . GLY B 1 123 ? 17.75 1.475 -9.734 1 98 123 GLY B CA 1
ATOM 2907 C C . GLY B 1 123 ? 16.266 1.231 -9.914 1 98 123 GLY B C 1
ATOM 2908 O O . GLY B 1 123 ? 15.695 1.555 -10.953 1 98 123 GLY B O 1
ATOM 2909 N N . PHE B 1 124 ? 15.734 0.583 -8.992 1 98.5 124 PHE B N 1
ATOM 2910 C CA . PHE B 1 124 ? 14.336 0.201 -8.875 1 98.5 124 PHE B CA 1
ATOM 2911 C C . PHE B 1 124 ? 13.812 0.45 -7.469 1 98.5 124 PHE B C 1
ATOM 2913 O O . PHE B 1 124 ? 14.461 0.077 -6.488 1 98.5 124 PHE B O 1
ATOM 2920 N N . ILE B 1 125 ? 12.742 1.195 -7.398 1 98.5 125 ILE B N 1
ATOM 2921 C CA . ILE B 1 125 ? 12.242 1.547 -6.074 1 98.5 125 ILE B CA 1
ATOM 2922 C C . ILE B 1 125 ? 10.805 1.058 -5.914 1 98.5 125 ILE B C 1
ATOM 2924 O O . ILE B 1 125 ? 10.008 1.133 -6.855 1 98.5 125 ILE B O 1
ATOM 2928 N N . VAL B 1 126 ? 10.5 0.503 -4.766 1 97.44 126 VAL B N 1
ATOM 2929 C CA . VAL B 1 126 ? 9.18 0.018 -4.395 1 97.44 126 VAL B CA 1
ATOM 2930 C C . VAL B 1 126 ? 8.594 0.896 -3.291 1 97.44 126 VAL B C 1
ATOM 2932 O O . VAL B 1 126 ? 9.016 0.809 -2.135 1 97.44 126 VAL B O 1
ATOM 2935 N N . PRO B 1 127 ? 7.605 1.695 -3.668 1 93.81 127 PRO B N 1
ATOM 2936 C CA . PRO B 1 127 ? 6.93 2.467 -2.623 1 93.81 127 PRO B CA 1
ATOM 2937 C C . PRO B 1 127 ? 6.109 1.589 -1.68 1 93.81 127 PRO B C 1
ATOM 2939 O O . PRO B 1 127 ? 5.484 0.622 -2.117 1 93.81 127 PRO B O 1
ATOM 2942 N N . ILE B 1 128 ? 6.219 1.899 -0.462 1 89.31 128 ILE B N 1
ATOM 2943 C CA . ILE B 1 128 ? 5.418 1.226 0.555 1 89.31 128 ILE B CA 1
ATOM 2944 C C . ILE B 1 128 ? 4.578 2.25 1.312 1 89.31 128 ILE B C 1
ATOM 2946 O O . ILE B 1 128 ? 5.117 3.15 1.96 1 89.31 128 ILE B O 1
ATOM 2950 N N . HIS B 1 129 ? 3.311 2.076 1.124 1 80.12 129 HIS B N 1
ATOM 2951 C CA . HIS B 1 129 ? 2.387 2.949 1.842 1 80.12 129 HIS B CA 1
ATOM 2952 C C . HIS B 1 129 ? 1.649 2.188 2.938 1 80.12 129 HIS B C 1
ATOM 2954 O O . HIS B 1 129 ? 1.108 1.106 2.693 1 80.12 129 HIS B O 1
ATOM 2960 N N . GLY B 1 130 ? 1.862 2.672 4.117 1 72.62 130 GLY B N 1
ATOM 2961 C CA . GLY B 1 130 ? 1.216 2.043 5.258 1 72.62 130 GLY B CA 1
ATOM 2962 C C . GLY B 1 130 ? -0.068 2.736 5.676 1 72.62 130 GLY B C 1
ATOM 2963 O O . GLY B 1 130 ? -0.67 3.465 4.883 1 72.62 130 GLY B O 1
ATOM 2964 N N . LEU B 1 131 ? -0.39 2.084 6.789 1 63.38 131 LEU B N 1
ATOM 2965 C CA . LEU B 1 131 ? -1.605 2.637 7.375 1 63.38 131 LEU B CA 1
ATOM 2966 C C . LEU B 1 131 ? -1.357 4.043 7.918 1 63.38 131 LEU B C 1
ATOM 2968 O O . LEU B 1 131 ? -0.224 4.391 8.258 1 63.38 131 LEU B O 1
ATOM 2972 N N . THR B 1 132 ? -2.24 4.887 7.906 1 57.44 132 THR B N 1
ATOM 2973 C CA . THR B 1 132 ? -2.238 6.191 8.562 1 57.44 132 THR B CA 1
ATOM 2974 C C . THR B 1 132 ? -1.199 7.113 7.93 1 57.44 132 THR B C 1
ATOM 2976 O O . THR B 1 132 ? -0.468 7.812 8.633 1 57.44 132 THR B O 1
ATOM 2979 N N . GLY B 1 133 ? -0.811 6.922 6.66 1 62.81 133 GLY B N 1
ATOM 2980 C CA . GLY B 1 133 ? 0.062 7.844 5.953 1 62.81 133 GLY B CA 1
ATOM 2981 C C . GLY B 1 133 ? 1.523 7.441 6.004 1 62.81 133 GLY B C 1
ATOM 2982 O O . GLY B 1 133 ? 2.395 8.18 5.543 1 62.81 133 GLY B O 1
ATOM 2983 N N . TYR B 1 134 ? 1.825 6.391 6.582 1 74.88 134 TYR B N 1
ATOM 2984 C CA . TYR B 1 134 ? 3.197 5.898 6.59 1 74.88 134 TYR B CA 1
ATOM 2985 C C . TYR B 1 134 ? 3.729 5.738 5.172 1 74.88 134 TYR B C 1
ATOM 2987 O O . TYR B 1 134 ? 3.057 5.164 4.309 1 74.88 134 TYR B O 1
ATOM 2995 N N . GLU B 1 135 ? 4.824 6.422 4.977 1 83.75 135 GLU B N 1
ATOM 2996 C CA . GLU B 1 135 ? 5.492 6.336 3.684 1 83.75 135 GLU B CA 1
ATOM 2997 C C . GLU B 1 135 ? 6.887 5.727 3.822 1 83.75 135 GLU B C 1
ATOM 2999 O O . GLU B 1 135 ? 7.688 6.176 4.648 1 83.75 135 GLU B O 1
ATOM 3004 N N . ALA B 1 136 ? 7.09 4.773 3.125 1 90.94 136 ALA B N 1
ATOM 3005 C CA . ALA B 1 136 ? 8.375 4.078 3.129 1 90.94 136 ALA B CA 1
ATOM 3006 C C . ALA B 1 136 ? 8.727 3.574 1.733 1 90.94 136 ALA B C 1
ATOM 3008 O O . ALA B 1 136 ? 7.973 3.775 0.782 1 90.94 136 ALA B O 1
ATOM 3009 N N . ALA B 1 137 ? 9.945 3.051 1.627 1 96.31 137 ALA B N 1
ATOM 3010 C CA . ALA B 1 137 ? 10.375 2.529 0.333 1 96.31 137 ALA B CA 1
ATOM 3011 C C . ALA B 1 137 ? 11.508 1.525 0.498 1 96.31 137 ALA B C 1
ATOM 3013 O O . ALA B 1 137 ? 12.25 1.573 1.482 1 96.31 137 ALA B O 1
ATOM 3014 N N . VAL B 1 138 ? 11.547 0.647 -0.389 1 98 138 VAL B N 1
ATOM 3015 C CA . VAL B 1 138 ? 12.742 -0.151 -0.651 1 98 138 VAL B CA 1
ATOM 3016 C C . VAL B 1 138 ? 13.352 0.259 -1.988 1 98 138 VAL B C 1
ATOM 3018 O O . VAL B 1 138 ? 12.711 0.152 -3.033 1 98 138 VAL B O 1
ATOM 3021 N N . SER B 1 139 ? 14.508 0.778 -1.921 1 98.31 139 SER B N 1
ATOM 3022 C CA . SER B 1 139 ? 15.195 1.225 -3.129 1 98.31 139 SER B CA 1
ATOM 3023 C C . SER B 1 139 ? 16.438 0.375 -3.408 1 98.31 139 SER B C 1
ATOM 3025 O O . SER B 1 139 ? 17.266 0.183 -2.527 1 98.31 139 SER B O 1
ATOM 3027 N N . LEU B 1 140 ? 16.453 -0.117 -4.574 1 98 140 LEU B N 1
ATOM 3028 C CA . LEU B 1 140 ? 17.531 -1.003 -5.023 1 98 140 LEU B CA 1
ATOM 3029 C C . LEU B 1 140 ? 18.328 -0.355 -6.145 1 98 140 LEU B C 1
ATOM 3031 O O . LEU B 1 140 ? 17.766 0.288 -7.031 1 98 140 LEU B O 1
ATOM 3035 N N . GLY B 1 141 ? 19.672 -0.459 -6.039 1 97.38 141 GLY B N 1
ATOM 3036 C CA . GLY B 1 141 ? 20.5 0.164 -7.051 1 97.38 141 GLY B CA 1
ATOM 3037 C C . GLY B 1 141 ? 21.641 -0.733 -7.523 1 97.38 141 GLY B C 1
ATOM 3038 O O . GLY B 1 141 ? 21.969 -1.727 -6.871 1 97.38 141 GLY B O 1
ATOM 3039 N N . GLY B 1 142 ? 22.156 -0.405 -8.703 1 95.75 142 GLY B N 1
ATOM 3040 C CA . GLY B 1 142 ? 23.281 -1.082 -9.336 1 95.75 142 GLY B CA 1
ATOM 3041 C C . GLY B 1 142 ? 23.562 -0.592 -10.742 1 95.75 142 GLY B C 1
ATOM 3042 O O . GLY B 1 142 ? 23.094 0.477 -11.141 1 95.75 142 GLY B O 1
ATOM 3043 N N . VAL B 1 143 ? 24.391 -1.354 -11.406 1 94.06 143 VAL B N 1
ATOM 3044 C CA . VAL B 1 143 ? 24.828 -0.932 -12.734 1 94.06 143 VAL B CA 1
ATOM 3045 C C . VAL B 1 143 ? 24.141 -1.791 -13.797 1 94.06 143 VAL B C 1
ATOM 3047 O O . VAL B 1 143 ? 23.531 -1.267 -14.727 1 94.06 143 VAL B O 1
ATOM 3050 N N . HIS B 1 144 ? 24.234 -3.121 -13.703 1 92.75 144 HIS B N 1
ATOM 3051 C CA . HIS B 1 144 ? 23.641 -4.055 -14.648 1 92.75 144 HIS B CA 1
ATOM 3052 C C . HIS B 1 144 ? 22.469 -4.801 -14.031 1 92.75 144 HIS B C 1
ATOM 3054 O O . HIS B 1 144 ? 22.625 -5.902 -13.5 1 92.75 144 HIS B O 1
ATOM 3060 N N . LEU B 1 145 ? 21.328 -4.184 -14.203 1 95 145 LEU B N 1
ATOM 3061 C CA . LEU B 1 145 ? 20.141 -4.703 -13.539 1 95 145 LEU B CA 1
ATOM 3062 C C . LEU B 1 145 ? 19.297 -5.535 -14.5 1 95 145 LEU B C 1
ATOM 3064 O O . LEU B 1 145 ? 19.156 -5.184 -15.672 1 95 145 LEU B O 1
ATOM 3068 N N . ASP B 1 146 ? 18.812 -6.641 -14.023 1 95 146 ASP B N 1
ATOM 3069 C CA . ASP B 1 146 ? 17.875 -7.461 -14.773 1 95 146 ASP B CA 1
ATOM 30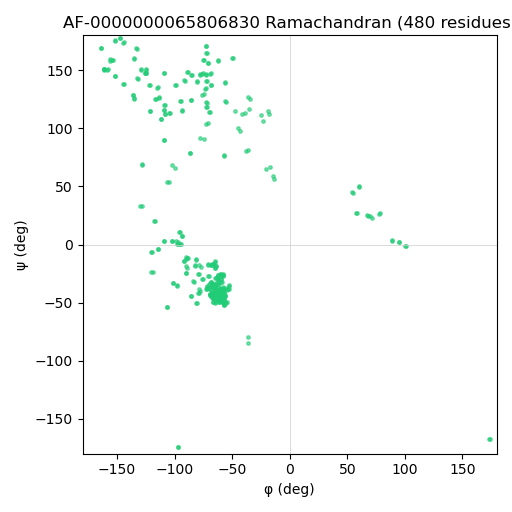70 C C . ASP B 1 146 ? 16.438 -6.992 -14.539 1 95 146 ASP B C 1
ATOM 3072 O O . ASP B 1 146 ? 15.703 -7.586 -13.75 1 95 146 ASP B O 1
ATOM 3076 N N . LEU B 1 147 ? 16.047 -5.918 -15.211 1 95.12 147 LEU B N 1
ATOM 3077 C CA . LEU B 1 147 ? 14.711 -5.352 -15.102 1 95.12 147 LEU B CA 1
ATOM 3078 C C . LEU B 1 147 ? 13.906 -5.613 -16.375 1 95.12 147 LEU B C 1
ATOM 3080 O O . LEU B 1 147 ? 14.266 -5.129 -17.453 1 95.12 147 LEU B O 1
ATOM 3084 N N . ASN B 1 148 ? 12.984 -6.363 -16.266 1 93.69 148 ASN B N 1
ATOM 3085 C CA . ASN B 1 148 ? 12.07 -6.699 -17.359 1 93.69 148 ASN B CA 1
ATOM 3086 C C . ASN B 1 148 ? 10.656 -6.957 -16.844 1 93.69 148 ASN B C 1
ATOM 3088 O O . ASN B 1 148 ? 10.414 -6.93 -15.633 1 93.69 148 ASN B O 1
ATOM 3092 N N . PRO B 1 149 ? 9.703 -7.227 -17.641 1 90.75 149 PRO B N 1
ATOM 3093 C CA . PRO B 1 149 ? 8.297 -7.34 -17.219 1 90.75 149 PRO B CA 1
ATOM 3094 C C . PRO B 1 149 ? 8.062 -8.5 -16.25 1 90.75 149 PRO B C 1
ATOM 3096 O O . PRO B 1 149 ? 7.07 -8.508 -15.523 1 90.75 149 PRO B O 1
ATOM 3099 N N . ARG B 1 150 ? 8.938 -9.438 -16.188 1 91.81 150 ARG B N 1
ATOM 3100 C CA . ARG B 1 150 ? 8.75 -10.57 -15.289 1 91.81 150 ARG B CA 1
ATOM 3101 C C . ARG B 1 150 ? 9.523 -10.375 -13.992 1 91.81 150 ARG B C 1
ATOM 3103 O O . ARG B 1 150 ? 9.07 -10.789 -12.922 1 91.81 150 ARG B O 1
ATOM 3110 N N . SER B 1 151 ? 10.695 -9.75 -14.125 1 95.56 151 SER B N 1
ATOM 3111 C CA . SER B 1 151 ? 11.484 -9.562 -12.914 1 95.56 151 SER B CA 1
ATOM 3112 C C . SER B 1 151 ? 10.906 -8.453 -12.039 1 95.56 151 SER B C 1
ATOM 3114 O O . SER B 1 151 ? 10.984 -8.516 -10.812 1 95.56 151 SER B O 1
ATOM 3116 N N . LYS B 1 152 ? 10.266 -7.465 -12.641 1 96.69 152 LYS B N 1
ATOM 3117 C CA . LYS B 1 152 ? 9.797 -6.301 -11.898 1 96.69 152 LYS B CA 1
ATOM 3118 C C . LYS B 1 152 ? 8.734 -6.695 -10.875 1 96.69 152 LYS B C 1
ATOM 3120 O O . LYS B 1 152 ? 8.852 -6.375 -9.695 1 96.69 152 LYS B O 1
ATOM 3125 N N . PRO B 1 153 ? 7.77 -7.473 -11.289 1 95.31 153 PRO B N 1
ATOM 3126 C CA . PRO B 1 153 ? 6.801 -7.887 -10.266 1 95.31 153 PRO B CA 1
ATOM 3127 C C . PRO B 1 153 ? 7.418 -8.789 -9.203 1 95.31 153 PRO B C 1
ATOM 3129 O O . PRO B 1 153 ? 7.02 -8.734 -8.039 1 95.31 153 PRO B O 1
ATOM 3132 N N . ALA B 1 154 ? 8.312 -9.633 -9.562 1 95.5 154 ALA B N 1
ATOM 3133 C CA . ALA B 1 154 ? 9 -10.484 -8.594 1 95.5 154 ALA B CA 1
ATOM 3134 C C . ALA B 1 154 ? 9.773 -9.648 -7.578 1 95.5 154 ALA B C 1
ATOM 3136 O O . ALA B 1 154 ? 9.695 -9.898 -6.375 1 95.5 154 ALA B O 1
ATOM 3137 N N . LEU B 1 155 ? 10.453 -8.664 -8.094 1 97.25 155 LEU B N 1
ATOM 3138 C CA . LEU B 1 155 ? 11.211 -7.754 -7.242 1 97.25 155 LEU B CA 1
ATOM 3139 C C . LEU B 1 155 ? 10.281 -6.965 -6.324 1 97.25 155 LEU B C 1
ATOM 3141 O O . LEU B 1 155 ? 10.625 -6.703 -5.168 1 97.25 155 LEU B O 1
ATOM 3145 N N . HIS B 1 156 ? 9.164 -6.598 -6.883 1 96.81 156 HIS B N 1
ATOM 3146 C CA . HIS B 1 156 ? 8.148 -5.895 -6.102 1 96.81 156 HIS B CA 1
ATOM 3147 C C . HIS B 1 156 ? 7.727 -6.715 -4.887 1 96.81 156 HIS B C 1
ATOM 3149 O O . HIS B 1 156 ? 7.742 -6.211 -3.76 1 96.81 156 HIS B O 1
ATOM 3155 N N . LEU B 1 157 ? 7.402 -7.906 -5.164 1 95.62 157 LEU B N 1
ATOM 3156 C CA . LEU B 1 157 ? 6.965 -8.812 -4.105 1 95.62 157 LEU B CA 1
ATOM 3157 C C . LEU B 1 157 ? 8.07 -9.023 -3.076 1 95.62 157 LEU B C 1
ATOM 3159 O O . LEU B 1 157 ? 7.824 -8.938 -1.871 1 95.62 157 LEU B O 1
ATOM 3163 N N . MET B 1 158 ? 9.25 -9.289 -3.502 1 96.94 158 MET B N 1
ATOM 3164 C CA . MET B 1 158 ? 10.398 -9.508 -2.623 1 96.94 158 MET B CA 1
ATOM 3165 C C . MET B 1 158 ? 10.641 -8.289 -1.739 1 96.94 158 MET B C 1
ATOM 3167 O O . MET B 1 158 ? 10.891 -8.43 -0.54 1 96.94 158 MET B O 1
ATOM 3171 N N . ALA B 1 159 ? 10.57 -7.133 -2.342 1 97.62 159 ALA B N 1
ATOM 3172 C CA . ALA B 1 159 ? 10.812 -5.891 -1.608 1 97.62 159 ALA B CA 1
ATOM 3173 C C . ALA B 1 159 ? 9.742 -5.668 -0.542 1 97.62 159 ALA B C 1
ATOM 3175 O O . ALA B 1 159 ? 10.055 -5.293 0.591 1 97.62 159 ALA B O 1
ATOM 3176 N N . MET B 1 160 ? 8.531 -5.895 -0.886 1 95.38 160 MET B N 1
ATOM 3177 C CA . MET B 1 160 ? 7.43 -5.707 0.051 1 95.38 160 MET B CA 1
ATOM 3178 C C . MET B 1 160 ? 7.582 -6.625 1.26 1 95.38 160 MET B C 1
ATOM 3180 O O . MET B 1 160 ? 7.484 -6.176 2.402 1 95.38 160 MET B O 1
ATOM 3184 N N . TYR B 1 161 ? 7.809 -7.848 1.011 1 95.12 161 TYR B N 1
ATOM 3185 C CA . TYR B 1 161 ? 7.91 -8.82 2.098 1 95.12 161 TYR B CA 1
ATOM 3186 C C . TYR B 1 161 ? 9.211 -8.633 2.873 1 95.12 161 TYR B C 1
ATOM 3188 O O . TYR B 1 161 ? 9.25 -8.844 4.086 1 95.12 161 TYR B O 1
ATOM 3196 N N . GLY B 1 162 ? 10.273 -8.328 2.133 1 96.88 162 GLY B N 1
ATOM 3197 C CA . GLY B 1 162 ? 11.508 -7.977 2.822 1 96.88 162 GLY B CA 1
ATOM 3198 C C . GLY B 1 162 ? 11.352 -6.801 3.77 1 96.88 162 GLY B C 1
ATOM 3199 O O . GLY B 1 162 ? 11.812 -6.848 4.91 1 96.88 162 GLY B O 1
ATOM 3200 N N . PHE B 1 163 ? 10.703 -5.793 3.301 1 95.31 163 PHE B N 1
ATOM 3201 C CA . PHE B 1 163 ? 10.43 -4.633 4.137 1 95.31 163 PHE B CA 1
ATOM 3202 C C . PHE B 1 163 ? 9.656 -5.039 5.391 1 95.31 163 PHE B C 1
ATOM 3204 O O . PHE B 1 163 ? 10.016 -4.648 6.5 1 95.31 163 PHE B O 1
ATOM 3211 N N . ASP B 1 164 ? 8.602 -5.719 5.172 1 91.56 164 ASP B N 1
ATOM 3212 C CA . ASP B 1 164 ? 7.754 -6.121 6.285 1 91.56 164 ASP B CA 1
ATOM 3213 C C . ASP B 1 164 ? 8.539 -6.922 7.32 1 91.56 164 ASP B C 1
ATOM 3215 O O . ASP B 1 164 ? 8.359 -6.738 8.523 1 91.56 164 ASP B O 1
ATOM 3219 N N . HIS B 1 165 ? 9.359 -7.766 6.875 1 94.31 165 HIS B N 1
ATOM 3220 C CA . HIS B 1 165 ? 10.156 -8.586 7.777 1 94.31 165 HIS B CA 1
ATOM 3221 C C . HIS B 1 165 ? 11.125 -7.734 8.586 1 94.31 165 HIS B C 1
ATOM 3223 O O . HIS B 1 165 ? 11.219 -7.879 9.805 1 94.31 165 HIS B O 1
ATOM 3229 N N . ILE B 1 166 ? 11.836 -6.828 7.922 1 95.19 166 ILE B N 1
ATOM 3230 C CA . ILE B 1 166 ? 12.781 -5.941 8.586 1 95.19 166 ILE B CA 1
ATOM 3231 C C . ILE B 1 166 ? 12.047 -5.09 9.625 1 95.19 166 ILE B C 1
ATOM 3233 O O . ILE B 1 166 ? 12.523 -4.938 10.75 1 95.19 166 ILE B O 1
ATOM 3237 N N . ARG B 1 167 ? 10.984 -4.543 9.188 1 90.44 167 ARG B N 1
ATOM 3238 C CA . ARG B 1 167 ? 10.195 -3.703 10.086 1 90.44 167 ARG B CA 1
ATOM 3239 C C . ARG B 1 167 ? 9.773 -4.473 11.328 1 90.44 167 ARG B C 1
ATOM 3241 O O . ARG B 1 167 ? 9.836 -3.949 12.445 1 90.44 167 ARG B O 1
ATOM 3248 N N . ARG B 1 168 ? 9.273 -5.68 11.156 1 87.56 168 ARG B N 1
ATOM 3249 C CA . ARG B 1 168 ? 8.836 -6.512 12.273 1 87.56 168 ARG B CA 1
ATOM 3250 C C . ARG B 1 168 ? 9.992 -6.816 13.219 1 87.56 168 ARG B C 1
ATOM 3252 O O . ARG B 1 168 ? 9.805 -6.875 14.438 1 87.56 168 ARG B O 1
ATOM 3259 N N . LEU B 1 169 ? 11.125 -7.094 12.664 1 90.44 169 LEU B N 1
ATOM 3260 C CA . LEU B 1 169 ? 12.297 -7.391 13.484 1 90.44 169 LEU B CA 1
ATOM 3261 C C . LEU B 1 169 ? 12.695 -6.184 14.328 1 90.44 169 LEU B C 1
ATOM 3263 O O . LEU B 1 169 ? 13.258 -6.336 15.414 1 90.44 169 LEU B O 1
ATOM 3267 N N . LEU B 1 170 ? 12.531 -4.953 13.805 1 87.38 170 LEU B N 1
ATOM 3268 C CA . LEU B 1 170 ? 12.914 -3.732 14.508 1 87.38 170 LEU B CA 1
ATOM 3269 C C . LEU B 1 170 ? 11.836 -3.32 15.5 1 87.38 170 LEU B C 1
ATOM 3271 O O . LEU B 1 170 ? 12.117 -2.604 16.469 1 87.38 170 LEU B O 1
ATOM 3275 N N . GLU B 1 171 ? 10.625 -3.23 15.195 1 67.25 171 GLU B N 1
ATOM 3276 C CA . GLU B 1 171 ? 9.523 -2.781 16.047 1 67.25 171 GLU B CA 1
ATOM 3277 C C . GLU B 1 171 ? 8.711 -3.965 16.562 1 67.25 171 GLU B C 1
ATOM 3279 O O . GLU B 1 171 ? 7.707 -4.348 15.961 1 67.25 171 GLU B O 1
ATOM 3284 N N . PRO B 1 172 ? 9.359 -4.855 17.516 1 49.75 172 PRO B N 1
ATOM 3285 C CA . PRO B 1 172 ? 8.43 -5.91 17.906 1 49.75 172 PRO B CA 1
ATOM 3286 C C . PRO B 1 172 ? 6.988 -5.414 18.016 1 49.75 172 PRO B C 1
ATOM 3288 O O . PRO B 1 172 ? 6.07 -6.039 17.484 1 49.75 172 PRO B O 1
ATOM 3291 N N . THR B 1 173 ? 6.625 -4.824 19.25 1 44.53 173 THR B N 1
ATOM 3292 C CA . THR B 1 173 ? 5.23 -4.664 19.641 1 44.53 173 THR B CA 1
ATOM 3293 C C . THR B 1 173 ? 4.547 -3.588 18.812 1 44.53 173 THR B C 1
ATOM 3295 O O . THR B 1 173 ? 5.074 -2.484 18.656 1 44.53 173 THR B O 1
ATOM 3298 N N . PRO B 1 174 ? 3.805 -3.922 17.953 1 42.88 174 PRO B N 1
ATOM 3299 C CA . PRO B 1 174 ? 3.064 -2.912 17.203 1 42.88 174 PRO B CA 1
ATOM 3300 C C . PRO B 1 174 ? 2.902 -1.599 17.953 1 42.88 174 PRO B C 1
ATOM 3302 O O . PRO B 1 174 ? 2.854 -1.597 19.188 1 42.88 174 PRO B O 1
ATOM 3305 N N . TYR B 1 175 ? 3.602 -0.515 17.625 1 36.47 175 TYR B N 1
ATOM 3306 C CA . TYR B 1 175 ? 3.32 0.784 18.234 1 36.47 175 TYR B CA 1
ATOM 3307 C C . TYR B 1 175 ? 1.931 0.806 18.859 1 36.47 175 TYR B C 1
ATOM 3309 O O . TYR B 1 175 ? 0.979 0.265 18.297 1 36.47 175 TYR B O 1
ATOM 3317 N N . PRO B 1 176 ? 1.902 0.931 20.156 1 35.75 176 PRO B N 1
ATOM 3318 C CA . PRO B 1 176 ? 0.594 1.195 20.766 1 35.75 176 PRO B CA 1
ATOM 3319 C C . PRO B 1 176 ? -0.27 2.127 19.922 1 35.75 176 PRO B C 1
ATOM 3321 O O . PRO B 1 176 ? 0.192 3.189 19.5 1 35.75 176 PRO B O 1
ATOM 3324 N N . SER B 1 177 ? -0.899 1.773 18.984 1 38.75 177 SER B N 1
ATOM 3325 C CA . SER B 1 177 ? -1.957 2.656 18.5 1 38.75 177 SER B CA 1
ATOM 3326 C C . SER B 1 177 ? -2.324 3.701 19.562 1 38.75 177 SER B C 1
ATOM 3328 O O . SER B 1 177 ? -2.615 3.359 20.703 1 38.75 177 SER B O 1
ATOM 3330 N N . THR B 1 178 ? -1.479 4.707 20 1 44.94 178 THR B N 1
ATOM 3331 C CA . THR B 1 178 ? -2.117 5.785 20.734 1 44.94 178 THR B CA 1
ATOM 3332 C C . THR B 1 178 ? -3.635 5.727 20.578 1 44.94 178 THR B C 1
ATOM 3334 O O . THR B 1 178 ? -4.188 6.312 19.641 1 44.94 178 THR B O 1
ATOM 3337 N N . ARG B 1 179 ? -4.215 4.637 20.922 1 52.69 179 ARG B N 1
ATOM 3338 C CA . ARG B 1 179 ? -5.555 4.105 20.688 1 52.69 179 ARG B CA 1
ATOM 3339 C C . ARG B 1 179 ? -6.625 5.059 21.203 1 52.69 179 ARG B C 1
ATOM 3341 O O . ARG B 1 179 ? -6.719 5.297 22.406 1 52.69 179 ARG B O 1
ATOM 3348 N N . LEU B 1 180 ? -6.863 6.129 20.453 1 63.34 180 LEU B N 1
ATOM 3349 C CA . LEU B 1 180 ? -8.117 6.809 20.75 1 63.34 180 LEU B CA 1
ATOM 3350 C C . LEU B 1 180 ? -9.195 5.809 21.156 1 63.34 180 LEU B C 1
ATOM 3352 O O . LEU B 1 180 ? -9.25 4.699 20.609 1 63.34 180 LEU B O 1
ATOM 3356 N N . THR B 1 181 ? -9.766 6.137 22.406 1 65.19 181 THR B N 1
ATOM 3357 C CA . THR B 1 181 ? -10.961 5.348 22.688 1 65.19 181 THR B CA 1
ATOM 3358 C C . THR B 1 181 ? -11.914 5.367 21.5 1 65.19 181 THR B C 1
ATOM 3360 O O . THR B 1 181 ? -11.789 6.219 20.609 1 65.19 181 THR B O 1
ATOM 3363 N N . PRO B 1 182 ? -12.758 4.434 21.484 1 68.5 182 PRO B N 1
ATOM 3364 C CA . PRO B 1 182 ? -13.734 4.434 20.391 1 68.5 182 PRO B CA 1
ATOM 3365 C C . PRO B 1 182 ? -14.477 5.762 20.266 1 68.5 182 PRO B C 1
ATOM 3367 O O . PRO B 1 182 ? -14.672 6.258 19.156 1 68.5 182 PRO B O 1
ATOM 3370 N N . ARG B 1 183 ? -14.773 6.328 21.391 1 78.31 183 ARG B N 1
ATOM 3371 C CA . ARG B 1 183 ? -15.508 7.586 21.359 1 78.31 183 ARG B CA 1
ATOM 3372 C C . ARG B 1 183 ? -14.633 8.727 20.859 1 78.31 183 ARG B C 1
ATOM 3374 O O . ARG B 1 183 ? -15.094 9.586 20.109 1 78.31 183 ARG B O 1
ATOM 3381 N N . GLU B 1 184 ? -13.328 8.773 21.219 1 80.06 184 GLU B N 1
ATOM 3382 C CA . GLU B 1 184 ? -12.398 9.789 20.75 1 80.06 184 GLU B CA 1
ATOM 3383 C C . GLU B 1 184 ? -12.172 9.688 19.25 1 80.06 184 GLU B C 1
ATOM 3385 O O . GLU B 1 184 ? -12.102 10.703 18.547 1 80.06 184 GLU B O 1
ATOM 3390 N N . ARG B 1 185 ? -12.148 8.523 18.859 1 78.31 185 ARG B N 1
ATOM 3391 C CA . ARG B 1 185 ? -11.977 8.289 17.422 1 78.31 185 ARG B CA 1
ATOM 3392 C C . ARG B 1 185 ? -13.195 8.766 16.641 1 78.31 185 ARG B C 1
ATOM 3394 O O . ARG B 1 185 ? -13.062 9.328 15.547 1 78.31 185 ARG B O 1
ATOM 3401 N N . GLU B 1 186 ? -14.336 8.492 17.172 1 80.19 186 GLU B N 1
ATOM 3402 C CA . GLU B 1 186 ? -15.578 8.906 16.531 1 80.19 186 GLU B CA 1
ATOM 3403 C C . GLU B 1 186 ? -15.648 10.43 16.406 1 80.19 186 GLU B C 1
ATOM 3405 O O . GLU B 1 186 ? -15.984 10.953 15.344 1 80.19 186 GLU B O 1
ATOM 3410 N N . VAL B 1 187 ? -15.297 11.109 17.469 1 86.94 187 VAL B N 1
ATOM 3411 C CA . VAL B 1 187 ? -15.43 12.562 17.469 1 86.94 187 VAL B CA 1
ATOM 3412 C C . VAL B 1 187 ? -14.406 13.172 16.5 1 86.94 187 VAL B C 1
ATOM 3414 O O . VAL B 1 187 ? -14.719 14.125 15.789 1 86.94 187 VAL B O 1
ATOM 3417 N N . ILE B 1 188 ? -13.227 12.594 16.484 1 85.69 188 ILE B N 1
ATOM 3418 C CA . ILE B 1 188 ? -12.195 13.117 15.594 1 85.69 188 ILE B CA 1
ATOM 3419 C C . ILE B 1 188 ? -12.578 12.844 14.141 1 85.69 188 ILE B C 1
ATOM 3421 O O . ILE B 1 188 ? -12.297 13.648 13.25 1 85.69 188 ILE B O 1
ATOM 3425 N N . SER B 1 189 ? -13.25 11.75 13.969 1 82.19 189 SER B N 1
ATOM 3426 C CA . SER B 1 189 ? -13.711 11.398 12.625 1 82.19 189 SER B CA 1
ATOM 3427 C C . SER B 1 189 ? -14.742 12.391 12.117 1 82.19 189 SER B C 1
ATOM 3429 O O . SER B 1 189 ? -14.664 12.852 10.977 1 82.19 189 SER B O 1
ATOM 3431 N N . TRP B 1 190 ? -15.695 12.703 12.93 1 83.25 190 TRP B N 1
ATOM 3432 C CA . TRP B 1 190 ? -16.703 13.695 12.555 1 83.25 190 TRP B CA 1
ATOM 3433 C C . TRP B 1 190 ? -16.062 15.062 12.328 1 83.25 190 TRP B C 1
ATOM 3435 O O . TRP B 1 190 ? -16.438 15.781 11.398 1 83.25 190 TRP B O 1
ATOM 3445 N N . ALA B 1 191 ? -15.062 15.453 13.164 1 87.19 191 ALA B N 1
ATOM 3446 C CA . ALA B 1 191 ? -14.352 16.719 12.992 1 87.19 191 ALA B CA 1
ATOM 3447 C C . ALA B 1 191 ? -13.648 16.766 11.633 1 87.19 191 ALA B C 1
ATOM 3449 O O . ALA B 1 191 ? -13.641 17.812 10.977 1 87.19 191 ALA B O 1
ATOM 3450 N N . SER B 1 192 ? -13.117 15.617 11.281 1 84 192 SER B N 1
ATOM 3451 C CA . SER B 1 192 ? -12.406 15.523 10.008 1 84 192 SER B CA 1
ATOM 3452 C C . SER B 1 192 ? -13.352 15.75 8.828 1 84 192 SER B C 1
ATOM 3454 O O . SER B 1 192 ? -12.914 16.062 7.723 1 84 192 SER B O 1
ATOM 3456 N N . GLN B 1 193 ? -14.633 15.562 9.109 1 77.88 193 GLN B N 1
ATOM 3457 C CA . GLN B 1 193 ? -15.656 15.758 8.094 1 77.88 193 GLN B CA 1
ATOM 3458 C C . GLN B 1 193 ? -16.266 17.156 8.195 1 77.88 193 GLN B C 1
ATOM 3460 O O . GLN B 1 193 ? -17.328 17.422 7.621 1 77.88 193 GLN B O 1
ATOM 3465 N N . GLY B 1 194 ? -15.633 17.922 8.977 1 82.31 194 GLY B N 1
ATOM 3466 C CA . GLY B 1 194 ? -16.016 19.328 9.039 1 82.31 194 GLY B CA 1
ATOM 3467 C C . GLY B 1 194 ? -17.109 19.609 10.062 1 82.31 194 GLY B C 1
ATOM 3468 O O . GLY B 1 194 ? -17.609 20.734 10.148 1 82.31 194 GLY B O 1
ATOM 3469 N N . LYS B 1 195 ? -17.453 18.609 10.742 1 85.19 195 LYS B N 1
ATOM 3470 C CA . LYS B 1 195 ? -18.516 18.828 11.719 1 85.19 195 LYS B CA 1
ATOM 3471 C C . LYS B 1 195 ? -18 19.625 12.922 1 85.19 195 LYS B C 1
ATOM 3473 O O . LYS B 1 195 ? -16.891 19.359 13.406 1 85.19 195 LYS B O 1
ATOM 3478 N N . SER B 1 196 ? -18.797 20.625 13.312 1 87.31 196 SER B N 1
ATOM 3479 C CA . SER B 1 196 ? -18.484 21.391 14.516 1 87.31 196 SER B CA 1
ATOM 3480 C C . SER B 1 196 ? -18.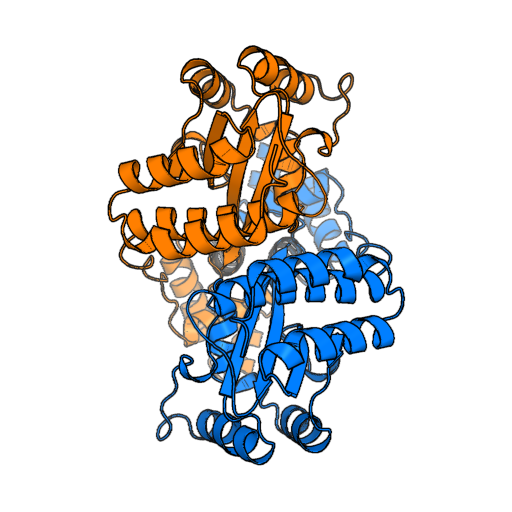75 20.562 15.773 1 87.31 196 SER B C 1
ATOM 3482 O O . SER B 1 196 ? -19.406 19.531 15.719 1 87.31 196 SER B O 1
ATOM 3484 N N . ALA B 1 197 ? -18.188 21.078 16.891 1 88.69 197 ALA B N 1
ATOM 3485 C CA . ALA B 1 197 ? -18.422 20.406 18.172 1 88.69 197 ALA B CA 1
ATOM 3486 C C . ALA B 1 197 ? -19.906 20.297 18.469 1 88.69 197 ALA B C 1
ATOM 3488 O O . ALA B 1 197 ? -20.375 19.297 19.016 1 88.69 197 ALA B O 1
ATOM 3489 N N . TRP B 1 198 ? -20.609 21.312 18.109 1 90.12 198 TRP B N 1
ATOM 3490 C CA . TRP B 1 198 ? -22.047 21.297 18.312 1 90.12 198 TRP B CA 1
ATOM 3491 C C . TRP B 1 198 ? -22.703 20.203 17.469 1 90.12 198 TRP B C 1
ATOM 3493 O O . TRP B 1 198 ? -23.5 19.406 17.984 1 90.12 198 TRP B O 1
ATOM 3503 N N . GLU B 1 199 ? -22.391 20.141 16.203 1 90.19 199 GLU B N 1
ATOM 3504 C CA . GLU B 1 199 ? -22.938 19.141 15.297 1 90.19 199 GLU B CA 1
ATOM 3505 C C . GLU B 1 199 ? -22.562 17.734 15.758 1 90.19 199 GLU B C 1
ATOM 3507 O O . GLU B 1 199 ? -23.391 16.812 15.695 1 90.19 199 GLU B O 1
ATOM 3512 N N . ILE B 1 200 ? -21.344 17.562 16.203 1 90.06 200 ILE B N 1
ATOM 3513 C CA . ILE B 1 200 ? -20.875 16.266 16.672 1 90.06 200 ILE B CA 1
ATOM 3514 C C . ILE B 1 200 ? -21.703 15.828 17.891 1 90.06 200 ILE B C 1
ATOM 3516 O O . ILE B 1 200 ? -22.094 14.672 18 1 90.06 200 ILE B O 1
ATOM 3520 N N . GLY B 1 201 ? -21.984 16.766 18.766 1 88.25 201 GLY B N 1
ATOM 3521 C CA . GLY B 1 201 ? -22.844 16.484 19.906 1 88.25 201 GLY B CA 1
ATOM 3522 C C . GLY B 1 201 ? -24.219 15.969 19.5 1 88.25 201 GLY B C 1
ATOM 3523 O O . GLY B 1 201 ? -24.688 14.984 20.062 1 88.25 201 GLY B O 1
ATOM 3524 N N . GLU B 1 202 ? -24.781 16.547 18.547 1 85 202 GLU B N 1
ATOM 3525 C CA . GLU B 1 202 ? -26.094 16.141 18.062 1 85 202 GLU B CA 1
ATOM 3526 C C . GLU B 1 202 ? -26.062 14.742 17.453 1 85 202 GLU B C 1
ATOM 3528 O O . GLU B 1 202 ? -26.953 13.93 17.703 1 85 202 GLU B O 1
ATOM 3533 N N . ILE B 1 203 ? -25.047 14.531 16.719 1 83.06 203 ILE B N 1
ATOM 3534 C CA . ILE B 1 203 ? -24.906 13.273 15.992 1 83.06 203 ILE B CA 1
ATOM 3535 C C . ILE B 1 203 ? -24.734 12.117 16.969 1 83.06 203 ILE B C 1
ATOM 3537 O O . ILE B 1 203 ? -25.328 11.055 16.797 1 83.06 203 ILE B O 1
ATOM 3541 N N . LEU B 1 204 ? -23.953 12.359 17.969 1 84.44 204 LEU B N 1
ATOM 3542 C CA . LEU B 1 204 ? -23.594 11.289 18.875 1 84.44 204 LEU B CA 1
ATOM 3543 C C . LEU B 1 204 ? -24.469 11.312 20.125 1 84.44 204 LEU B C 1
ATOM 3545 O O . LEU B 1 204 ? -24.266 10.516 21.047 1 84.44 204 LEU B O 1
ATOM 3549 N N . HIS B 1 205 ? -25.375 12.289 20.109 1 86.75 205 HIS B N 1
ATOM 3550 C CA . HIS B 1 205 ? -26.328 12.438 21.219 1 86.75 205 HIS B CA 1
ATOM 3551 C C . HIS B 1 205 ? -25.609 12.688 22.531 1 86.75 205 HIS B C 1
ATOM 3553 O O . HIS B 1 205 ? -25.875 12.016 23.531 1 86.75 205 HIS B O 1
ATOM 3559 N N . ILE B 1 206 ? -24.703 13.625 22.516 1 87.88 206 ILE B N 1
ATOM 3560 C CA . ILE B 1 206 ? -24.016 14.156 23.688 1 87.88 206 ILE B CA 1
ATOM 3561 C C . ILE B 1 206 ? -24.016 15.68 23.641 1 87.88 206 ILE B C 1
ATOM 3563 O O . ILE B 1 206 ? -24.469 16.281 22.656 1 87.88 206 ILE B O 1
ATOM 3567 N N . THR B 1 207 ? -23.641 16.25 24.734 1 89.38 207 THR B N 1
ATOM 3568 C CA . THR B 1 207 ? -23.609 17.703 24.766 1 89.38 207 THR B CA 1
ATOM 3569 C C . THR B 1 207 ? -22.406 18.234 23.984 1 89.38 207 THR B C 1
ATOM 3571 O O . THR B 1 207 ? -21.422 17.531 23.797 1 89.38 207 THR B O 1
ATOM 3574 N N . GLN B 1 208 ? -22.531 19.438 23.609 1 91.94 208 GLN B N 1
ATOM 3575 C CA . GLN B 1 208 ? -21.406 20.094 22.938 1 91.94 208 GLN B CA 1
ATOM 3576 C C . GLN B 1 208 ? -20.156 20.094 23.812 1 91.94 208 GLN B C 1
ATOM 3578 O O . GLN B 1 208 ? -19.047 19.906 23.328 1 91.94 208 GLN B O 1
ATOM 3583 N N . ARG B 1 209 ? -20.406 20.297 25.062 1 91.12 209 ARG B N 1
ATOM 3584 C CA . ARG B 1 209 ? -19.297 20.312 26.016 1 91.12 209 ARG B CA 1
ATOM 3585 C C . ARG B 1 209 ? -18.562 18.984 26.047 1 91.12 209 ARG B C 1
ATOM 3587 O O . ARG B 1 209 ? -17.328 18.938 26.016 1 91.12 209 ARG B O 1
ATOM 3594 N N . THR B 1 210 ? -19.25 17.953 26.094 1 91 210 THR B N 1
ATOM 3595 C CA . THR B 1 210 ? -18.672 16.609 26.094 1 91 210 THR B CA 1
ATOM 3596 C C . THR B 1 210 ? -17.922 16.344 24.797 1 91 210 THR B C 1
ATOM 3598 O O . THR B 1 210 ? -16.828 15.766 24.812 1 91 210 THR B O 1
ATOM 3601 N N . ALA B 1 211 ? -18.531 16.75 23.688 1 91.88 211 ALA B N 1
ATOM 3602 C CA . ALA B 1 211 ? -17.844 16.609 22.406 1 91.88 211 ALA B CA 1
ATOM 3603 C C . ALA B 1 211 ? -16.516 17.344 22.406 1 91.88 211 ALA B C 1
ATOM 3605 O O . ALA B 1 211 ? -15.508 16.812 21.922 1 91.88 211 ALA B O 1
ATOM 3606 N N . GLU B 1 212 ? -16.547 18.531 22.938 1 92.5 212 GLU B N 1
ATOM 3607 C CA . GLU B 1 212 ? -15.328 19.344 23.016 1 92.5 212 GLU B CA 1
ATOM 3608 C C . GLU B 1 212 ? -14.273 18.672 23.891 1 92.5 212 GLU B C 1
ATOM 3610 O O . GLU B 1 212 ? -13.086 18.703 23.578 1 92.5 212 GLU B O 1
ATOM 3615 N N . GLU B 1 213 ? -14.719 18.125 24.938 1 90.88 213 GLU B N 1
ATOM 3616 C CA . GLU B 1 213 ? -13.805 17.422 25.844 1 90.88 213 GLU B CA 1
ATOM 3617 C C . GLU B 1 213 ? -13.156 16.219 25.141 1 90.88 213 GLU B C 1
ATOM 3619 O O . GLU B 1 213 ? -11.945 16.016 25.266 1 90.88 213 GLU B O 1
ATOM 3624 N N . HIS B 1 214 ? -13.93 15.414 24.422 1 89.19 214 HIS B N 1
ATOM 3625 C CA . HIS B 1 214 ? -13.391 14.273 23.688 1 89.19 214 HIS B CA 1
ATOM 3626 C C . HIS B 1 214 ? -12.375 14.727 22.625 1 89.19 214 HIS B C 1
ATOM 3628 O O . HIS B 1 214 ? -11.344 14.094 22.453 1 89.19 214 HIS B O 1
ATOM 3634 N N . LEU B 1 215 ? -12.711 15.797 21.984 1 89.94 215 LEU B N 1
ATOM 3635 C CA . LEU B 1 215 ? -11.805 16.328 20.969 1 89.94 215 LEU B CA 1
ATOM 3636 C C . LEU B 1 215 ? -10.492 16.781 21.594 1 89.94 215 LEU B C 1
ATOM 3638 O O . LEU B 1 215 ? -9.422 16.516 21.047 1 89.94 215 LEU B O 1
ATOM 3642 N N . ALA B 1 216 ? -10.633 17.469 22.75 1 88.25 216 ALA B N 1
ATOM 3643 C CA . ALA B 1 216 ? -9.453 17.953 23.453 1 88.25 216 ALA B CA 1
ATOM 3644 C C . ALA B 1 216 ? -8.594 16.781 23.953 1 88.25 216 ALA B C 1
ATOM 3646 O O . ALA B 1 216 ? -7.367 16.828 23.844 1 88.25 216 ALA B O 1
ATOM 3647 N N . THR B 1 217 ? -9.203 15.812 24.5 1 84.81 217 THR B N 1
ATOM 3648 C CA . THR B 1 217 ? -8.484 14.633 24.984 1 84.81 217 THR B CA 1
ATOM 3649 C C . THR B 1 217 ? -7.805 13.906 23.828 1 84.81 217 THR B C 1
ATOM 3651 O O . THR B 1 217 ? -6.648 13.492 23.953 1 84.81 217 THR B O 1
ATOM 3654 N N . ALA B 1 218 ? -8.555 13.75 22.766 1 82.69 218 ALA B N 1
ATOM 3655 C CA . ALA B 1 218 ? -7.977 13.109 21.578 1 82.69 218 ALA B CA 1
ATOM 3656 C C . ALA B 1 218 ? -6.754 13.883 21.094 1 82.69 218 ALA B C 1
ATOM 3658 O O . ALA B 1 218 ? -5.73 13.281 20.75 1 82.69 218 ALA B O 1
ATOM 3659 N N . ALA B 1 219 ? -6.902 15.219 21.078 1 84.25 219 ALA B N 1
ATOM 3660 C CA . ALA B 1 219 ? -5.797 16.062 20.625 1 84.25 219 ALA B CA 1
ATOM 3661 C C . ALA B 1 219 ? -4.574 15.883 21.531 1 84.25 219 ALA B C 1
ATOM 3663 O O . ALA B 1 219 ? -3.451 15.75 21.031 1 84.25 219 ALA B O 1
ATOM 3664 N N . ARG B 1 220 ? -4.801 15.812 22.766 1 80.5 220 ARG B N 1
ATOM 3665 C CA . ARG B 1 220 ? -3.721 15.633 23.734 1 80.5 220 ARG B CA 1
ATOM 3666 C C . ARG B 1 220 ? -3.037 14.281 23.531 1 80.5 220 ARG B C 1
ATOM 3668 O O . ARG B 1 220 ? -1.809 14.203 23.5 1 80.5 220 ARG B O 1
ATOM 3675 N N . LYS B 1 221 ? -3.828 13.25 23.344 1 76.94 221 LYS B N 1
ATOM 3676 C CA . LYS B 1 221 ? -3.283 11.906 23.172 1 76.94 221 LYS B CA 1
ATOM 3677 C C . LYS B 1 221 ? -2.459 11.805 21.891 1 76.94 221 LYS B C 1
ATOM 3679 O O . LYS B 1 221 ? -1.486 11.047 21.828 1 76.94 221 LYS B O 1
ATOM 3684 N N . LEU B 1 222 ? -2.902 12.641 21.016 1 75.62 222 LEU B N 1
ATOM 3685 C CA . LEU B 1 222 ? -2.229 12.594 19.719 1 75.62 222 LEU B CA 1
ATOM 3686 C C . LEU B 1 222 ? -1.038 13.547 19.688 1 75.62 222 LEU B C 1
ATOM 3688 O O . LEU B 1 222 ? -0.287 13.586 18.719 1 75.62 222 LEU B O 1
ATOM 3692 N N . GLY B 1 223 ? -0.92 14.422 20.703 1 75.12 223 GLY B N 1
ATOM 3693 C CA . GLY B 1 223 ? 0.13 15.43 20.75 1 75.12 223 GLY B CA 1
ATOM 3694 C C . GLY B 1 223 ? -0.139 16.609 19.844 1 75.12 223 GLY B C 1
ATOM 3695 O O . GLY B 1 223 ? 0.794 17.203 19.297 1 75.12 223 GLY B O 1
ATOM 3696 N N . ALA B 1 224 ? -1.399 16.844 19.594 1 80.38 224 ALA B N 1
ATOM 3697 C CA . ALA B 1 224 ? -1.773 17.922 18.688 1 80.38 224 ALA B CA 1
ATOM 3698 C C . ALA B 1 224 ? -1.916 19.234 19.438 1 80.38 224 ALA B C 1
ATOM 3700 O O . ALA B 1 224 ? -2.283 19.266 20.609 1 80.38 224 ALA B O 1
ATOM 3701 N N . VAL B 1 225 ? -1.608 20.297 18.75 1 78.25 225 VAL B N 1
ATOM 3702 C CA . VAL B 1 225 ? -1.671 21.594 19.406 1 78.25 225 VAL B CA 1
ATOM 3703 C C . VAL B 1 225 ? -3.064 22.203 19.234 1 78.25 225 VAL B C 1
ATOM 3705 O O . VAL B 1 225 ? -3.451 23.109 19.969 1 78.25 225 VAL B O 1
ATOM 3708 N N . ASN B 1 226 ? -3.795 21.797 18.188 1 80.44 226 ASN B N 1
ATOM 3709 C CA . ASN B 1 226 ? -5.168 22.234 17.969 1 80.44 226 ASN B CA 1
ATOM 3710 C C . ASN B 1 226 ? -5.973 21.188 17.203 1 80.44 226 ASN B C 1
ATOM 3712 O O . ASN B 1 226 ? -5.453 20.109 16.875 1 80.44 226 ASN B O 1
ATOM 3716 N N . ARG B 1 227 ? -7.297 21.5 17.031 1 83.25 227 ARG B N 1
ATOM 3717 C CA . ARG B 1 227 ? -8.234 20.562 16.422 1 83.25 227 ARG B CA 1
ATOM 3718 C C . ARG B 1 227 ? -7.777 20.156 15.031 1 83.25 227 ARG B C 1
ATOM 3720 O O . ARG B 1 227 ? -7.852 18.984 14.656 1 83.25 227 ARG B O 1
ATOM 3727 N N . THR B 1 228 ? -7.332 21.141 14.297 1 80.81 228 THR B N 1
ATOM 3728 C CA . THR B 1 228 ? -6.875 20.891 12.93 1 80.81 228 THR B CA 1
ATOM 3729 C C . THR B 1 228 ? -5.68 19.953 12.93 1 80.81 228 THR B C 1
ATOM 3731 O O . THR B 1 228 ? -5.637 18.984 12.156 1 80.81 228 THR B O 1
ATOM 3734 N N . HIS B 1 229 ? -4.793 20.25 13.789 1 80.88 229 HIS B N 1
ATOM 3735 C CA . HIS B 1 229 ? -3.615 19.406 13.961 1 80.88 229 HIS B CA 1
ATOM 3736 C C . HIS B 1 229 ? -4 18 14.43 1 80.88 229 HIS B C 1
ATOM 3738 O O . HIS B 1 229 ? -3.449 17.016 13.945 1 80.88 229 HIS B O 1
ATOM 3744 N N . ALA B 1 230 ? -4.902 17.969 15.344 1 82.5 230 ALA B N 1
ATOM 3745 C CA . ALA B 1 230 ? -5.355 16.672 15.867 1 82.5 230 ALA B CA 1
ATOM 3746 C C . ALA B 1 230 ? -5.938 15.805 14.75 1 82.5 230 ALA B C 1
ATOM 3748 O O . ALA B 1 230 ? -5.621 14.617 14.656 1 82.5 230 ALA B O 1
ATOM 3749 N N . VAL B 1 231 ? -6.828 16.453 13.977 1 82.25 231 VAL B N 1
ATOM 3750 C CA . VAL B 1 231 ? -7.434 15.727 12.859 1 82.25 231 VAL B CA 1
ATOM 3751 C C . VAL B 1 231 ? -6.348 15.281 11.883 1 82.25 231 VAL B C 1
ATOM 3753 O O . VAL B 1 231 ? -6.352 14.141 11.414 1 82.25 231 VAL B O 1
ATOM 3756 N N . ALA B 1 232 ? -5.422 16.188 11.648 1 75.12 232 ALA B N 1
ATOM 3757 C CA . ALA B 1 232 ? -4.312 15.844 10.766 1 75.12 232 ALA B CA 1
ATOM 3758 C C . ALA B 1 232 ? -3.523 14.656 11.305 1 75.12 232 ALA B C 1
ATOM 3760 O O . ALA B 1 232 ? -3.227 13.711 10.562 1 75.12 232 ALA B O 1
ATOM 3761 N N . LEU B 1 233 ? -3.205 14.766 12.555 1 73 233 LEU B N 1
ATOM 3762 C CA . LEU B 1 233 ? -2.439 13.695 13.188 1 73 233 LEU B CA 1
ATOM 3763 C C . LEU B 1 233 ? -3.234 12.391 13.203 1 73 233 LEU B C 1
ATOM 3765 O O . LEU B 1 233 ? -2.674 11.32 12.984 1 73 233 LEU B O 1
ATOM 3769 N N . ALA B 1 234 ? -4.547 12.555 13.539 1 75.5 234 ALA B N 1
ATOM 3770 C CA . ALA B 1 234 ? -5.398 11.375 13.57 1 75.5 234 ALA B CA 1
ATOM 3771 C C . ALA B 1 234 ? -5.434 10.68 12.211 1 75.5 234 ALA B C 1
ATOM 3773 O O . ALA B 1 234 ? -5.414 9.453 12.133 1 75.5 234 ALA B O 1
ATOM 3774 N N . ILE B 1 235 ? -5.484 11.531 11.234 1 69.12 235 ILE B N 1
ATOM 3775 C CA . ILE B 1 235 ? -5.477 11 9.875 1 69.12 235 ILE B CA 1
ATOM 3776 C C . ILE B 1 235 ? -4.105 10.406 9.562 1 69.12 235 ILE B C 1
ATOM 3778 O O . ILE B 1 235 ? -4.004 9.297 9.047 1 69.12 235 ILE B O 1
ATOM 3782 N N . ARG B 1 236 ? -3.059 11.211 10.023 1 64.44 236 ARG B N 1
ATOM 3783 C CA . ARG B 1 236 ? -1.675 10.805 9.789 1 64.44 236 ARG B CA 1
ATOM 3784 C C . ARG B 1 236 ? -1.383 9.469 10.453 1 64.44 236 ARG B C 1
ATOM 3786 O O . ARG B 1 236 ? -0.706 8.617 9.875 1 64.44 236 ARG B O 1
ATOM 3793 N N . HIS B 1 237 ? -2.016 9.438 11.641 1 62.59 237 HIS B N 1
ATOM 3794 C CA . HIS B 1 237 ? -1.732 8.258 12.445 1 62.59 237 HIS B CA 1
ATOM 3795 C C . HIS B 1 237 ? -2.781 7.172 12.211 1 62.59 237 HIS B C 1
ATOM 3797 O O . HIS B 1 237 ? -2.826 6.18 12.938 1 62.59 237 HIS B O 1
ATOM 3803 N N . LYS B 1 238 ? -3.676 7.48 11.18 1 58.41 238 LYS B N 1
ATOM 3804 C CA . LYS B 1 238 ? -4.703 6.566 10.688 1 58.41 238 LYS B CA 1
ATOM 3805 C C . LYS B 1 238 ? -5.641 6.137 11.812 1 58.41 238 LYS B C 1
ATOM 3807 O O . LYS B 1 238 ? -6.051 4.977 11.875 1 58.41 238 LYS B O 1
ATOM 3812 N N . ILE B 1 239 ? -5.723 6.992 12.75 1 63.53 239 ILE B N 1
ATOM 3813 C CA . ILE B 1 239 ? -6.688 6.805 13.828 1 63.53 239 ILE B CA 1
ATOM 3814 C C . ILE B 1 239 ? -8.102 6.992 13.289 1 63.53 239 ILE B C 1
ATOM 3816 O O . ILE B 1 239 ? -9.039 6.316 13.734 1 63.53 239 ILE B O 1
ATOM 3820 N N . ILE B 1 240 ? -8.164 7.906 12.336 1 65.12 240 ILE B N 1
ATOM 3821 C CA . ILE B 1 240 ? -9.453 8.109 11.68 1 65.12 240 ILE B CA 1
ATOM 3822 C C . ILE B 1 240 ? -9.258 8.125 10.164 1 65.12 240 ILE B C 1
ATOM 3824 O O . ILE B 1 240 ? -8.148 8.359 9.672 1 65.12 240 ILE B O 1
ATOM 3828 N N . ASN B 1 241 ? -10.219 7.543 9.539 1 55.62 241 ASN B N 1
ATOM 3829 C CA . ASN B 1 241 ? -10.195 7.602 8.078 1 55.62 241 ASN B CA 1
ATOM 3830 C C . ASN B 1 241 ? -10.586 8.984 7.57 1 55.62 241 ASN B C 1
ATOM 3832 O O . ASN B 1 241 ? -11.461 9.641 8.148 1 55.62 241 ASN B O 1
ATOM 3836 N N . PRO B 1 242 ? -9.82 9.609 6.684 1 53.78 242 PRO B N 1
ATOM 3837 C CA . PRO B 1 242 ? -10.203 10.914 6.152 1 53.78 242 PRO B CA 1
ATOM 3838 C C . PRO B 1 242 ? -11.609 10.922 5.559 1 53.78 242 PRO B C 1
ATOM 3840 O O . PRO B 1 242 ? -12.117 9.875 5.145 1 53.78 242 PRO B O 1
#

Secondary structure (DSSP, 8-state):
-----HHHHHHHHHHHGGG--SHHHHHHHHHHHHHTTT--EEEEEEPPPTTS-HHHHEEEE---HHHHHHHHHTTGGGT-HHHHHHHT-SS-EEGGGS---TTT-HHHHHHHHHHHTTT-SEEEEEEEE-GGG-EEEEEEEESS---STTHHHHHHHHHHHHHHHHHHHH--S--------HHHHHHHHHHHTT--HHHHHHHHTS-HHHHHHHHHHHHHHHT-SSHHHHHHHHHHTTSS--/-----HHHHHHHHHHHGGG--SHHHHHHHHHHHHHTTT--EEEEEEPPPTTS-HHHHEEEE---HHHHHHHHHTTGGGT-HHHHHHHT-SS-EEGGGS---TTT-HHHHHHHHHHHTTT-SEEEEEEEE-GGG-EEEEEEEESS---STTHHHHHHHHHHHHHHHHHHHH--S--------HHHHHHHHHHHTT--HHHHHHHHTS-HHHHHHHHHHHHHHHT-SSHHHHHHHHHHTTSS--

Solvent-accessible surface area (backbone atoms only — not comparable to full-atom values): 25362 Å² total; per-residue (Å²): 129,79,77,78,55,38,30,55,53,28,46,53,51,59,64,51,51,78,77,46,82,44,61,71,57,43,50,50,52,50,49,56,59,45,36,76,42,34,35,70,30,38,38,36,27,42,58,55,51,95,90,45,56,56,74,75,29,50,75,46,70,53,59,58,66,69,55,51,50,51,38,54,75,64,48,34,74,82,41,26,35,50,55,57,43,40,74,73,37,71,66,61,46,46,48,86,71,33,70,77,49,55,86,85,32,52,65,31,38,46,47,56,54,55,34,38,77,71,52,39,66,38,36,42,35,35,37,39,63,48,74,25,71,41,43,32,34,35,40,34,20,13,75,64,61,62,78,45,86,55,36,48,58,26,49,45,51,42,45,54,53,50,48,52,50,47,48,45,63,70,47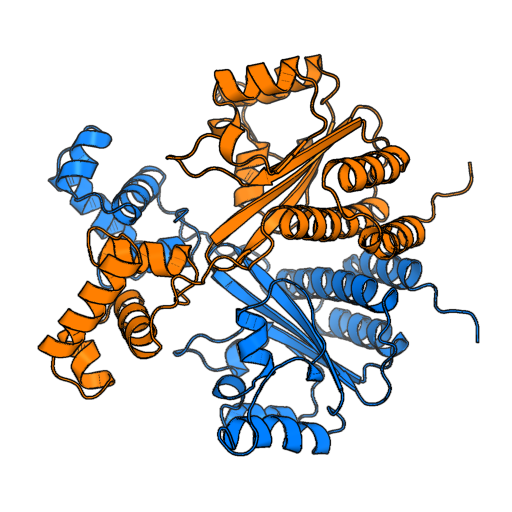,70,67,66,74,72,63,78,64,58,51,72,66,28,32,50,50,40,34,42,34,35,69,47,41,46,46,57,56,46,5,63,75,70,71,48,50,39,66,57,37,44,47,37,44,50,50,40,13,54,70,66,70,29,86,39,70,41,13,20,34,25,44,31,32,30,65,47,63,24,73,102,128,79,78,80,57,39,30,53,53,30,45,53,50,60,64,53,51,78,76,45,82,44,59,70,57,42,50,52,51,49,51,55,59,46,36,77,41,33,36,70,31,38,36,36,27,43,58,54,48,94,90,44,56,57,75,76,29,50,75,47,70,52,57,59,66,69,57,51,49,51,39,54,74,66,47,35,72,81,42,26,34,49,54,57,44,39,76,73,38,71,65,61,46,46,48,84,72,34,72,78,50,56,84,84,32,50,62,32,38,46,46,56,54,54,34,38,77,71,52,40,67,37,37,43,34,34,37,38,62,48,73,23,70,40,43,30,34,36,40,34,20,13,74,66,63,61,76,46,84,54,36,47,58,26,50,47,52,42,44,53,53,48,48,52,50,47,50,47,63,71,48,69,69,67,73,72,63,81,63,56,51,72,66,28,30,51,50,39,34,42,34,34,68,46,40,47,46,58,53,46,5,63,74,69,71,48,49,41,66,56,38,45,50,37,43,50,50,40,14,55,71,65,68,30,88,39,72,41,13,20,35,26,44,30,33,31,63,43,64,24,74,102

Organism: Bradyrhizobium diazoefficiens (strain JCM 10833 / BCRC 13528 / IAM 13628 / NBRC 14792 / USDA 110) (NCBI:txid224911)

pLDDT: mean 87.26, std 13.28, range [35.75, 98.5]

InterPro domains:
  IPR000792 Transcription regulator LuxR, C-terminal [PF00196] (180-234)
  IPR000792 Transcription regulator LuxR, C-terminal [PR00038] (180-194)
  IPR000792 Transcription regulator LuxR, C-terminal [PR00038] (194-210)
  IPR000792 Transcription regulator LuxR, C-terminal [PR00038] (210-222)
  IPR000792 Transcription regulator LuxR, C-terminal [PS50043] (173-238)
  IPR000792 Transcription regulator LuxR, C-terminal [SM00421] (177-234)
  IPR000792 Transcription regulator LuxR, C-terminal [cd06170] (180-236)
  IPR005143 Transcription factor LuxR-like, autoinducer-binding domain [PF03472] (26-164)
  IPR016032 Signal transduction response regulator, C-terminal effector [SSF46894] (168-241)
  IPR036388 Winged helix-like DNA-binding domain superfamily [G3DSA:1.10.10.10] (175-240)
  IPR036693 Transcription factor LuxR-like, autoinducer-binding domain superfamily [G3DSA:3.30.450.80] (10-173)
  IPR036693 Transcription factor LuxR-like, autoinducer-binding domain superfamily [SSF75516] (10-172)

Foldseek 3Di:
DPPPPLQVLLVVLLVPLVVDLALVVLVVSVCVSQVVQVFHWKWWFWQDDPVDFRVVGTLDIDADPVLVVVCRVVVLSVQALQNVVLLVDQAKDKSVPRDDDCVVRVSNVVNQVVCVVRQQNIKIKHWDADALGTTIIMITGHHDGNDDPSNRVSVNSNRVSSNVSSVCSVDVPPPPLLQLDPVLLQLLQVVLVVDQLCRSCVVVVHHSVVSVVSLVVLCVSQVHPDSVRSSSSCSNSNSYPD/DPDPPLQVLLVVLLVPLVVDLALVVLVVSVCVSQVVQVFHWKWWFWQDDPVDFRVVGTLDIDADPVLVVVCRVVVLSVQALQNVVLLVDQAKDKSVPRDDDCVVRVSNVCNQVVCVVRQQNIKIKHWDADALGTTIIMITGHHDGNDDPSNRVSVNSNRVSSNVSSVCSVDVPPPPLLQLDPVLLQLLQVVLVVDQLCRSCVVVVHHSVVSVVSLVVLCVSQVHPDSVRSSSSCSNSNSYPD

Radius of gyration: 23.27 Å; Cα contacts (8 Å, |Δi|>4): 810; chains: 2; bounding box: 60×72×50 Å